Protein AF-A0A318KXQ0-F1 (afdb_monomer_lite)

Structure (mmCIF, N/CA/C/O backbone):
data_AF-A0A318KXQ0-F1
#
_entry.id   AF-A0A318KXQ0-F1
#
loop_
_atom_site.group_PDB
_atom_site.id
_atom_site.type_symbol
_atom_site.label_atom_id
_atom_site.label_alt_id
_atom_site.label_comp_id
_atom_site.label_asym_id
_atom_site.label_entity_id
_atom_site.label_seq_id
_atom_site.pdbx_PDB_ins_code
_atom_site.Cartn_x
_atom_site.Cartn_y
_atom_site.Cartn_z
_atom_site.occupancy
_atom_site.B_iso_or_equiv
_atom_site.auth_seq_id
_atom_site.auth_comp_id
_atom_site.auth_asym_id
_atom_site.auth_atom_id
_atom_site.pdbx_PDB_model_num
ATOM 1 N N . MET A 1 1 ? 32.833 20.231 -83.739 1.00 53.06 1 MET A N 1
ATOM 2 C CA . MET A 1 1 ? 34.085 19.437 -83.762 1.00 53.06 1 MET A CA 1
ATOM 3 C C . MET A 1 1 ? 34.646 19.134 -82.358 1.00 53.06 1 MET A C 1
ATOM 5 O O . MET A 1 1 ? 35.191 18.059 -82.169 1.00 53.06 1 MET A O 1
ATOM 9 N N . PHE A 1 2 ? 34.440 19.986 -81.340 1.00 60.41 2 PHE A N 1
ATOM 10 C CA . PHE A 1 2 ? 34.939 19.763 -79.963 1.00 60.41 2 PHE A CA 1
ATOM 11 C C . PHE A 1 2 ? 34.213 18.683 -79.124 1.00 60.41 2 PHE A C 1
ATOM 13 O O . PHE A 1 2 ? 34.753 18.216 -78.120 1.00 60.41 2 PHE A O 1
ATOM 20 N N . SER A 1 3 ? 33.011 18.247 -79.518 1.00 63.62 3 SER A N 1
ATOM 21 C CA . SER A 1 3 ? 32.213 17.277 -78.745 1.00 63.62 3 SER A CA 1
ATOM 22 C C . SER A 1 3 ? 32.826 15.872 -78.698 1.00 63.62 3 SER A C 1
ATOM 24 O O . SER A 1 3 ? 32.668 15.170 -77.701 1.00 63.62 3 SER A O 1
ATOM 26 N N . TRP A 1 4 ? 33.554 15.467 -79.743 1.00 77.44 4 TRP A N 1
ATOM 27 C CA . TRP A 1 4 ? 34.235 14.171 -79.793 1.00 77.44 4 TRP A CA 1
ATOM 28 C C . TRP A 1 4 ? 35.405 14.108 -78.804 1.00 77.44 4 TRP A C 1
ATOM 30 O O . TRP A 1 4 ? 35.504 13.158 -78.029 1.00 77.44 4 TRP A O 1
ATOM 40 N N . PHE A 1 5 ? 36.222 15.165 -78.747 1.00 71.12 5 PHE A N 1
ATOM 41 C CA . PHE A 1 5 ? 37.346 15.257 -77.814 1.00 71.12 5 PHE A CA 1
ATOM 42 C C . PHE A 1 5 ? 36.869 15.239 -76.358 1.00 71.12 5 PHE A C 1
ATOM 44 O O . PHE A 1 5 ? 37.442 14.543 -75.526 1.00 71.12 5 PHE A O 1
ATOM 51 N N . LEU A 1 6 ? 35.767 15.929 -76.045 1.00 71.25 6 LEU A N 1
ATOM 52 C CA . LEU A 1 6 ? 35.193 15.953 -74.696 1.00 71.25 6 LEU A CA 1
ATOM 53 C C . LEU 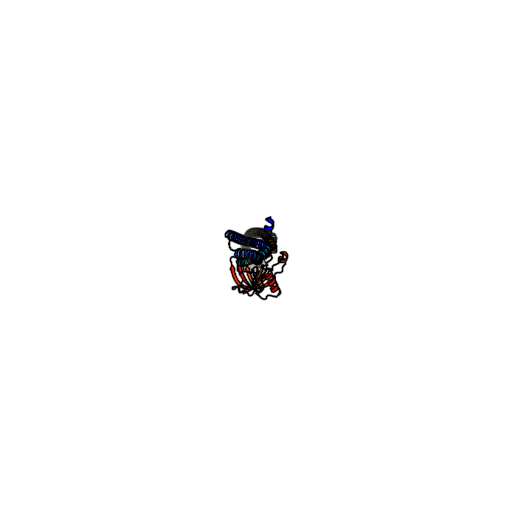A 1 6 ? 34.746 14.569 -74.201 1.00 71.25 6 LEU A C 1
ATOM 55 O O . LEU A 1 6 ? 34.922 14.290 -73.014 1.00 71.25 6 LEU A O 1
ATOM 59 N N . ARG A 1 7 ? 34.254 13.697 -75.094 1.00 76.19 7 ARG A N 1
ATOM 60 C CA . ARG A 1 7 ? 33.820 12.321 -74.779 1.00 76.19 7 ARG A CA 1
ATOM 61 C C . ARG A 1 7 ? 34.971 11.332 -74.579 1.00 76.19 7 ARG A C 1
ATOM 63 O O . ARG A 1 7 ? 34.740 10.230 -74.088 1.00 76.19 7 ARG A O 1
ATOM 70 N N . MET A 1 8 ? 36.201 11.694 -74.940 1.00 75.12 8 MET A N 1
ATOM 71 C CA . MET A 1 8 ? 37.351 10.821 -74.729 1.00 75.12 8 MET A CA 1
ATOM 72 C C . MET A 1 8 ? 37.754 10.741 -73.255 1.00 75.12 8 MET A C 1
ATOM 74 O O . MET A 1 8 ? 37.730 11.732 -72.520 1.00 75.12 8 MET A O 1
ATOM 78 N N . SER A 1 9 ? 38.180 9.546 -72.832 1.00 78.62 9 SER A N 1
ATOM 79 C CA . SER A 1 9 ? 38.792 9.345 -71.513 1.00 78.62 9 SER A CA 1
ATOM 80 C C . SER A 1 9 ? 40.013 10.253 -71.328 1.00 78.62 9 SER A C 1
ATOM 82 O O . SER A 1 9 ? 40.706 10.563 -72.300 1.00 78.62 9 SER A O 1
ATOM 84 N N . ILE A 1 10 ? 40.325 10.612 -70.080 1.00 78.00 10 ILE A N 1
ATOM 85 C CA . ILE A 1 10 ? 41.522 11.401 -69.735 1.00 78.00 10 ILE A CA 1
ATOM 86 C C . ILE A 1 10 ? 42.791 10.761 -70.315 1.00 78.00 10 ILE A C 1
ATOM 88 O O . ILE A 1 10 ? 43.642 11.469 -70.843 1.00 78.00 10 ILE A O 1
ATOM 92 N N . ARG A 1 11 ? 42.865 9.423 -70.329 1.00 78.88 11 ARG A N 1
ATOM 93 C CA . ARG A 1 11 ? 43.956 8.671 -70.960 1.00 78.88 11 ARG A CA 1
ATOM 94 C C . ARG A 1 11 ? 44.148 9.065 -72.427 1.00 78.88 11 ARG A C 1
ATOM 96 O O . ARG A 1 11 ? 45.246 9.431 -72.819 1.00 78.88 11 ARG A O 1
ATOM 103 N N . TRP A 1 12 ? 43.080 9.012 -73.220 1.00 79.69 12 TRP A N 1
ATOM 104 C CA . TRP A 1 12 ? 43.116 9.357 -74.645 1.00 79.69 12 TRP A CA 1
ATOM 105 C C . TRP A 1 12 ? 43.363 10.851 -74.884 1.00 79.69 12 TRP A C 1
ATOM 107 O O . TRP A 1 12 ? 44.072 11.193 -75.824 1.00 79.69 12 TRP A O 1
ATOM 117 N N . LYS A 1 13 ? 42.852 11.735 -74.016 1.00 82.75 13 LYS A N 1
ATOM 118 C CA . LYS A 1 13 ? 43.120 13.182 -74.089 1.00 82.75 13 LYS A CA 1
ATOM 119 C C . LYS A 1 13 ? 44.595 13.505 -73.854 1.00 82.75 13 LYS A C 1
ATOM 121 O O . LYS A 1 13 ? 45.170 14.256 -74.632 1.00 82.75 13 LYS A O 1
ATOM 126 N N . LEU A 1 14 ? 45.207 12.917 -72.823 1.00 80.75 14 LEU A N 1
ATOM 127 C CA . LEU A 1 14 ? 46.637 13.077 -72.545 1.00 80.75 14 LEU A CA 1
ATOM 128 C C . LEU A 1 14 ? 47.480 12.449 -73.656 1.00 80.75 14 LEU A C 1
ATOM 130 O O . LEU A 1 14 ? 48.395 13.088 -74.163 1.00 80.75 14 LEU A O 1
ATOM 134 N N . GLN A 1 15 ? 47.133 11.231 -74.082 1.00 82.88 15 GLN A N 1
ATOM 135 C CA . GLN A 1 15 ? 47.874 10.512 -75.113 1.00 82.88 15 GLN A CA 1
ATOM 136 C C . GLN A 1 15 ? 47.866 11.242 -76.454 1.00 82.88 15 GLN A C 1
ATOM 138 O O . GLN A 1 15 ? 48.922 11.421 -77.046 1.00 82.88 15 GLN A O 1
ATOM 143 N N . LEU A 1 16 ? 46.704 11.717 -76.903 1.00 83.31 16 LEU A N 1
ATOM 144 C CA . LEU A 1 16 ? 46.585 12.458 -78.155 1.00 83.31 16 LEU A CA 1
ATOM 145 C C . LEU A 1 16 ? 47.136 13.884 -78.025 1.00 83.31 16 LEU A C 1
ATOM 147 O O . LEU A 1 16 ? 47.792 14.354 -78.942 1.00 83.31 16 LEU A O 1
ATOM 151 N N . GLY A 1 17 ? 46.933 14.555 -76.887 1.00 83.12 17 GLY A N 1
ATOM 152 C CA . GLY A 1 17 ? 47.439 15.909 -76.646 1.00 83.12 17 GLY A CA 1
ATOM 153 C C . GLY A 1 17 ? 48.966 15.986 -76.663 1.00 83.12 17 GLY A C 1
ATOM 154 O O . GLY A 1 17 ? 49.527 16.748 -77.447 1.00 83.12 17 GLY A O 1
ATOM 155 N N . PHE A 1 18 ? 49.644 15.160 -75.856 1.00 82.94 18 PHE A N 1
ATOM 156 C CA . PHE A 1 18 ? 51.110 15.114 -75.843 1.00 82.94 18 PHE A CA 1
ATOM 157 C C . PHE A 1 18 ? 51.677 14.654 -77.185 1.00 82.94 18 PHE A C 1
ATOM 159 O O . PHE A 1 18 ? 52.636 15.252 -77.664 1.00 82.94 18 PHE A O 1
ATOM 166 N N . PHE A 1 19 ? 51.063 13.643 -77.808 1.00 86.19 19 PHE A N 1
ATOM 167 C CA . PHE A 1 19 ? 51.498 13.148 -79.111 1.00 86.19 19 PHE A CA 1
ATOM 168 C C . PHE A 1 19 ? 51.358 14.202 -80.214 1.00 86.19 19 PHE A C 1
ATOM 170 O O . PHE A 1 19 ? 52.262 14.356 -81.020 1.00 86.19 19 PHE A O 1
ATOM 177 N N . VAL A 1 20 ? 50.263 14.968 -80.252 1.00 86.75 20 VAL A N 1
ATOM 178 C CA . VAL A 1 20 ? 50.064 16.016 -81.267 1.00 86.75 20 VAL A CA 1
ATOM 179 C C . VAL A 1 20 ? 51.078 17.148 -81.105 1.00 86.75 20 VAL A C 1
ATOM 181 O O . VAL A 1 20 ? 51.631 17.598 -82.105 1.00 86.75 20 VAL A O 1
ATOM 184 N N . VAL A 1 21 ? 51.356 17.595 -79.876 1.00 86.62 21 VAL A N 1
ATOM 185 C CA . VAL A 1 21 ? 52.330 18.673 -79.632 1.00 86.62 21 VAL A CA 1
ATOM 186 C C . VAL A 1 21 ? 53.731 18.256 -80.075 1.00 86.62 21 VAL A C 1
ATOM 188 O O . VAL A 1 21 ? 54.398 19.012 -80.785 1.00 86.62 21 VAL A O 1
ATOM 191 N N . THR A 1 22 ? 54.175 17.053 -79.709 1.00 85.50 22 THR A N 1
ATOM 192 C CA . THR A 1 22 ? 55.494 16.568 -80.129 1.00 85.50 22 THR A CA 1
ATOM 193 C C . THR A 1 22 ? 55.537 16.260 -81.613 1.00 85.50 22 THR A C 1
ATOM 195 O O . THR A 1 22 ? 56.485 16.665 -82.266 1.00 85.50 22 THR A O 1
ATOM 198 N N . MET A 1 23 ? 54.488 15.665 -82.184 1.00 87.38 23 MET A N 1
ATOM 199 C CA . MET A 1 23 ? 54.401 15.408 -83.619 1.00 87.38 23 MET A CA 1
ATOM 200 C C . MET A 1 23 ? 54.509 16.703 -84.429 1.00 87.38 23 MET A C 1
ATOM 202 O O . MET A 1 23 ? 55.299 16.764 -85.367 1.00 87.38 23 MET A O 1
ATOM 206 N N . ILE A 1 24 ? 53.774 17.758 -84.056 1.00 89.00 24 ILE A N 1
ATOM 207 C CA . ILE A 1 24 ? 53.869 19.070 -84.715 1.00 89.00 24 ILE A CA 1
ATOM 208 C C . ILE A 1 24 ? 55.279 19.647 -84.562 1.00 89.00 24 ILE A C 1
ATOM 210 O O . ILE A 1 24 ? 55.839 20.129 -85.543 1.00 89.00 24 ILE A O 1
ATOM 214 N N . THR A 1 25 ? 55.864 19.574 -83.364 1.00 88.25 25 THR A N 1
ATOM 215 C CA . THR A 1 25 ? 57.212 20.103 -83.095 1.00 88.25 25 THR A CA 1
ATOM 216 C C . THR A 1 25 ? 58.277 19.365 -83.912 1.00 88.25 25 THR A C 1
ATOM 218 O O . THR A 1 25 ? 59.102 20.003 -84.563 1.00 88.25 25 THR A O 1
ATOM 221 N N . THR A 1 26 ? 58.230 18.031 -83.950 1.00 88.75 26 THR A N 1
ATOM 222 C CA . THR A 1 26 ? 59.148 17.191 -84.729 1.00 88.75 26 THR A CA 1
ATOM 223 C C . THR A 1 26 ? 58.978 17.456 -86.224 1.00 88.75 26 THR A C 1
ATOM 225 O O . THR A 1 26 ? 59.967 17.724 -86.902 1.00 88.75 26 THR A O 1
ATOM 228 N N . ILE A 1 27 ? 57.745 17.492 -86.744 1.00 88.75 27 ILE A N 1
ATOM 229 C CA . ILE A 1 27 ? 57.484 17.813 -88.158 1.00 88.75 27 ILE A CA 1
ATOM 230 C C . ILE A 1 27 ? 57.999 19.214 -88.506 1.00 88.75 27 ILE A C 1
ATOM 232 O O . ILE A 1 27 ? 58.689 19.374 -89.511 1.00 88.75 27 ILE A O 1
ATOM 236 N N . PHE A 1 28 ? 57.709 20.222 -87.681 1.00 90.62 28 PHE A N 1
ATOM 237 C CA . PHE A 1 28 ? 58.160 21.594 -87.906 1.00 90.62 28 PHE A CA 1
ATOM 238 C C . PHE A 1 28 ? 59.689 21.692 -87.927 1.00 90.62 28 PHE A C 1
ATOM 240 O O . PHE A 1 28 ? 60.246 22.266 -88.860 1.00 90.62 28 PHE A O 1
ATOM 247 N N . ASN A 1 29 ? 60.375 21.067 -86.965 1.00 88.06 29 ASN A N 1
ATOM 248 C CA . ASN A 1 29 ? 61.837 21.048 -86.910 1.00 88.06 29 ASN A CA 1
ATOM 249 C C . ASN A 1 29 ? 62.451 20.359 -88.138 1.00 88.06 29 ASN A C 1
ATOM 251 O O . ASN A 1 29 ? 63.408 20.874 -88.715 1.00 88.06 29 ASN A O 1
ATOM 255 N N . ARG A 1 30 ? 61.884 19.227 -88.584 1.00 88.88 30 ARG A N 1
ATOM 256 C CA . ARG A 1 30 ? 62.348 18.516 -89.789 1.00 88.88 30 ARG A CA 1
ATOM 257 C C . ARG A 1 30 ? 62.101 19.330 -91.066 1.00 88.88 30 ARG A C 1
ATOM 259 O O . ARG A 1 30 ? 62.965 19.367 -91.944 1.00 88.88 30 ARG A O 1
ATOM 266 N N . LEU A 1 31 ? 60.959 20.016 -91.172 1.00 87.75 31 LEU A N 1
ATOM 267 C CA . LEU A 1 31 ? 60.654 20.909 -92.297 1.00 87.75 31 LEU A CA 1
ATOM 268 C C . LEU A 1 31 ? 61.584 22.125 -92.325 1.00 87.75 31 LEU A C 1
ATOM 270 O O . LEU A 1 31 ? 62.108 22.459 -93.385 1.00 87.75 31 LEU A O 1
ATOM 274 N N . LEU A 1 32 ? 61.838 22.747 -91.172 1.00 89.38 32 LEU A N 1
ATOM 275 C CA . LEU A 1 32 ? 62.749 23.884 -91.049 1.00 89.38 32 LEU A CA 1
ATOM 276 C C . LEU A 1 32 ? 64.182 23.491 -91.426 1.00 89.38 32 LEU A C 1
ATOM 278 O O . LEU A 1 32 ? 64.809 24.178 -92.226 1.00 89.38 32 LEU A O 1
ATOM 282 N N . ALA A 1 33 ? 64.668 22.345 -90.946 1.00 87.62 33 ALA A N 1
ATOM 283 C CA . ALA A 1 33 ? 65.972 21.812 -91.336 1.00 87.62 33 ALA A CA 1
ATOM 284 C C . ALA A 1 33 ? 66.057 21.525 -92.845 1.00 87.62 33 ALA A C 1
ATOM 286 O O . ALA A 1 33 ? 67.055 21.851 -93.486 1.00 87.62 33 ALA A O 1
ATOM 287 N N . THR A 1 34 ? 64.991 20.981 -93.439 1.00 87.88 34 THR A N 1
ATOM 288 C CA . THR A 1 34 ? 64.917 20.747 -94.891 1.00 87.88 34 THR A CA 1
ATOM 289 C C . THR A 1 34 ? 64.928 22.062 -95.682 1.00 87.88 34 THR A C 1
ATOM 291 O O . THR A 1 34 ? 65.549 22.143 -96.746 1.00 87.88 34 THR A O 1
ATOM 294 N N . HIS A 1 35 ? 64.262 23.102 -95.174 1.00 88.94 35 HIS A N 1
ATOM 295 C CA . HIS A 1 35 ? 64.248 24.440 -95.771 1.00 88.94 35 HIS A CA 1
ATOM 296 C C . HIS A 1 35 ? 65.624 25.106 -95.705 1.00 88.94 35 HIS A C 1
ATOM 298 O O . HIS A 1 35 ? 66.114 25.591 -96.721 1.00 88.94 35 HIS A O 1
ATOM 304 N N . GLU A 1 36 ? 66.290 25.058 -94.551 1.00 87.69 36 GLU A N 1
ATOM 305 C CA . GLU A 1 36 ? 67.648 25.590 -94.377 1.00 87.69 36 GLU A CA 1
ATOM 306 C C . GLU A 1 36 ? 68.676 24.840 -95.241 1.00 87.69 36 GLU A C 1
ATOM 308 O O . GLU A 1 36 ? 69.479 25.475 -95.923 1.00 87.69 36 GLU A O 1
ATOM 313 N N . LEU A 1 37 ? 68.588 23.506 -95.340 1.00 88.00 37 LEU A N 1
ATOM 314 C CA . LEU A 1 37 ? 69.384 22.716 -96.294 1.00 88.00 37 LEU A CA 1
ATOM 315 C C . LEU A 1 37 ? 69.147 23.158 -97.748 1.00 88.00 37 LEU A C 1
ATOM 317 O O . LEU A 1 37 ? 70.085 23.207 -98.540 1.00 88.00 37 LEU A O 1
ATOM 321 N N . SER A 1 38 ? 67.903 23.494 -98.107 1.00 87.50 38 SER A N 1
ATOM 322 C CA . SER A 1 38 ? 67.560 23.968 -99.456 1.00 87.50 38 SER A CA 1
ATOM 323 C C . SER A 1 38 ? 68.157 25.353 -99.731 1.00 87.50 38 SER A C 1
ATOM 325 O O . SER A 1 38 ? 68.787 25.540 -100.770 1.00 87.50 38 SER A O 1
ATOM 327 N N . LYS A 1 39 ? 68.059 26.288 -98.774 1.00 87.44 39 LYS A N 1
ATOM 328 C CA . LYS A 1 39 ? 68.707 27.607 -98.863 1.00 87.44 39 LYS A CA 1
ATOM 329 C C . LYS A 1 39 ? 70.226 27.505 -98.973 1.00 87.44 39 LYS A C 1
ATOM 331 O O . LYS A 1 39 ? 70.819 28.204 -99.785 1.00 87.44 39 LYS A O 1
ATOM 336 N N . MET A 1 40 ? 70.868 26.636 -98.189 1.00 86.25 40 MET A N 1
ATOM 337 C CA . MET A 1 40 ? 72.319 26.427 -98.265 1.00 86.25 40 MET A CA 1
ATOM 338 C C . MET A 1 40 ? 72.756 25.939 -99.652 1.00 86.25 40 MET A C 1
ATOM 340 O O . MET A 1 40 ? 73.782 26.384 -100.160 1.00 86.25 40 MET A O 1
ATOM 344 N N . ILE A 1 41 ? 71.965 25.067 -100.290 1.00 85.88 41 ILE A N 1
ATOM 345 C CA . ILE A 1 41 ? 72.206 24.619 -101.671 1.00 85.88 41 ILE A CA 1
ATOM 346 C C . ILE A 1 41 ? 72.020 25.770 -102.670 1.00 85.88 41 ILE A C 1
ATOM 348 O O . ILE A 1 41 ? 72.800 25.882 -103.615 1.00 85.88 41 ILE A O 1
ATOM 352 N N . GLU A 1 42 ? 71.013 26.628 -102.484 1.00 85.75 42 GLU A N 1
ATOM 353 C CA . GLU A 1 42 ? 70.793 27.805 -103.337 1.00 85.75 42 GLU A CA 1
ATOM 354 C C . GLU A 1 42 ? 71.933 28.825 -103.229 1.00 85.75 42 GLU A C 1
ATOM 356 O O . GLU A 1 42 ? 72.411 29.302 -104.258 1.00 85.75 42 GLU A O 1
ATOM 361 N N . ILE A 1 43 ? 72.418 29.103 -102.015 1.00 85.69 43 ILE A N 1
ATOM 362 C CA . ILE A 1 43 ? 73.571 29.985 -101.775 1.00 85.69 43 ILE A CA 1
ATOM 363 C C . ILE A 1 43 ? 74.830 29.395 -102.421 1.00 85.69 43 ILE A C 1
ATOM 365 O O . ILE A 1 43 ? 75.492 30.070 -103.203 1.00 85.69 43 ILE A O 1
ATOM 369 N N . ALA A 1 44 ? 75.115 28.107 -102.196 1.00 83.25 44 ALA A N 1
ATOM 370 C CA . ALA A 1 44 ? 76.254 27.431 -102.820 1.00 83.25 44 ALA A CA 1
ATOM 371 C C . ALA A 1 44 ? 76.175 27.435 -104.361 1.00 83.25 44 ALA A C 1
ATOM 373 O O . ALA A 1 44 ? 77.198 27.512 -105.044 1.00 83.25 44 ALA A O 1
ATOM 374 N N . ARG A 1 45 ? 74.960 27.378 -104.926 1.00 83.75 45 ARG A N 1
ATOM 375 C CA . ARG A 1 45 ? 74.731 27.502 -106.372 1.00 83.75 45 ARG A CA 1
ATOM 376 C C . ARG A 1 45 ? 75.005 28.923 -106.872 1.00 83.75 45 ARG A C 1
ATOM 378 O O . ARG A 1 45 ? 75.570 29.068 -107.953 1.00 83.75 45 ARG A O 1
ATOM 385 N N . ALA A 1 46 ? 74.609 29.946 -106.115 1.00 84.19 46 ALA A N 1
ATOM 386 C CA . ALA A 1 46 ? 74.847 31.349 -106.453 1.00 84.19 46 ALA A CA 1
ATOM 387 C C . ALA A 1 46 ? 76.342 31.723 -106.385 1.00 84.19 46 ALA A C 1
ATOM 389 O O . ALA A 1 46 ? 76.827 32.433 -107.264 1.00 84.19 46 ALA A O 1
ATOM 390 N N . ASP A 1 47 ? 77.079 31.163 -105.422 1.00 86.25 47 ASP A N 1
ATOM 391 C CA . ASP A 1 47 ? 78.517 31.399 -105.206 1.00 86.25 47 ASP A CA 1
ATOM 392 C C . ASP A 1 47 ? 79.441 30.565 -106.127 1.00 86.25 47 ASP A C 1
ATOM 394 O O . ASP A 1 47 ? 80.653 30.521 -105.924 1.00 86.25 47 ASP A O 1
ATOM 398 N N . GLN A 1 48 ? 78.893 29.900 -107.155 1.00 82.00 48 GLN A N 1
ATOM 399 C CA . GLN A 1 48 ? 79.639 29.094 -108.143 1.00 82.00 48 GLN A CA 1
ATOM 400 C C . GLN A 1 48 ? 80.532 27.996 -107.525 1.00 82.00 48 GLN A C 1
ATOM 402 O O . GLN A 1 48 ? 81.596 27.661 -108.052 1.00 82.00 48 GLN A O 1
ATOM 407 N N . VAL A 1 49 ? 80.091 27.401 -106.412 1.00 84.38 49 VAL A N 1
ATOM 408 C CA . VAL A 1 49 ? 80.780 26.281 -105.751 1.00 84.38 49 VAL A CA 1
ATOM 409 C C . VAL A 1 49 ? 80.909 25.084 -106.724 1.00 84.38 49 VAL A C 1
ATOM 411 O O . VAL A 1 49 ? 80.008 24.865 -107.539 1.00 84.38 49 VAL A O 1
ATOM 414 N N . PRO A 1 50 ? 81.995 24.276 -106.679 1.00 86.88 50 PRO A N 1
ATOM 415 C CA . PRO A 1 50 ? 82.205 23.170 -107.615 1.00 86.88 50 PRO A CA 1
ATOM 416 C C . PRO A 1 50 ? 81.013 22.208 -107.720 1.00 86.88 50 PRO A C 1
ATOM 418 O O . PRO A 1 50 ? 80.425 21.814 -106.711 1.00 86.88 50 PRO A O 1
ATOM 421 N N . ALA A 1 51 ? 80.709 21.748 -108.940 1.00 80.75 51 ALA A N 1
ATOM 422 C CA . ALA A 1 51 ? 79.568 20.867 -109.218 1.00 80.75 51 ALA A CA 1
ATOM 423 C C . ALA A 1 51 ? 79.565 19.574 -108.376 1.00 80.75 51 ALA A C 1
ATOM 425 O O . ALA A 1 51 ? 78.501 19.088 -108.000 1.00 80.75 51 ALA A O 1
ATOM 426 N N . ALA A 1 52 ? 80.748 19.052 -108.032 1.00 83.69 52 ALA A N 1
ATOM 427 C CA . ALA A 1 52 ? 80.894 17.896 -107.148 1.00 83.69 52 ALA A CA 1
ATOM 428 C C . ALA A 1 52 ? 80.367 18.168 -105.725 1.00 83.69 52 ALA A C 1
ATOM 430 O O . ALA A 1 52 ? 79.701 17.316 -105.142 1.00 83.69 52 ALA A O 1
ATOM 431 N N . VAL A 1 53 ? 80.602 19.371 -105.192 1.00 83.25 53 VAL A N 1
ATOM 432 C CA . VAL A 1 53 ? 80.122 19.782 -103.863 1.00 83.25 53 VAL A CA 1
ATOM 433 C C . VAL A 1 53 ? 78.612 20.029 -103.897 1.00 83.25 53 VAL A C 1
ATOM 435 O O . VAL A 1 53 ? 77.904 19.582 -103.001 1.00 83.25 53 VAL A O 1
ATOM 438 N N . LEU A 1 54 ? 78.086 20.648 -104.960 1.00 82.94 54 LEU A N 1
ATOM 439 C CA . LEU A 1 54 ? 76.637 20.810 -105.164 1.00 82.94 54 LEU A CA 1
ATOM 440 C C . LEU A 1 54 ? 75.904 19.461 -105.242 1.00 82.94 54 LEU A C 1
ATOM 442 O O . LEU A 1 54 ? 74.871 19.292 -104.595 1.00 82.94 54 LEU A O 1
ATOM 446 N N . ALA A 1 55 ? 76.449 18.493 -105.986 1.00 83.19 55 ALA A N 1
ATOM 447 C CA . ALA A 1 55 ? 75.899 17.140 -106.065 1.00 83.19 55 ALA A CA 1
ATOM 448 C C . ALA A 1 55 ? 75.904 16.446 -104.693 1.00 83.19 55 ALA A C 1
ATOM 450 O O . ALA A 1 55 ? 74.897 15.859 -104.301 1.00 83.19 55 ALA A O 1
ATOM 451 N N . GLN A 1 56 ? 76.989 16.591 -103.925 1.00 87.31 56 GLN A N 1
ATOM 452 C CA . GLN A 1 56 ? 77.089 16.054 -102.568 1.00 87.31 56 GLN A CA 1
ATOM 453 C C . GLN A 1 56 ? 76.094 16.714 -101.598 1.00 87.31 56 GLN A C 1
ATOM 455 O O . GLN A 1 56 ? 75.482 16.029 -100.785 1.00 87.31 56 GLN A O 1
ATOM 460 N N . MET A 1 57 ? 75.872 18.030 -101.686 1.00 85.50 57 MET A N 1
ATOM 461 C CA . MET A 1 57 ? 74.870 18.716 -100.859 1.00 85.50 57 MET A CA 1
ATOM 462 C C . MET A 1 57 ? 73.438 18.283 -101.213 1.00 85.50 57 MET A C 1
ATOM 464 O O . MET A 1 57 ? 72.606 18.119 -100.318 1.00 85.50 57 MET A O 1
ATOM 468 N N . MET A 1 58 ? 73.145 18.060 -102.500 1.00 84.81 58 MET A N 1
ATOM 469 C CA . MET A 1 58 ? 71.850 17.536 -102.950 1.00 84.81 58 MET A CA 1
ATOM 470 C C . MET A 1 58 ? 71.613 16.092 -102.480 1.00 84.81 58 MET A C 1
ATOM 472 O O . MET A 1 58 ? 70.507 15.783 -102.029 1.00 84.81 58 MET A O 1
ATOM 476 N N . ASP A 1 59 ? 72.639 15.239 -102.522 1.00 87.19 59 ASP A N 1
ATOM 477 C CA . ASP A 1 59 ? 72.585 13.858 -102.026 1.00 87.19 59 ASP A CA 1
ATOM 478 C C . ASP A 1 59 ? 72.417 13.798 -100.497 1.00 87.19 59 ASP A C 1
ATOM 480 O O . ASP A 1 59 ? 71.517 13.124 -99.988 1.00 87.19 59 ASP A O 1
ATOM 484 N N . ASN A 1 60 ? 73.178 14.613 -99.759 1.00 87.56 60 ASN A N 1
ATOM 485 C CA . ASN A 1 60 ? 73.037 14.758 -98.308 1.00 87.56 60 ASN A CA 1
ATOM 486 C C . ASN A 1 60 ? 71.632 15.234 -97.912 1.00 87.56 60 ASN A C 1
ATOM 488 O O . ASN A 1 60 ? 71.065 14.736 -96.942 1.00 87.56 60 ASN A O 1
ATOM 492 N N . ARG A 1 61 ? 71.035 16.166 -98.669 1.00 87.06 61 ARG A N 1
ATOM 493 C CA . ARG A 1 61 ? 69.650 16.613 -98.445 1.00 87.06 61 ARG A CA 1
ATOM 494 C C . ARG A 1 61 ? 68.641 15.494 -98.705 1.00 87.06 61 ARG A C 1
ATOM 496 O O . ARG A 1 61 ? 67.715 15.335 -97.914 1.00 87.06 61 ARG A O 1
ATOM 503 N N . SER A 1 62 ? 68.794 14.733 -99.789 1.00 85.31 62 SER A N 1
ATOM 504 C CA . SER A 1 62 ? 67.912 13.596 -100.102 1.00 85.31 62 SER A CA 1
ATOM 505 C C . SER A 1 62 ? 67.979 12.522 -99.010 1.00 85.31 62 SER A C 1
ATOM 507 O O . SER A 1 62 ? 66.950 12.105 -98.474 1.00 85.31 62 SER A O 1
ATOM 509 N N . THR A 1 63 ? 69.197 12.165 -98.597 1.00 87.31 63 THR A N 1
ATOM 510 C CA . THR A 1 63 ? 69.464 11.226 -97.500 1.00 87.31 63 THR A CA 1
ATOM 511 C C . THR A 1 63 ? 68.901 11.738 -96.174 1.00 87.31 63 THR A C 1
ATOM 513 O O . THR A 1 63 ? 68.269 10.979 -95.440 1.00 87.31 63 THR A O 1
ATOM 516 N N . TYR A 1 64 ? 69.040 13.037 -95.884 1.00 89.69 64 TYR A N 1
ATOM 517 C CA . TYR A 1 64 ? 68.445 13.656 -94.699 1.00 89.69 64 TYR A CA 1
ATOM 518 C C . TYR A 1 64 ? 66.918 13.541 -94.692 1.00 89.69 64 TYR A C 1
ATOM 520 O O . TYR A 1 64 ? 66.355 13.180 -93.662 1.00 89.69 64 TYR A O 1
ATOM 528 N N . ILE A 1 65 ? 66.240 13.819 -95.811 1.00 86.75 65 ILE A N 1
ATOM 529 C CA . ILE A 1 65 ? 64.773 13.720 -95.906 1.00 86.75 65 ILE A CA 1
ATOM 530 C C . ILE A 1 65 ? 64.317 12.272 -95.685 1.00 86.75 65 ILE A C 1
ATOM 532 O O . ILE A 1 65 ? 63.390 12.035 -94.908 1.00 86.75 65 ILE A O 1
ATOM 536 N N . PHE A 1 66 ? 64.982 11.304 -96.323 1.00 87.06 66 PHE A N 1
ATOM 537 C CA . PHE A 1 66 ? 64.652 9.885 -96.186 1.00 87.06 66 PHE A CA 1
ATOM 538 C C . PHE A 1 66 ? 64.862 9.376 -94.750 1.00 87.06 66 PHE A C 1
ATOM 540 O O . PHE A 1 66 ? 63.938 8.815 -94.154 1.00 87.06 66 PHE A O 1
ATOM 547 N N . ASN A 1 67 ? 66.031 9.644 -94.157 1.00 87.88 67 ASN A N 1
ATOM 548 C CA . ASN A 1 67 ? 66.331 9.258 -92.775 1.00 87.88 67 ASN A CA 1
ATOM 549 C C . ASN A 1 67 ? 65.394 9.959 -91.787 1.00 87.88 67 ASN A C 1
ATOM 551 O O . ASN A 1 67 ? 64.857 9.320 -90.885 1.00 87.88 67 ASN A O 1
ATOM 555 N N . SER A 1 68 ? 65.112 11.247 -92.002 1.00 88.75 68 SER A N 1
ATOM 556 C CA . SER A 1 68 ? 64.194 12.018 -91.160 1.00 88.75 68 SER A CA 1
ATOM 557 C C . SER A 1 68 ? 62.788 11.434 -91.129 1.00 88.75 68 SER A C 1
ATOM 559 O O . SER A 1 68 ? 62.152 11.462 -90.076 1.00 88.75 68 SER A O 1
ATOM 561 N N . PHE A 1 69 ? 62.295 10.896 -92.247 1.00 87.06 69 PHE A N 1
ATOM 562 C CA . PHE A 1 69 ? 60.979 10.264 -92.295 1.00 87.06 69 PHE A CA 1
ATOM 563 C C . PHE A 1 69 ? 60.926 9.007 -91.415 1.00 87.06 69 PHE A C 1
ATOM 565 O O . PHE A 1 69 ? 60.026 8.873 -90.583 1.00 87.06 69 PHE A O 1
ATOM 572 N N . TRP A 1 70 ? 61.910 8.112 -91.552 1.00 86.44 70 TRP A N 1
ATOM 573 C CA . TRP A 1 70 ? 61.934 6.851 -90.805 1.00 86.44 70 TRP A CA 1
ATOM 574 C C . TRP A 1 70 ? 62.240 7.050 -89.315 1.00 86.44 70 TRP A C 1
ATOM 576 O O . TRP A 1 70 ? 61.596 6.435 -88.465 1.00 86.44 70 TRP A O 1
ATOM 586 N N . GLU A 1 71 ? 63.166 7.956 -88.987 1.00 90.00 71 GLU A N 1
ATOM 587 C CA . GLU A 1 71 ? 63.470 8.353 -87.607 1.00 90.00 71 GLU A CA 1
ATOM 588 C C . GLU A 1 71 ? 62.240 8.936 -86.910 1.00 90.00 71 GLU A C 1
ATOM 590 O O . GLU A 1 71 ? 61.919 8.522 -85.798 1.00 90.00 71 GLU A O 1
ATOM 595 N N . SER A 1 72 ? 61.507 9.836 -87.580 1.00 89.25 72 SER A N 1
ATOM 596 C CA . SER A 1 72 ? 60.284 10.423 -87.017 1.00 89.25 72 SER A CA 1
ATOM 597 C C . SER A 1 72 ? 59.201 9.360 -86.807 1.00 89.25 72 SER A C 1
ATOM 599 O O . SER A 1 72 ? 58.521 9.364 -85.785 1.00 89.25 72 SER A O 1
ATOM 601 N N . GLY A 1 73 ? 59.059 8.403 -87.733 1.00 88.38 73 GLY A N 1
ATOM 602 C CA . GLY A 1 73 ? 58.125 7.284 -87.579 1.00 88.38 73 GLY A CA 1
ATOM 603 C C . GLY A 1 73 ? 58.429 6.415 -86.353 1.00 88.38 73 GLY A C 1
ATOM 604 O O . GLY A 1 73 ? 57.518 6.073 -85.593 1.00 88.38 73 GLY A O 1
ATOM 605 N N . LEU A 1 74 ? 59.707 6.096 -86.124 1.00 91.44 74 LEU A N 1
ATOM 606 C CA . LEU A 1 74 ? 60.145 5.331 -84.955 1.00 91.44 74 LEU A CA 1
ATOM 607 C C . LEU A 1 74 ? 59.964 6.125 -83.652 1.00 91.44 74 LEU A C 1
ATOM 609 O O . LEU A 1 74 ? 59.438 5.584 -82.677 1.00 91.44 74 LEU A O 1
ATOM 613 N N . GLU A 1 75 ? 60.352 7.403 -83.648 1.00 89.56 75 GLU A N 1
ATOM 614 C CA . GLU A 1 75 ? 60.181 8.329 -82.522 1.00 89.56 75 GLU A CA 1
ATOM 615 C C . GLU A 1 75 ? 58.709 8.399 -82.096 1.00 89.56 75 GLU A C 1
ATOM 617 O O . GLU A 1 75 ? 58.383 8.169 -80.930 1.00 89.56 75 GLU A O 1
ATOM 622 N N . PHE A 1 76 ? 57.799 8.602 -83.052 1.00 90.38 76 PHE A N 1
ATOM 623 C CA . PHE A 1 76 ? 56.361 8.646 -82.800 1.00 90.38 76 PHE A CA 1
ATOM 624 C C . PHE A 1 76 ? 55.819 7.326 -82.251 1.00 90.38 76 PHE A C 1
ATOM 626 O O . PHE A 1 76 ? 55.013 7.341 -81.318 1.00 90.38 76 PHE A O 1
ATOM 633 N N . MET A 1 77 ? 56.263 6.180 -82.771 1.00 89.06 77 MET A N 1
ATOM 634 C CA . MET A 1 77 ? 55.829 4.874 -82.267 1.00 89.06 77 MET A CA 1
ATOM 635 C C . MET A 1 77 ? 56.245 4.666 -80.805 1.00 89.06 77 MET A C 1
ATOM 637 O O . MET A 1 77 ? 55.407 4.315 -79.968 1.00 89.06 77 MET A O 1
ATOM 641 N N . VAL A 1 78 ? 57.521 4.905 -80.486 1.00 90.06 78 VAL A N 1
ATOM 642 C CA . VAL A 1 78 ? 58.046 4.766 -79.119 1.00 90.06 78 VAL A CA 1
ATOM 643 C C . VAL A 1 78 ? 57.323 5.727 -78.184 1.00 90.06 78 VAL A C 1
ATOM 645 O O . VAL A 1 78 ? 56.847 5.322 -77.122 1.00 90.06 78 VAL A O 1
ATOM 648 N N . GLN A 1 79 ? 57.158 6.981 -78.600 1.00 87.56 79 GLN A N 1
ATOM 649 C CA . GLN A 1 79 ? 56.470 7.980 -77.801 1.00 87.56 79 GLN A CA 1
ATOM 650 C C . GLN A 1 79 ? 55.004 7.599 -77.545 1.00 87.56 79 GLN A C 1
ATOM 652 O O . GLN A 1 79 ? 54.524 7.709 -76.415 1.00 87.56 79 GLN A O 1
ATOM 657 N N . PHE A 1 80 ? 54.293 7.089 -78.555 1.00 86.56 80 PHE A N 1
ATOM 658 C CA . PHE A 1 80 ? 52.914 6.632 -78.403 1.00 86.56 80 PHE A CA 1
ATOM 659 C C . PHE A 1 80 ? 52.796 5.476 -77.397 1.00 86.56 80 PHE A C 1
ATOM 661 O O . PHE A 1 80 ? 51.869 5.471 -76.580 1.00 86.56 80 PHE A O 1
ATOM 668 N N . MET A 1 81 ? 53.741 4.525 -77.406 1.00 87.75 81 MET A N 1
ATOM 669 C CA . MET A 1 81 ? 53.786 3.426 -76.433 1.00 87.75 81 MET A CA 1
ATOM 670 C C . MET A 1 81 ? 54.086 3.917 -75.013 1.00 87.75 81 MET A C 1
ATOM 672 O O . MET A 1 81 ? 53.365 3.551 -74.082 1.00 87.75 81 MET A O 1
ATOM 676 N N . VAL A 1 82 ? 55.103 4.768 -74.842 1.00 87.81 82 VAL A N 1
ATOM 677 C CA . VAL A 1 82 ? 55.493 5.312 -73.530 1.00 87.81 82 VAL A CA 1
ATOM 678 C C . VAL A 1 82 ? 54.357 6.132 -72.926 1.00 87.81 82 VAL A C 1
ATOM 680 O O . VAL A 1 82 ? 53.964 5.879 -71.785 1.00 87.81 82 VAL A O 1
ATOM 683 N N . ILE A 1 83 ? 53.758 7.053 -73.693 1.00 86.06 83 ILE A N 1
ATOM 684 C CA . ILE A 1 83 ? 52.619 7.838 -73.203 1.00 86.06 83 ILE A CA 1
ATOM 685 C C . ILE A 1 83 ? 51.437 6.918 -72.884 1.00 86.06 83 ILE A C 1
ATOM 687 O O . ILE A 1 83 ? 50.794 7.091 -71.853 1.00 86.06 83 ILE A O 1
ATOM 691 N N . GLY A 1 84 ? 51.158 5.911 -73.718 1.00 83.50 84 GLY A N 1
ATOM 692 C CA . GLY A 1 84 ? 50.097 4.938 -73.460 1.00 83.50 84 GLY A CA 1
ATOM 693 C C . GLY A 1 84 ? 50.295 4.157 -72.154 1.00 83.50 84 GLY A C 1
ATOM 694 O O . GLY A 1 84 ? 49.330 3.943 -71.414 1.00 83.50 84 GLY A O 1
ATOM 695 N N . PHE A 1 85 ? 51.532 3.766 -71.845 1.00 85.44 85 PHE A N 1
ATOM 696 C CA . PHE A 1 85 ? 51.890 3.071 -70.608 1.00 85.44 85 PHE A CA 1
ATOM 697 C C . PHE A 1 85 ? 51.756 3.976 -69.377 1.00 85.44 85 PHE A C 1
ATOM 699 O O . PHE A 1 85 ? 51.061 3.611 -68.427 1.00 85.44 85 PHE A O 1
ATOM 706 N N . VAL A 1 86 ? 52.335 5.181 -69.416 1.00 83.50 86 VAL A N 1
ATOM 707 C CA . VAL A 1 86 ? 52.253 6.162 -68.318 1.00 83.50 86 VAL A CA 1
ATOM 708 C C . VAL A 1 86 ? 50.805 6.593 -68.078 1.00 83.50 86 VAL A C 1
ATOM 710 O O . VAL A 1 86 ? 50.323 6.570 -66.946 1.00 83.50 86 VAL A O 1
ATOM 713 N N . ALA A 1 87 ? 50.056 6.895 -69.141 1.00 83.38 87 ALA A N 1
ATOM 714 C CA . ALA A 1 87 ? 48.650 7.265 -69.034 1.00 83.38 87 ALA A CA 1
ATOM 715 C C . ALA A 1 87 ? 47.796 6.115 -68.476 1.00 83.38 87 ALA A C 1
ATOM 717 O O . ALA A 1 87 ? 46.830 6.365 -67.758 1.00 83.38 87 ALA A O 1
ATOM 718 N N . ARG A 1 88 ? 48.141 4.847 -68.751 1.00 82.25 88 ARG A N 1
ATOM 719 C CA . ARG A 1 88 ? 47.478 3.693 -68.124 1.00 82.25 88 ARG A CA 1
ATOM 720 C C . ARG A 1 88 ? 47.790 3.598 -66.629 1.00 82.25 88 ARG A C 1
ATOM 722 O O . ARG A 1 88 ? 46.865 3.317 -65.869 1.00 82.25 88 ARG A O 1
ATOM 729 N N . GLN A 1 89 ? 49.038 3.826 -66.221 1.00 82.38 89 GLN A N 1
ATOM 730 C CA . GLN A 1 89 ? 49.426 3.804 -64.807 1.00 82.38 89 GLN A CA 1
ATOM 731 C C . GLN A 1 89 ? 48.757 4.916 -63.995 1.00 82.38 89 GLN A C 1
ATOM 733 O O . GLN A 1 89 ? 48.294 4.645 -62.897 1.00 82.38 89 GLN A O 1
ATOM 738 N N . LEU A 1 90 ? 48.619 6.124 -64.549 1.00 82.00 90 LEU A N 1
ATOM 739 C CA . LEU A 1 90 ? 47.979 7.243 -63.849 1.00 82.00 90 LEU A CA 1
ATOM 740 C C . LEU A 1 90 ? 46.446 7.141 -63.828 1.00 82.00 90 LEU A C 1
ATOM 742 O O . LEU A 1 90 ? 45.807 7.447 -62.826 1.00 82.00 90 LEU A O 1
ATOM 746 N N . VAL A 1 91 ? 45.822 6.710 -64.930 1.00 84.88 91 VAL A N 1
ATOM 747 C CA . VAL A 1 91 ? 44.353 6.742 -65.056 1.00 84.88 91 VAL A CA 1
ATOM 748 C C . VAL A 1 91 ? 43.676 5.563 -64.359 1.00 84.88 91 VAL A C 1
ATOM 750 O O . VAL A 1 91 ? 42.554 5.717 -63.876 1.00 84.88 91 VAL A O 1
ATOM 753 N N . ARG A 1 92 ? 44.321 4.392 -64.284 1.00 84.38 92 ARG A N 1
ATOM 754 C CA . ARG A 1 92 ? 43.710 3.203 -63.671 1.00 84.38 92 ARG A CA 1
ATOM 755 C C . ARG A 1 92 ? 43.403 3.391 -62.169 1.00 84.38 92 ARG A C 1
ATOM 757 O O . ARG A 1 92 ? 42.246 3.172 -61.817 1.00 84.38 92 ARG A O 1
ATOM 764 N N . PRO A 1 93 ? 44.330 3.857 -61.306 1.00 85.81 93 PRO A N 1
ATOM 765 C CA . PRO A 1 93 ? 44.033 4.120 -59.893 1.00 85.81 93 PRO A CA 1
ATOM 766 C C . PRO A 1 93 ? 42.914 5.151 -59.696 1.00 85.81 93 PRO A C 1
ATOM 768 O O . PRO A 1 93 ? 42.086 5.001 -58.803 1.00 85.81 93 PRO A O 1
ATOM 771 N N . ILE A 1 94 ? 42.833 6.165 -60.568 1.00 87.38 94 ILE A N 1
ATOM 772 C CA . ILE A 1 94 ? 41.763 7.176 -60.539 1.00 87.38 94 ILE A CA 1
ATOM 773 C C . ILE A 1 94 ? 40.399 6.547 -60.859 1.00 87.38 94 ILE A C 1
ATOM 775 O O . ILE A 1 94 ? 39.397 6.884 -60.229 1.00 87.38 94 ILE A O 1
ATOM 779 N N . GLN A 1 95 ? 40.340 5.628 -61.827 1.00 86.75 95 GLN A N 1
ATOM 780 C CA . GLN A 1 95 ? 39.112 4.898 -62.159 1.00 86.75 95 GLN A CA 1
ATOM 781 C C . GLN A 1 95 ? 38.686 3.959 -61.027 1.00 86.75 95 GLN A C 1
ATOM 783 O O . GLN A 1 95 ? 37.515 3.960 -60.659 1.00 86.75 95 GLN A O 1
ATOM 788 N N . GLU A 1 96 ? 39.629 3.224 -60.434 1.00 88.38 96 GLU A N 1
ATOM 789 C CA . GLU A 1 96 ? 39.363 2.350 -59.285 1.00 88.38 96 GLU A CA 1
ATOM 790 C C . GLU A 1 96 ? 38.855 3.158 -58.079 1.00 88.38 96 GLU A C 1
ATOM 792 O O . GLU A 1 96 ? 37.871 2.773 -57.448 1.00 88.38 96 GLU A O 1
ATOM 797 N N . LEU A 1 97 ? 39.448 4.326 -57.807 1.00 90.00 97 LEU A N 1
ATOM 798 C CA . LEU A 1 97 ? 38.977 5.240 -56.767 1.00 90.00 97 LEU A CA 1
ATOM 799 C C . LEU A 1 97 ? 37.572 5.782 -57.067 1.00 90.00 97 LEU A C 1
ATOM 801 O O . LEU A 1 97 ? 36.728 5.794 -56.173 1.00 90.00 97 LEU A O 1
ATOM 805 N N . ARG A 1 98 ? 37.288 6.198 -58.311 1.00 89.88 98 ARG A N 1
ATOM 806 C CA . ARG A 1 98 ? 35.939 6.618 -58.740 1.00 89.88 98 ARG A CA 1
ATOM 807 C C . ARG A 1 98 ? 34.914 5.518 -58.471 1.00 89.88 98 ARG A C 1
ATOM 809 O O . ARG A 1 98 ? 33.858 5.799 -57.908 1.00 89.88 98 ARG A O 1
ATOM 816 N N . ASP A 1 99 ? 35.224 4.289 -58.869 1.00 90.69 99 ASP A N 1
ATOM 817 C CA . ASP A 1 99 ? 34.315 3.151 -58.735 1.00 90.69 99 ASP A CA 1
ATOM 818 C C . ASP A 1 99 ? 34.086 2.793 -57.264 1.00 90.69 99 ASP A C 1
ATOM 820 O O . ASP A 1 99 ? 32.945 2.563 -56.861 1.00 90.69 99 ASP A O 1
ATOM 824 N N . ALA A 1 100 ? 35.133 2.845 -56.436 1.00 90.69 100 ALA A N 1
ATOM 825 C CA . ALA A 1 100 ? 35.018 2.648 -54.995 1.00 90.69 100 ALA A CA 1
ATOM 826 C C . ALA A 1 100 ? 34.220 3.767 -54.306 1.00 90.69 100 ALA A C 1
ATOM 828 O O . ALA A 1 100 ? 33.390 3.481 -53.445 1.00 90.69 100 ALA A O 1
ATOM 829 N N . MET A 1 101 ? 34.389 5.030 -54.713 1.00 91.12 101 MET A N 1
ATOM 830 C CA . MET A 1 101 ? 33.558 6.139 -54.225 1.00 91.12 101 MET A CA 1
ATOM 831 C C . MET A 1 101 ? 32.087 5.974 -54.635 1.00 91.12 101 MET A C 1
ATOM 833 O O . MET A 1 101 ? 31.196 6.238 -53.831 1.00 91.12 101 MET A O 1
ATOM 837 N N . GLN A 1 102 ? 31.814 5.492 -55.851 1.00 91.56 102 GLN A N 1
ATOM 838 C CA . GLN A 1 102 ? 30.453 5.213 -56.321 1.00 91.56 102 GLN A CA 1
ATOM 839 C C . GLN A 1 102 ? 29.829 3.974 -55.651 1.00 91.56 102 GLN A C 1
ATOM 841 O O . GLN A 1 102 ? 28.607 3.873 -55.527 1.00 91.56 102 GLN A O 1
ATOM 846 N N . ALA A 1 103 ? 30.636 2.995 -55.243 1.00 90.25 103 ALA A N 1
ATOM 847 C CA . ALA A 1 103 ? 30.181 1.891 -54.400 1.00 90.25 103 ALA A CA 1
ATOM 848 C C . ALA A 1 103 ? 29.816 2.408 -52.999 1.00 90.25 103 ALA A C 1
ATOM 850 O O . ALA A 1 103 ? 28.700 2.184 -52.531 1.00 90.25 103 ALA A O 1
ATOM 851 N N . MET A 1 104 ? 30.698 3.208 -52.394 1.00 90.50 104 MET A N 1
ATOM 852 C CA . MET A 1 104 ? 30.486 3.801 -51.074 1.00 90.50 104 MET A CA 1
ATOM 853 C C . MET A 1 104 ? 29.264 4.729 -51.027 1.00 90.50 104 MET A C 1
ATOM 855 O O . MET A 1 104 ? 28.515 4.686 -50.055 1.00 90.50 104 MET A O 1
ATOM 859 N N . SER A 1 105 ? 28.998 5.514 -52.079 1.00 90.06 105 SER A N 1
ATOM 860 C CA . SER A 1 105 ? 27.800 6.369 -52.153 1.00 90.06 105 SER A CA 1
ATOM 861 C C . SER A 1 105 ? 26.487 5.586 -52.244 1.00 90.06 105 SER A C 1
ATOM 863 O O . SER A 1 105 ? 25.438 6.108 -51.880 1.00 90.06 105 SER A O 1
ATOM 865 N N . ARG A 1 106 ? 26.541 4.328 -52.697 1.00 90.56 106 ARG A N 1
ATOM 866 C CA . ARG A 1 106 ? 25.417 3.378 -52.691 1.00 90.56 106 ARG A CA 1
ATOM 867 C C . ARG A 1 106 ? 25.349 2.546 -51.407 1.00 90.56 106 ARG A C 1
ATOM 869 O O . ARG A 1 106 ? 24.562 1.611 -51.343 1.00 90.56 106 ARG A O 1
ATOM 876 N N . GLY A 1 107 ? 26.176 2.867 -50.412 1.00 89.00 107 GLY A N 1
ATOM 877 C CA . GLY A 1 107 ? 26.209 2.184 -49.124 1.00 89.00 107 GLY A CA 1
ATOM 878 C C . GLY A 1 107 ? 27.103 0.944 -49.076 1.00 89.00 107 GLY A C 1
ATOM 879 O O . GLY A 1 107 ? 27.122 0.276 -48.048 1.00 89.00 107 GLY A O 1
ATOM 880 N N . ASP A 1 108 ? 27.874 0.626 -50.121 1.00 90.94 108 ASP A N 1
ATOM 881 C CA . ASP A 1 108 ? 28.817 -0.499 -50.108 1.00 90.94 108 ASP A CA 1
ATOM 882 C C . ASP A 1 108 ? 30.201 -0.062 -49.607 1.00 90.94 108 ASP A C 1
ATOM 884 O O . ASP A 1 108 ? 30.981 0.582 -50.310 1.00 90.94 108 ASP A O 1
ATOM 888 N N . LEU A 1 109 ? 30.509 -0.436 -48.366 1.00 90.12 109 LEU A N 1
ATOM 889 C CA . LEU A 1 109 ? 31.778 -0.173 -47.693 1.00 90.12 109 LEU A CA 1
ATOM 890 C C . LEU A 1 109 ? 32.653 -1.433 -47.599 1.00 90.12 109 LEU A C 1
ATOM 892 O O . LEU A 1 109 ? 33.650 -1.432 -46.870 1.00 90.12 109 LEU A O 1
ATOM 896 N N . VAL A 1 110 ? 32.314 -2.522 -48.294 1.00 86.88 110 VAL A N 1
ATOM 897 C CA . VAL A 1 110 ? 33.073 -3.785 -48.238 1.00 86.88 110 VAL A CA 1
ATOM 898 C C . VAL A 1 110 ? 34.358 -3.685 -49.061 1.00 86.88 110 VAL A C 1
ATOM 900 O O . VAL A 1 110 ? 35.403 -4.205 -48.663 1.00 86.88 110 VAL A O 1
ATOM 903 N N . HIS A 1 111 ? 34.300 -2.972 -50.182 1.00 83.50 111 HIS A N 1
ATOM 904 C CA . HIS A 1 111 ? 35.387 -2.885 -51.150 1.00 83.50 111 HIS A CA 1
ATOM 905 C C . HIS A 1 111 ? 36.560 -2.039 -50.629 1.00 83.50 111 HIS A C 1
ATOM 907 O O . HIS A 1 111 ? 36.427 -0.844 -50.367 1.00 83.50 111 HIS A O 1
ATOM 913 N N . ARG A 1 112 ? 37.738 -2.660 -50.492 1.00 85.94 112 ARG A N 1
ATOM 914 C CA . ARG A 1 112 ? 39.001 -1.991 -50.140 1.00 85.94 112 ARG A CA 1
ATOM 915 C C . ARG A 1 112 ? 39.823 -1.745 -51.405 1.00 85.94 112 ARG A C 1
ATOM 917 O O . ARG A 1 112 ? 40.007 -2.668 -52.194 1.00 85.94 112 ARG A O 1
ATOM 924 N N . LEU A 1 113 ? 40.373 -0.540 -51.556 1.00 89.12 113 LEU A N 1
ATOM 925 C CA . LEU A 1 113 ? 41.337 -0.247 -52.618 1.00 89.12 113 LEU A CA 1
ATOM 926 C C . LEU A 1 113 ? 42.701 -0.854 -52.277 1.00 89.12 113 LEU A C 1
ATOM 928 O O . LEU A 1 113 ? 43.139 -0.794 -51.125 1.00 89.12 113 LEU A O 1
ATOM 932 N N . GLN A 1 114 ? 43.375 -1.433 -53.269 1.00 84.94 114 GLN A N 1
ATOM 933 C CA . GLN A 1 114 ? 44.763 -1.862 -53.112 1.00 84.94 114 GLN A CA 1
ATOM 934 C C . GLN A 1 114 ? 45.675 -0.638 -53.197 1.00 84.94 114 GLN A C 1
ATOM 936 O O . GLN A 1 114 ? 45.576 0.144 -54.135 1.00 84.94 114 GLN A O 1
ATOM 941 N N . GLU A 1 115 ? 46.553 -0.480 -52.212 1.00 84.19 115 GLU A N 1
ATOM 942 C CA . GLU A 1 115 ? 47.532 0.608 -52.148 1.00 84.19 115 GLU A CA 1
ATOM 943 C C . GLU A 1 115 ? 48.719 0.234 -53.050 1.00 84.19 115 GLU A C 1
ATOM 945 O O . GLU A 1 115 ? 49.654 -0.443 -52.624 1.00 84.19 115 GLU A O 1
ATOM 950 N N . THR A 1 116 ? 48.625 0.567 -54.341 1.00 76.12 116 THR A N 1
ATOM 951 C CA . THR A 1 116 ? 49.565 0.079 -55.371 1.00 76.12 116 THR A CA 1
ATOM 952 C C . THR A 1 116 ? 50.770 0.988 -55.605 1.00 76.12 116 THR A C 1
ATOM 954 O O . THR A 1 116 ? 51.754 0.543 -56.193 1.00 76.12 116 THR A O 1
ATOM 957 N N . ALA A 1 117 ? 50.707 2.247 -55.170 1.00 74.94 117 ALA A N 1
ATOM 958 C CA . ALA A 1 117 ? 51.738 3.256 -55.402 1.00 74.94 117 ALA A CA 1
ATOM 959 C C . ALA A 1 117 ? 52.164 3.934 -54.088 1.00 74.94 117 ALA A C 1
ATOM 961 O O . ALA A 1 117 ? 51.444 3.878 -53.094 1.00 74.94 117 ALA A O 1
ATOM 962 N N . ARG A 1 118 ? 53.355 4.545 -54.075 1.00 81.88 118 ARG A N 1
ATOM 963 C CA . ARG A 1 118 ? 53.889 5.342 -52.945 1.00 81.88 118 ARG A CA 1
ATOM 964 C C . ARG A 1 118 ? 53.922 6.845 -53.255 1.00 81.88 118 ARG A C 1
ATOM 966 O O . ARG A 1 118 ? 54.687 7.579 -52.644 1.00 81.88 118 ARG A O 1
ATOM 973 N N . ASP A 1 119 ? 53.162 7.252 -54.260 1.00 85.50 119 ASP A N 1
ATOM 974 C CA . ASP A 1 119 ? 52.995 8.630 -54.708 1.00 85.50 119 ASP A CA 1
ATOM 975 C C . ASP A 1 119 ? 51.673 9.210 -54.168 1.00 85.50 119 ASP A C 1
ATOM 977 O O . ASP A 1 119 ? 50.981 8.585 -53.356 1.00 85.50 119 ASP A O 1
ATOM 981 N N . GLU A 1 120 ? 51.292 10.391 -54.650 1.00 87.38 120 GLU A N 1
ATOM 982 C CA . GLU A 1 120 ? 50.071 11.091 -54.250 1.00 87.38 120 GLU A CA 1
ATOM 983 C C . GLU A 1 120 ? 48.797 10.266 -54.524 1.00 87.38 120 GLU A C 1
ATOM 985 O O . GLU A 1 120 ? 47.801 10.394 -53.807 1.00 87.38 120 GLU A O 1
ATOM 990 N N . LEU A 1 121 ? 48.805 9.383 -55.534 1.00 86.69 121 LEU A N 1
ATOM 991 C CA . LEU A 1 121 ? 47.678 8.486 -55.813 1.00 86.69 121 LEU A CA 1
ATOM 992 C C . LEU A 1 121 ? 47.593 7.368 -54.769 1.00 86.69 121 LEU A C 1
ATOM 994 O O . LEU A 1 121 ? 46.493 7.024 -54.329 1.00 86.69 121 LEU A O 1
ATOM 998 N N . GLY A 1 122 ? 48.738 6.831 -54.346 1.00 87.06 122 GLY A N 1
ATOM 999 C CA . GLY A 1 122 ? 48.830 5.880 -53.238 1.00 87.06 122 GLY A CA 1
ATOM 1000 C C . GLY A 1 122 ? 48.328 6.455 -51.912 1.00 87.06 122 GLY A C 1
ATOM 1001 O O . GLY A 1 122 ? 47.520 5.824 -51.224 1.00 87.06 122 GLY A O 1
ATOM 1002 N N . GLU A 1 123 ? 48.733 7.682 -51.579 1.00 88.94 123 GLU A N 1
ATOM 1003 C CA . GLU A 1 123 ? 48.251 8.398 -50.388 1.00 88.94 123 GLU A CA 1
ATOM 1004 C C . GLU A 1 123 ? 46.736 8.649 -50.431 1.00 88.94 123 GLU A C 1
ATOM 1006 O O . GLU A 1 123 ? 46.043 8.517 -49.413 1.00 88.94 123 GLU A O 1
ATOM 1011 N N . LEU A 1 124 ? 46.187 8.943 -51.614 1.00 89.62 124 LEU A N 1
ATOM 1012 C CA . LEU A 1 124 ? 44.749 9.120 -51.814 1.00 89.62 124 LEU A CA 1
ATOM 1013 C C . LEU A 1 124 ? 43.975 7.802 -51.626 1.00 89.62 124 LEU A C 1
ATOM 1015 O O . LEU A 1 124 ? 42.934 7.791 -50.962 1.00 89.62 124 LEU A O 1
ATOM 1019 N N . GLN A 1 125 ? 44.495 6.680 -52.140 1.00 90.94 125 GLN A N 1
ATOM 1020 C CA . GLN A 1 125 ? 43.934 5.340 -51.906 1.00 90.94 125 GLN A CA 1
ATOM 1021 C C . GLN A 1 125 ? 43.955 4.969 -50.412 1.00 90.94 125 GLN A C 1
ATOM 1023 O O . GLN A 1 125 ? 42.957 4.466 -49.884 1.00 90.94 125 GLN A O 1
ATOM 1028 N N . ALA A 1 126 ? 45.061 5.250 -49.713 1.00 90.62 126 ALA A N 1
ATOM 1029 C CA . ALA A 1 126 ? 45.193 5.013 -48.276 1.00 90.62 126 ALA A CA 1
ATOM 1030 C C . ALA A 1 126 ? 44.209 5.873 -47.460 1.00 90.62 126 ALA A C 1
ATOM 1032 O O . ALA A 1 126 ? 43.509 5.361 -46.580 1.00 90.62 126 ALA A O 1
ATOM 1033 N N . SER A 1 127 ? 44.084 7.159 -47.799 1.00 91.75 127 SER A N 1
ATOM 1034 C CA . SER A 1 127 ? 43.140 8.089 -47.167 1.00 91.75 127 SER A CA 1
ATOM 1035 C C . SER A 1 127 ? 41.685 7.662 -47.378 1.00 91.75 127 SER A C 1
ATOM 1037 O O . SER A 1 127 ? 40.896 7.657 -46.429 1.00 91.75 127 SER A O 1
ATOM 1039 N N . PHE A 1 128 ? 41.330 7.209 -48.586 1.00 92.44 128 PHE A N 1
ATOM 1040 C CA . PHE A 1 128 ? 40.016 6.626 -48.868 1.00 92.44 128 PHE A CA 1
ATOM 1041 C C . PHE A 1 128 ? 39.757 5.370 -48.024 1.00 92.44 128 PHE A C 1
ATOM 1043 O O . PHE A 1 128 ? 38.695 5.239 -47.415 1.00 92.44 128 PHE A O 1
ATOM 1050 N N . ASN A 1 129 ? 40.731 4.459 -47.929 1.00 91.50 129 ASN A N 1
ATOM 1051 C CA . ASN A 1 129 ? 40.615 3.251 -47.110 1.00 91.50 129 ASN A CA 1
ATOM 1052 C C . ASN A 1 129 ? 40.399 3.571 -45.621 1.00 91.50 129 ASN A C 1
ATOM 1054 O O . ASN A 1 129 ? 39.610 2.885 -44.960 1.00 91.50 129 ASN A O 1
ATOM 1058 N N . LEU A 1 130 ? 41.079 4.594 -45.092 1.00 91.31 130 LEU A N 1
ATOM 1059 C CA . LEU A 1 130 ? 40.890 5.072 -43.722 1.00 91.31 130 LEU A CA 1
ATOM 1060 C C . LEU A 1 130 ? 39.490 5.666 -43.525 1.00 91.31 130 LEU A C 1
ATOM 1062 O O . LEU A 1 130 ? 38.811 5.306 -42.562 1.00 91.31 130 LEU A O 1
ATOM 1066 N N . MET A 1 131 ? 39.043 6.525 -44.444 1.00 92.25 131 MET A N 1
ATOM 1067 C CA . MET A 1 131 ? 37.696 7.100 -44.429 1.00 92.25 131 MET A CA 1
ATOM 1068 C C . MET A 1 131 ? 36.635 5.994 -44.437 1.00 92.25 131 MET A C 1
ATOM 1070 O O . MET A 1 131 ? 35.796 5.946 -43.540 1.00 92.25 131 MET A O 1
ATOM 1074 N N . ARG A 1 132 ? 36.723 5.042 -45.374 1.00 92.56 132 ARG A N 1
ATOM 1075 C CA . ARG A 1 132 ? 35.833 3.875 -45.458 1.00 92.56 132 ARG A CA 1
ATOM 1076 C C . ARG A 1 132 ? 35.786 3.091 -44.145 1.00 92.56 132 ARG A C 1
ATOM 1078 O O . ARG A 1 132 ? 34.703 2.717 -43.703 1.00 92.56 132 ARG A O 1
ATOM 1085 N N . ARG A 1 133 ? 36.940 2.848 -43.508 1.00 89.94 133 ARG A N 1
ATOM 1086 C CA . ARG A 1 133 ? 37.008 2.148 -42.213 1.00 89.94 133 ARG A CA 1
ATOM 1087 C C . ARG A 1 133 ? 36.269 2.920 -41.121 1.00 89.94 133 ARG A C 1
ATOM 1089 O O . ARG A 1 133 ? 35.408 2.335 -40.478 1.00 89.94 133 ARG A O 1
ATOM 1096 N N . ARG A 1 134 ? 36.543 4.221 -40.971 1.00 89.94 134 ARG A N 1
ATOM 1097 C CA . ARG A 1 134 ? 35.877 5.074 -39.972 1.00 89.94 134 ARG A CA 1
ATOM 1098 C C . ARG A 1 134 ? 34.366 5.147 -40.191 1.00 89.94 134 ARG A C 1
ATOM 1100 O O . ARG A 1 134 ? 33.617 5.033 -39.231 1.00 89.94 134 ARG A O 1
ATOM 1107 N N . PHE A 1 135 ? 33.908 5.265 -41.439 1.00 90.94 135 PHE A N 1
ATOM 1108 C CA . PHE A 1 135 ? 32.477 5.205 -41.749 1.00 90.94 135 PHE A CA 1
ATOM 1109 C C . PHE A 1 135 ? 31.865 3.849 -41.382 1.00 90.94 135 PHE A C 1
ATOM 1111 O O . PHE A 1 135 ? 30.792 3.813 -40.792 1.00 90.94 135 PHE A O 1
ATOM 1118 N N . ALA A 1 136 ? 32.547 2.737 -41.672 1.00 88.88 136 ALA A N 1
ATOM 1119 C CA . ALA A 1 136 ? 32.078 1.414 -41.266 1.00 88.88 136 ALA A CA 1
ATOM 1120 C C . ALA A 1 136 ? 32.045 1.246 -39.734 1.00 88.88 136 ALA A C 1
ATOM 1122 O O . ALA A 1 136 ? 31.159 0.567 -39.223 1.00 88.88 136 ALA A O 1
ATOM 1123 N N . ASP A 1 137 ? 32.985 1.853 -39.002 1.00 87.50 137 ASP A N 1
ATOM 1124 C CA . ASP A 1 137 ? 33.000 1.854 -37.534 1.00 87.50 137 ASP A CA 1
ATOM 1125 C C . ASP A 1 137 ? 31.804 2.640 -36.966 1.00 87.50 137 ASP A C 1
ATOM 1127 O O . ASP A 1 137 ? 31.083 2.110 -36.122 1.00 87.50 137 ASP A O 1
ATOM 1131 N N . ILE A 1 138 ? 31.530 3.838 -37.498 1.00 90.31 138 ILE A N 1
ATOM 1132 C CA . ILE A 1 138 ? 30.365 4.661 -37.123 1.00 90.31 138 ILE A CA 1
ATOM 1133 C C . ILE A 1 138 ? 29.056 3.922 -37.427 1.00 90.31 138 ILE A C 1
ATOM 1135 O O . ILE A 1 138 ? 28.171 3.852 -36.580 1.00 90.31 138 ILE A O 1
ATOM 1139 N N . LEU A 1 139 ? 28.929 3.322 -38.614 1.00 90.94 139 LEU A N 1
ATOM 1140 C CA . LEU A 1 139 ? 27.743 2.546 -38.990 1.00 90.94 139 LEU A CA 1
ATOM 1141 C C . LEU A 1 139 ? 27.527 1.340 -38.059 1.00 90.94 139 LEU A C 1
ATOM 1143 O O . LEU A 1 139 ? 26.391 1.055 -37.688 1.00 90.94 139 LEU A O 1
ATOM 1147 N N . ARG A 1 140 ? 28.598 0.667 -37.619 1.00 86.81 140 ARG A N 1
ATOM 1148 C CA . ARG A 1 140 ? 28.514 -0.410 -36.614 1.00 86.81 140 ARG A CA 1
ATOM 1149 C C . ARG A 1 140 ? 28.020 0.096 -35.259 1.00 86.81 140 ARG A C 1
ATOM 1151 O O . ARG A 1 140 ? 27.208 -0.569 -34.620 1.00 86.81 140 ARG A O 1
ATOM 1158 N N . GLU A 1 141 ? 28.492 1.257 -34.818 1.00 86.88 141 GLU A N 1
ATOM 1159 C CA . GLU A 1 141 ? 28.038 1.882 -33.573 1.00 86.88 141 GLU A CA 1
ATOM 1160 C C . GLU A 1 141 ? 26.560 2.295 -33.644 1.00 86.88 141 GLU A C 1
ATOM 1162 O O . GLU A 1 141 ? 25.806 2.041 -32.703 1.00 86.88 141 GLU A O 1
ATOM 1167 N N . ILE A 1 142 ? 26.123 2.840 -34.785 1.00 90.81 142 ILE A N 1
ATOM 1168 C CA . ILE A 1 142 ? 24.717 3.176 -35.046 1.00 90.81 142 ILE A CA 1
ATOM 1169 C C . ILE A 1 142 ? 23.845 1.913 -35.056 1.00 90.81 142 ILE A C 1
ATOM 1171 O O . ILE A 1 142 ? 22.787 1.913 -34.431 1.00 90.81 142 ILE A O 1
ATOM 1175 N N . GLU A 1 143 ? 24.278 0.825 -35.706 1.00 88.19 143 GLU A N 1
ATOM 1176 C CA . GLU A 1 143 ? 23.541 -0.450 -35.714 1.00 88.19 143 GLU A CA 1
ATOM 1177 C C . GLU A 1 143 ? 23.364 -0.998 -34.289 1.00 88.19 143 GLU A C 1
ATOM 1179 O O . GLU A 1 143 ? 22.261 -1.377 -33.892 1.00 88.19 143 GLU A O 1
ATOM 1184 N N . ASN A 1 144 ? 24.437 -1.008 -33.493 1.00 86.75 144 ASN A N 1
ATOM 1185 C CA . ASN A 1 144 ? 24.396 -1.503 -32.117 1.00 86.75 144 ASN A CA 1
ATOM 1186 C C . ASN A 1 144 ? 23.536 -0.613 -31.208 1.00 86.75 144 ASN A C 1
ATOM 1188 O O . ASN A 1 144 ? 22.749 -1.133 -30.415 1.00 86.75 144 ASN A O 1
ATOM 1192 N N . SER A 1 145 ? 23.636 0.711 -31.357 1.00 89.19 145 SER A N 1
ATOM 1193 C CA . SER A 1 145 ? 22.780 1.675 -30.657 1.00 89.19 145 SER A CA 1
ATOM 1194 C C . SER A 1 145 ? 21.310 1.516 -31.051 1.00 89.19 145 SER A C 1
ATOM 1196 O O . SER A 1 145 ? 20.441 1.529 -30.184 1.00 89.19 145 SER A O 1
ATOM 1198 N N . GLY A 1 146 ? 21.018 1.277 -32.334 1.00 91.06 146 GLY A N 1
ATOM 1199 C CA . GLY A 1 146 ? 19.672 0.976 -32.824 1.00 91.06 146 GLY A CA 1
ATOM 1200 C C . GLY A 1 146 ? 19.108 -0.301 -32.203 1.00 91.06 146 GLY A C 1
ATOM 1201 O O . GLY A 1 146 ? 18.016 -0.287 -31.634 1.00 91.06 146 GLY A O 1
ATOM 1202 N N . LYS A 1 147 ? 19.886 -1.392 -32.194 1.00 89.06 147 LYS A N 1
ATOM 1203 C CA . LYS A 1 147 ? 19.506 -2.642 -31.514 1.00 89.06 147 LYS A CA 1
ATOM 1204 C C . LYS A 1 147 ? 19.245 -2.434 -30.022 1.0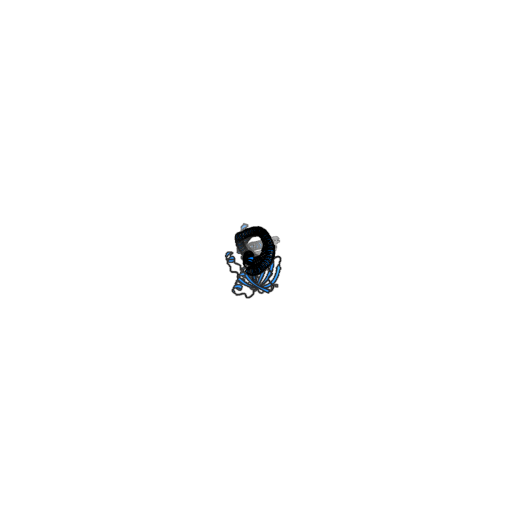0 89.06 147 LYS A C 1
ATOM 1206 O O . LYS A 1 147 ? 18.271 -2.977 -29.506 1.00 89.06 147 LYS A O 1
ATOM 1211 N N . GLN A 1 148 ? 20.075 -1.647 -29.334 1.00 89.88 148 GLN A N 1
ATOM 1212 C CA . GLN A 1 148 ? 19.851 -1.302 -27.929 1.00 89.88 148 GLN A CA 1
ATOM 1213 C C . GLN A 1 148 ? 18.554 -0.514 -27.748 1.00 89.88 148 GLN A C 1
ATOM 1215 O O . GLN A 1 148 ? 17.747 -0.859 -26.892 1.00 89.88 148 GLN A O 1
ATOM 1220 N N . MET A 1 149 ? 18.332 0.509 -28.571 1.00 92.06 149 MET A N 1
ATOM 1221 C CA . MET A 1 149 ? 17.139 1.352 -28.528 1.00 92.06 149 MET A CA 1
ATOM 1222 C C . MET A 1 149 ? 15.862 0.539 -28.770 1.00 92.06 149 MET A C 1
ATOM 1224 O O . MET A 1 149 ? 14.872 0.724 -28.068 1.00 92.06 149 MET A O 1
ATOM 1228 N N . HIS A 1 150 ? 15.917 -0.424 -29.693 1.00 91.12 150 HIS A N 1
ATOM 1229 C CA . HIS A 1 150 ? 14.832 -1.365 -29.965 1.00 91.12 150 HIS A CA 1
ATOM 1230 C C . HIS A 1 150 ? 14.489 -2.217 -28.730 1.00 91.12 150 HIS A C 1
ATOM 1232 O O . HIS A 1 150 ? 13.329 -2.317 -28.337 1.00 91.12 150 HIS A O 1
ATOM 1238 N N . GLN A 1 151 ? 15.499 -2.789 -28.064 1.00 91.25 151 GLN A N 1
ATOM 1239 C CA . GLN A 1 151 ? 15.280 -3.587 -26.853 1.00 91.25 151 GLN A CA 1
ATOM 1240 C C . GLN A 1 151 ? 14.825 -2.737 -25.664 1.00 91.25 151 GLN A C 1
ATOM 1242 O O . GLN A 1 151 ? 13.969 -3.170 -24.894 1.00 91.25 151 GLN A O 1
ATOM 1247 N N . SER A 1 152 ? 15.363 -1.527 -25.511 1.00 92.00 152 SER A N 1
ATOM 1248 C CA . SER A 1 152 ? 14.926 -0.590 -24.476 1.00 92.00 152 SER A CA 1
ATOM 1249 C C . SER A 1 152 ? 13.462 -0.188 -24.673 1.00 92.00 152 SER A C 1
ATOM 1251 O O . SER A 1 152 ? 12.719 -0.149 -23.697 1.00 92.00 152 SER A O 1
ATOM 1253 N N . ALA A 1 153 ? 13.015 0.031 -25.914 1.00 93.06 153 ALA A N 1
ATOM 1254 C CA . ALA A 1 153 ? 11.609 0.290 -26.217 1.00 93.06 153 ALA A CA 1
ATOM 1255 C C . ALA A 1 153 ? 10.703 -0.859 -25.752 1.00 93.06 153 ALA A C 1
ATOM 1257 O O . ALA A 1 153 ? 9.729 -0.626 -25.038 1.00 93.06 153 ALA A O 1
ATOM 1258 N N . PHE A 1 154 ? 11.064 -2.110 -26.060 1.00 92.62 154 PHE A N 1
ATOM 1259 C CA . PHE A 1 154 ? 10.308 -3.276 -25.595 1.00 92.62 154 PHE A CA 1
ATOM 1260 C C . PHE A 1 154 ? 10.236 -3.377 -24.074 1.00 92.62 154 PHE A C 1
ATOM 1262 O O . PHE A 1 154 ? 9.168 -3.672 -23.528 1.00 92.62 154 PHE A O 1
ATOM 1269 N N . GLN A 1 155 ? 11.348 -3.105 -23.390 1.00 92.06 155 GLN A N 1
ATOM 1270 C CA . GLN A 1 155 ? 11.406 -3.085 -21.931 1.00 92.06 155 GLN A CA 1
ATOM 1271 C C . GLN A 1 155 ? 10.480 -2.005 -21.362 1.00 92.06 155 GLN A C 1
ATOM 1273 O O . GLN A 1 155 ? 9.638 -2.319 -20.524 1.00 92.06 155 GLN A O 1
ATOM 1278 N N . VAL A 1 156 ? 10.565 -0.770 -21.866 1.00 92.81 156 VAL A N 1
ATOM 1279 C CA . VAL A 1 156 ? 9.739 0.365 -21.422 1.00 92.81 156 VAL A CA 1
ATOM 1280 C C . VAL A 1 156 ? 8.253 0.090 -21.641 1.00 92.81 156 VAL A C 1
ATOM 1282 O O . VAL A 1 156 ? 7.469 0.211 -20.703 1.00 92.81 156 VAL A O 1
ATOM 1285 N N . THR A 1 157 ? 7.847 -0.338 -22.839 1.00 92.19 157 THR A N 1
ATOM 1286 C CA . THR A 1 157 ? 6.433 -0.608 -23.142 1.00 92.19 157 THR A CA 1
ATOM 1287 C C . THR A 1 157 ? 5.886 -1.787 -22.330 1.00 92.19 157 THR A C 1
ATOM 1289 O O . THR A 1 157 ? 4.707 -1.803 -21.975 1.00 92.19 157 THR A O 1
ATOM 1292 N N . THR A 1 158 ? 6.713 -2.791 -22.027 1.00 91.06 158 THR A N 1
ATOM 1293 C CA . THR A 1 158 ? 6.302 -3.938 -21.201 1.00 91.06 158 THR A CA 1
ATOM 1294 C C . THR A 1 158 ? 6.152 -3.538 -19.735 1.00 91.06 158 THR A C 1
ATOM 1296 O O . THR A 1 158 ? 5.090 -3.769 -19.164 1.00 91.06 158 THR A O 1
ATOM 1299 N N . ILE A 1 159 ? 7.145 -2.852 -19.160 1.00 90.69 159 ILE A N 1
ATOM 1300 C CA . ILE A 1 159 ? 7.099 -2.356 -17.776 1.00 90.69 159 ILE A CA 1
ATOM 1301 C C . ILE A 1 159 ? 5.935 -1.380 -17.590 1.00 90.69 159 ILE A C 1
ATOM 1303 O O . ILE A 1 159 ? 5.175 -1.503 -16.636 1.00 90.69 159 ILE A O 1
ATOM 1307 N N . ALA A 1 160 ? 5.729 -0.449 -18.525 1.00 92.19 160 ALA A N 1
ATOM 1308 C CA . ALA A 1 160 ? 4.603 0.475 -18.459 1.00 92.19 160 ALA A CA 1
ATOM 1309 C C . ALA A 1 160 ? 3.257 -0.273 -18.445 1.00 92.19 160 ALA A C 1
ATOM 1311 O O . ALA A 1 160 ? 2.372 0.035 -17.652 1.00 92.19 160 ALA A O 1
ATOM 1312 N N . ARG A 1 161 ? 3.098 -1.316 -19.265 1.00 89.56 161 ARG A N 1
ATOM 1313 C CA . ARG A 1 161 ? 1.875 -2.128 -19.250 1.00 89.56 161 ARG A CA 1
ATOM 1314 C C . ARG A 1 161 ? 1.673 -2.858 -17.918 1.00 89.56 161 ARG A C 1
ATOM 1316 O O . ARG A 1 161 ? 0.544 -2.877 -17.430 1.00 89.56 161 ARG A O 1
ATOM 1323 N N . GLU A 1 162 ? 2.733 -3.433 -17.353 1.00 90.12 162 GLU A N 1
ATOM 1324 C CA . GLU A 1 162 ? 2.696 -4.096 -16.042 1.00 90.12 162 GLU A CA 1
ATOM 1325 C C . GLU A 1 162 ? 2.285 -3.113 -14.937 1.00 90.12 162 GLU A C 1
ATOM 1327 O O . GLU A 1 162 ? 1.369 -3.403 -14.168 1.00 90.12 162 GLU A O 1
ATOM 1332 N N . ILE A 1 163 ? 2.878 -1.913 -14.909 1.00 91.00 163 ILE A N 1
ATOM 1333 C CA . ILE A 1 163 ? 2.502 -0.868 -13.947 1.00 91.00 163 ILE A CA 1
ATOM 1334 C C . ILE A 1 163 ? 1.034 -0.469 -14.144 1.00 91.00 163 ILE A C 1
ATOM 1336 O O . ILE A 1 163 ? 0.294 -0.395 -13.170 1.00 91.00 163 ILE A O 1
ATOM 1340 N N . ALA A 1 164 ? 0.574 -0.281 -15.385 1.00 89.69 164 ALA A N 1
ATOM 1341 C CA . ALA A 1 164 ? -0.817 0.084 -15.661 1.00 89.69 164 ALA A CA 1
ATOM 1342 C C . ALA A 1 164 ? -1.816 -0.989 -15.194 1.00 89.69 164 ALA A C 1
ATOM 1344 O O . ALA A 1 164 ? -2.924 -0.666 -14.769 1.00 89.69 164 ALA A O 1
ATOM 1345 N N . GLU A 1 165 ? -1.456 -2.270 -15.288 1.00 89.56 165 GLU A N 1
ATOM 1346 C CA . GLU A 1 165 ? -2.274 -3.369 -14.777 1.00 89.56 165 GLU A CA 1
ATOM 1347 C C . GLU A 1 165 ? -2.349 -3.369 -13.249 1.00 89.56 165 GLU A C 1
ATOM 1349 O O . GLU A 1 165 ? -3.447 -3.472 -12.697 1.00 89.56 165 GLU A O 1
ATOM 1354 N N . VAL A 1 166 ? -1.212 -3.173 -12.576 1.00 89.19 166 VAL A N 1
ATOM 1355 C CA . VAL A 1 166 ? -1.163 -3.016 -11.117 1.00 89.19 166 VAL A CA 1
ATOM 1356 C C . VAL A 1 166 ? -1.990 -1.807 -10.675 1.00 89.19 166 VAL A C 1
ATOM 1358 O O . VAL A 1 166 ? -2.824 -1.947 -9.784 1.00 89.19 166 VAL A O 1
ATOM 1361 N N . SER A 1 167 ? -1.850 -0.653 -11.336 1.00 88.56 167 SER A N 1
ATOM 1362 C CA . SER A 1 167 ? -2.630 0.554 -11.035 1.00 88.56 167 SER A CA 1
ATOM 1363 C C . SER A 1 167 ? -4.136 0.320 -11.159 1.00 88.56 167 SER A C 1
ATOM 1365 O O . SER A 1 167 ? -4.868 0.681 -10.244 1.00 88.56 167 SER A O 1
ATOM 1367 N N . ARG A 1 168 ? -4.608 -0.341 -12.228 1.00 85.94 168 ARG A N 1
ATOM 1368 C CA . ARG A 1 168 ? -6.038 -0.682 -12.383 1.00 85.94 168 ARG A CA 1
ATOM 1369 C C . ARG A 1 168 ? -6.538 -1.608 -11.276 1.00 85.94 168 ARG A C 1
ATOM 1371 O O . ARG A 1 168 ? -7.662 -1.461 -10.800 1.00 85.94 168 ARG A O 1
ATOM 1378 N N . LYS A 1 169 ? -5.717 -2.578 -10.867 1.00 87.81 169 LYS A N 1
ATOM 1379 C CA . LYS A 1 169 ? -6.065 -3.499 -9.781 1.00 87.81 169 LYS A CA 1
ATOM 1380 C C . LYS A 1 169 ? -6.181 -2.764 -8.446 1.00 87.81 169 LYS A C 1
ATOM 1382 O O . LYS A 1 169 ? -7.154 -2.982 -7.728 1.00 87.81 169 LYS A O 1
ATOM 1387 N N . GLU A 1 170 ? -5.241 -1.880 -8.130 1.00 86.12 170 GLU A N 1
ATOM 1388 C CA . GLU A 1 170 ? -5.288 -1.073 -6.905 1.00 86.12 170 GLU A CA 1
ATOM 1389 C C . GLU A 1 170 ? -6.437 -0.053 -6.923 1.00 86.12 170 GLU A C 1
ATOM 1391 O O . GLU A 1 170 ? -7.125 0.112 -5.919 1.00 86.12 170 GLU A O 1
ATOM 1396 N N . GLU A 1 171 ? -6.745 0.548 -8.074 1.00 84.31 171 GLU A N 1
ATOM 1397 C CA . GLU A 1 171 ? -7.925 1.407 -8.238 1.00 84.31 171 GLU A CA 1
ATOM 1398 C C . GLU A 1 171 ? -9.228 0.635 -7.978 1.00 84.31 171 GLU A C 1
ATOM 1400 O O . GLU A 1 171 ? -10.099 1.120 -7.264 1.00 84.31 171 GLU A O 1
ATOM 1405 N N . SER A 1 172 ? -9.352 -0.610 -8.454 1.00 84.94 172 SER A N 1
ATOM 1406 C CA . SER A 1 172 ? -10.541 -1.430 -8.170 1.00 84.94 172 SER A CA 1
ATOM 1407 C C . SER A 1 172 ? -10.721 -1.750 -6.678 1.00 84.94 172 SER A C 1
ATOM 1409 O O . SER A 1 172 ? -11.850 -1.824 -6.193 1.00 84.94 172 SER A O 1
ATOM 1411 N N . ARG A 1 173 ? -9.616 -1.868 -5.926 1.00 86.06 173 ARG A N 1
ATOM 1412 C CA . ARG A 1 173 ? -9.626 -2.067 -4.467 1.00 86.06 173 ARG A CA 1
ATOM 1413 C C . ARG A 1 173 ? -10.060 -0.814 -3.706 1.00 86.06 173 ARG A C 1
ATOM 1415 O O . ARG A 1 173 ? -10.505 -0.928 -2.568 1.00 86.06 173 ARG A O 1
ATOM 1422 N N . SER A 1 174 ? -10.002 0.363 -4.330 1.00 86.50 174 SER A N 1
ATOM 1423 C CA . SER A 1 174 ? -10.448 1.629 -3.736 1.00 86.50 174 SER A CA 1
ATOM 1424 C C . SER A 1 174 ? -11.873 1.570 -3.210 1.00 86.50 174 SER A C 1
ATOM 1426 O O . SER A 1 174 ? -12.134 1.956 -2.071 1.00 86.50 174 SER A O 1
ATOM 1428 N N . VAL A 1 175 ? -12.790 1.029 -4.015 1.00 84.12 175 VAL A N 1
ATOM 1429 C CA . VAL A 1 175 ? -14.212 0.944 -3.665 1.00 84.12 175 VAL A CA 1
ATOM 1430 C C . VAL A 1 175 ? -14.415 0.095 -2.411 1.00 84.12 175 VAL A C 1
ATOM 1432 O O . VAL A 1 175 ? -15.177 0.476 -1.523 1.00 84.12 175 VAL A O 1
ATOM 1435 N N . GLU A 1 176 ? -13.700 -1.027 -2.315 1.00 88.94 176 GLU A N 1
ATOM 1436 C CA . GLU A 1 176 ? -13.749 -1.921 -1.159 1.00 88.94 176 GLU A CA 1
ATOM 1437 C C . GLU A 1 176 ? -13.219 -1.225 0.099 1.00 88.94 176 GLU A C 1
ATOM 1439 O O . GLU A 1 176 ? -13.901 -1.206 1.125 1.00 88.94 176 GLU A O 1
ATOM 1444 N N . VAL A 1 177 ? -12.055 -0.573 0.014 1.00 90.00 177 VAL A N 1
ATOM 1445 C CA . VAL A 1 177 ? -11.470 0.141 1.157 1.00 90.00 177 VAL A CA 1
ATOM 1446 C C . VAL A 1 177 ? -12.375 1.293 1.607 1.00 90.00 177 VAL A C 1
ATOM 1448 O O . VAL A 1 177 ? -12.604 1.456 2.804 1.00 90.00 177 VAL A O 1
ATOM 1451 N N . HIS A 1 178 ? -12.952 2.065 0.681 1.00 88.19 178 HIS A N 1
ATOM 1452 C CA . HIS A 1 178 ? -13.914 3.116 1.022 1.00 88.19 178 HIS A CA 1
ATOM 1453 C C . HIS A 1 178 ? -15.149 2.565 1.741 1.00 88.19 178 HIS A C 1
ATOM 1455 O O . HIS A 1 178 ? -15.610 3.169 2.713 1.00 88.19 178 HIS A O 1
ATOM 1461 N N . GLN A 1 179 ? -15.677 1.423 1.296 1.00 89.88 179 GLN A N 1
ATOM 1462 C CA . GLN A 1 179 ? -16.831 0.790 1.929 1.00 89.88 179 GLN A CA 1
ATOM 1463 C C . GLN A 1 179 ? -16.508 0.310 3.349 1.00 89.88 179 GLN A C 1
ATOM 1465 O O . GLN A 1 179 ? -17.302 0.531 4.264 1.00 89.88 179 GLN A O 1
ATOM 1470 N N . VAL A 1 180 ? -15.336 -0.299 3.548 1.00 92.44 180 VAL A N 1
ATOM 1471 C CA . VAL A 1 180 ? -14.876 -0.743 4.872 1.00 92.44 180 VAL A CA 1
ATOM 1472 C C . VAL A 1 180 ? -14.681 0.450 5.808 1.00 92.44 180 VAL A C 1
ATOM 1474 O O . VAL A 1 180 ? -15.188 0.424 6.926 1.00 92.44 180 VAL A O 1
ATOM 1477 N N . THR A 1 181 ? -14.028 1.524 5.355 1.00 91.75 181 THR A N 1
ATOM 1478 C CA . THR A 1 181 ? -13.816 2.736 6.166 1.00 91.75 181 THR A CA 1
ATOM 1479 C C . THR A 1 181 ? -15.139 3.375 6.593 1.00 91.75 181 THR A C 1
ATOM 1481 O O . THR A 1 181 ? -15.289 3.734 7.760 1.00 91.75 181 THR A O 1
ATOM 1484 N N . ARG A 1 182 ? -16.134 3.453 5.695 1.00 90.81 182 ARG A N 1
ATOM 1485 C CA . ARG A 1 182 ? -17.485 3.926 6.049 1.00 90.81 182 ARG A CA 1
ATOM 1486 C C . ARG A 1 182 ? -18.155 3.023 7.076 1.00 90.81 182 ARG A C 1
ATOM 1488 O O . ARG A 1 182 ? -18.640 3.518 8.085 1.00 90.81 182 ARG A O 1
ATOM 1495 N N . SER A 1 183 ? -18.118 1.708 6.862 1.00 94.31 183 SER A N 1
ATOM 1496 C CA . SER A 1 183 ? -18.692 0.751 7.811 1.00 94.31 183 SER A CA 1
ATOM 1497 C C . SER A 1 183 ? -18.048 0.859 9.194 1.00 94.31 183 SER A C 1
ATOM 1499 O O . SER A 1 183 ? -18.749 0.747 10.195 1.00 94.31 183 SER A O 1
ATOM 1501 N N . LEU A 1 184 ? -16.733 1.082 9.271 1.00 93.88 184 LEU A N 1
ATOM 1502 C CA . LEU A 1 184 ? -16.037 1.304 10.539 1.00 93.88 184 LEU A CA 1
ATOM 1503 C C . LEU A 1 184 ? -16.467 2.615 11.206 1.00 93.88 184 LEU A C 1
ATOM 1505 O O . LEU A 1 184 ? -16.606 2.646 12.426 1.00 93.88 184 LEU A O 1
ATOM 1509 N N . SER A 1 185 ? -16.719 3.668 10.423 1.00 94.31 185 SER A N 1
ATOM 1510 C CA . SER A 1 185 ? -17.219 4.948 10.940 1.00 94.31 185 SER A CA 1
ATOM 1511 C C . SER A 1 185 ? -18.620 4.801 11.529 1.00 94.31 185 SER A C 1
ATOM 1513 O O . SER A 1 185 ? -18.883 5.289 12.627 1.00 94.31 185 SER A O 1
ATOM 1515 N N . ASP A 1 186 ? -19.503 4.076 10.840 1.00 94.06 186 ASP A N 1
ATOM 1516 C CA . ASP A 1 186 ? -20.857 3.796 11.322 1.00 94.06 186 ASP A CA 1
ATOM 1517 C C . ASP A 1 186 ? -20.830 2.961 12.609 1.00 94.06 186 ASP A C 1
ATOM 1519 O O . ASP A 1 186 ? -21.589 3.228 13.541 1.00 94.06 186 ASP A O 1
ATOM 1523 N N . ILE A 1 187 ? -19.935 1.969 12.689 1.00 95.56 187 ILE A N 1
ATOM 1524 C CA . ILE A 1 187 ? -19.736 1.165 13.901 1.00 95.56 187 ILE A CA 1
ATOM 1525 C C . ILE A 1 187 ? -19.244 2.045 15.052 1.00 95.56 187 ILE A C 1
ATOM 1527 O O . ILE A 1 187 ? -19.788 1.945 16.148 1.00 95.56 187 ILE A O 1
ATOM 1531 N N . ALA A 1 188 ? -18.266 2.922 14.820 1.00 95.31 188 ALA A N 1
ATOM 1532 C CA . ALA A 1 188 ? -17.748 3.809 15.859 1.00 95.31 188 ALA A CA 1
ATOM 1533 C C . ALA A 1 188 ? -18.846 4.736 16.415 1.00 95.31 188 ALA A C 1
ATOM 1535 O O . ALA A 1 188 ? -18.996 4.840 17.632 1.00 95.31 188 ALA A O 1
ATOM 1536 N N . HIS A 1 189 ? -19.693 5.310 15.554 1.00 94.25 189 HIS A N 1
ATOM 1537 C CA . HIS A 1 189 ? -20.857 6.087 15.999 1.00 94.25 189 HIS A CA 1
ATOM 1538 C C . HIS A 1 189 ? -21.885 5.252 16.771 1.00 94.25 189 HIS A C 1
ATOM 1540 O O . HIS A 1 189 ? -22.458 5.719 17.755 1.00 94.25 189 HIS A O 1
ATOM 1546 N N . GLN A 1 190 ? -22.130 4.005 16.361 1.00 96.00 190 GLN A N 1
ATOM 1547 C CA . GLN A 1 190 ? -23.015 3.117 17.116 1.00 96.00 190 GLN A CA 1
ATOM 1548 C C . GLN A 1 190 ? -22.444 2.799 18.502 1.00 96.00 190 GLN A C 1
ATOM 1550 O O . GLN A 1 190 ? -23.196 2.785 19.475 1.00 96.00 190 GLN A O 1
ATOM 1555 N N . VAL A 1 191 ? -21.135 2.565 18.615 1.00 96.56 191 VAL A N 1
ATOM 1556 C CA . VAL A 1 191 ? -20.473 2.321 19.905 1.00 96.56 191 VAL A CA 1
ATOM 1557 C C . VAL A 1 191 ? -20.551 3.562 20.798 1.00 96.56 191 VAL A C 1
ATOM 1559 O O . VAL A 1 191 ? -20.901 3.427 21.968 1.00 96.56 191 VAL A O 1
ATOM 1562 N N . GLU A 1 192 ? -20.336 4.759 20.249 1.00 95.69 192 GLU A N 1
ATOM 1563 C CA . GLU A 1 192 ? -20.506 6.037 20.955 1.00 95.69 192 GLU A CA 1
ATOM 1564 C C . GLU A 1 192 ? -21.929 6.191 21.523 1.00 95.69 192 GLU A C 1
ATOM 1566 O O . GLU A 1 192 ? -22.106 6.443 22.716 1.00 95.69 192 GLU A O 1
ATOM 1571 N N . GLN A 1 193 ? -22.961 5.953 20.708 1.00 95.50 193 GLN A N 1
ATOM 1572 C CA . GLN A 1 193 ? -24.357 6.013 21.160 1.00 95.50 193 GLN A CA 1
ATOM 1573 C C . GLN A 1 193 ? -24.665 4.980 22.251 1.00 95.50 193 GLN A C 1
ATOM 1575 O O . GLN A 1 193 ? -25.397 5.266 23.200 1.00 95.50 193 GLN A O 1
ATOM 1580 N N . ARG A 1 194 ? -24.113 3.767 22.135 1.00 96.62 194 ARG A N 1
ATOM 1581 C CA . ARG A 1 194 ? -24.287 2.706 23.140 1.00 96.62 194 ARG A CA 1
ATOM 1582 C C . ARG A 1 194 ? -23.589 3.047 24.450 1.00 96.62 194 ARG A C 1
ATOM 1584 O O . ARG A 1 194 ? -24.166 2.799 25.505 1.00 96.62 194 ARG A O 1
ATOM 1591 N N . ALA A 1 195 ? -22.397 3.630 24.383 1.00 97.06 195 ALA A N 1
ATOM 1592 C CA . ALA A 1 195 ? -21.675 4.131 25.543 1.00 97.06 195 ALA A CA 1
ATOM 1593 C C . ALA A 1 195 ? -22.476 5.224 26.263 1.00 97.06 195 ALA A C 1
ATOM 1595 O O . ALA A 1 195 ? -22.656 5.146 27.476 1.00 97.06 195 ALA A O 1
ATOM 1596 N N . GLN A 1 196 ? -23.041 6.179 25.520 1.00 95.31 196 GLN A N 1
ATOM 1597 C CA . GLN A 1 196 ? -23.884 7.230 26.089 1.00 95.31 196 GLN A CA 1
ATOM 1598 C C . GLN A 1 196 ? -25.138 6.663 26.775 1.00 95.31 196 GLN A C 1
ATOM 1600 O O . GLN A 1 196 ? -25.431 7.010 27.918 1.00 95.31 196 GLN A O 1
ATOM 1605 N N . ALA A 1 197 ? -25.832 5.726 26.124 1.00 96.69 197 ALA A N 1
ATOM 1606 C CA . ALA A 1 197 ? -26.987 5.053 26.718 1.00 96.69 197 ALA A CA 1
ATOM 1607 C C . ALA A 1 197 ? -26.620 4.256 27.986 1.00 96.69 197 ALA A C 1
ATOM 1609 O O . ALA A 1 197 ? -27.397 4.211 28.939 1.00 96.69 197 ALA A O 1
ATOM 1610 N N . ALA A 1 198 ? -25.434 3.637 28.021 1.00 96.25 198 ALA A N 1
ATOM 1611 C CA . ALA A 1 198 ? -24.940 2.937 29.203 1.00 96.25 198 ALA A CA 1
ATOM 1612 C C . ALA A 1 198 ? -24.662 3.901 30.368 1.00 96.25 198 ALA A C 1
ATOM 1614 O O . ALA A 1 198 ? -25.023 3.588 31.499 1.00 96.25 198 ALA A O 1
ATOM 1615 N N . ILE A 1 199 ? -24.101 5.087 30.102 1.00 97.19 199 ILE A N 1
ATOM 1616 C CA . ILE A 1 199 ? -23.888 6.132 31.119 1.00 97.19 199 ILE A CA 1
ATOM 1617 C C . ILE A 1 199 ? -25.225 6.574 31.726 1.00 97.19 199 ILE A C 1
ATOM 1619 O O . ILE A 1 199 ? -25.364 6.594 32.947 1.00 97.19 199 ILE A O 1
ATOM 1623 N N . GLU A 1 200 ? -26.220 6.879 30.890 1.00 96.12 200 GLU A N 1
ATOM 1624 C CA . GLU A 1 200 ? -27.557 7.289 31.345 1.00 96.12 200 GLU A CA 1
ATOM 1625 C C . GLU A 1 200 ? -28.226 6.205 32.202 1.00 96.12 200 GLU A C 1
ATOM 1627 O O . GLU A 1 200 ? -28.790 6.490 33.263 1.00 96.12 200 GLU A O 1
ATOM 1632 N N . GLN A 1 201 ? -28.111 4.945 31.777 1.00 96.88 201 GLN A N 1
ATOM 1633 C CA . GLN A 1 201 ? -28.628 3.804 32.523 1.00 96.88 201 GLN A CA 1
ATOM 1634 C C . GLN A 1 201 ? -27.907 3.618 33.865 1.00 96.88 201 GLN A C 1
ATOM 1636 O O . GLN A 1 201 ? -28.564 3.326 34.867 1.00 96.88 201 GLN A O 1
ATOM 1641 N N . SER A 1 202 ? -26.585 3.802 33.910 1.00 97.06 202 SER A N 1
ATOM 1642 C CA . SER A 1 202 ? -25.817 3.749 35.155 1.00 97.06 202 SER A CA 1
ATOM 1643 C C . SER A 1 202 ? -26.262 4.831 36.135 1.00 97.06 202 SER A C 1
ATOM 1645 O O . SER A 1 202 ? -26.524 4.513 37.289 1.00 97.06 202 SER A O 1
ATOM 1647 N N . THR A 1 203 ? -26.459 6.076 35.686 1.00 94.81 203 THR A N 1
ATOM 1648 C CA . THR A 1 203 ? -26.972 7.156 36.549 1.00 94.81 203 THR A CA 1
ATOM 1649 C C . THR A 1 203 ? -28.362 6.835 37.109 1.00 94.81 203 THR A C 1
ATOM 1651 O O . THR A 1 203 ? -28.646 7.091 38.280 1.00 94.81 203 THR A O 1
ATOM 1654 N N . LEU A 1 204 ? -29.245 6.232 36.307 1.00 96.75 204 LEU A N 1
ATOM 1655 C CA . LEU A 1 204 ? -30.556 5.791 36.789 1.00 96.75 204 LEU A CA 1
ATOM 1656 C C . LEU A 1 204 ? -30.440 4.689 37.855 1.00 96.75 204 LEU A C 1
ATOM 1658 O O . LEU A 1 204 ? -31.166 4.716 38.850 1.00 96.75 204 LEU A O 1
ATOM 1662 N N . LEU A 1 205 ? -29.559 3.709 37.642 1.00 96.44 205 LEU A N 1
ATOM 1663 C CA . LEU A 1 205 ? -29.334 2.612 38.586 1.00 96.44 205 LEU A CA 1
ATOM 1664 C C . LEU A 1 205 ? -28.692 3.098 39.889 1.00 96.44 205 LEU A C 1
ATOM 1666 O O . LEU A 1 205 ? -29.092 2.637 40.954 1.00 96.44 205 LEU A O 1
ATOM 1670 N N . GLU A 1 206 ? -27.769 4.054 39.812 1.00 96.44 206 GLU A N 1
ATOM 1671 C CA . GLU A 1 206 ? -27.147 4.703 40.967 1.00 96.44 206 GLU A CA 1
ATOM 1672 C C . GLU A 1 206 ? -28.208 5.361 41.860 1.00 96.44 206 GLU A C 1
ATOM 1674 O O . GLU A 1 206 ? -28.312 5.045 43.045 1.00 96.44 206 GLU A O 1
ATOM 1679 N N . ASN A 1 207 ? -29.086 6.180 41.267 1.00 95.56 207 ASN A N 1
ATOM 1680 C CA . ASN A 1 207 ? -30.190 6.824 41.982 1.00 95.56 207 ASN A CA 1
ATOM 1681 C C . ASN A 1 207 ? -31.135 5.802 42.633 1.00 95.56 207 ASN A C 1
ATOM 1683 O O . ASN A 1 207 ? -31.506 5.955 43.795 1.00 95.56 207 ASN A O 1
ATOM 1687 N N . ARG A 1 208 ? -31.481 4.719 41.924 1.00 96.25 208 ARG A N 1
ATOM 1688 C CA . ARG A 1 208 ? -32.310 3.635 42.484 1.00 96.25 208 ARG A CA 1
ATOM 1689 C C . ARG A 1 208 ? -31.618 2.898 43.630 1.00 96.25 208 ARG A C 1
ATOM 1691 O O . ARG A 1 208 ? -32.286 2.503 44.582 1.00 96.25 208 ARG A O 1
ATOM 1698 N N . GLY A 1 209 ? -30.303 2.708 43.551 1.00 96.50 209 GLY A N 1
ATOM 1699 C CA . GLY A 1 209 ? -29.508 2.146 44.641 1.00 96.50 209 GLY A CA 1
ATOM 1700 C C . GLY A 1 209 ? -29.560 3.031 45.886 1.00 96.50 209 GLY A C 1
ATOM 1701 O O . GLY A 1 209 ? -29.836 2.535 46.978 1.00 96.50 209 GLY A O 1
ATOM 1702 N N . LEU A 1 210 ? -29.402 4.348 45.718 1.00 95.62 210 LEU A N 1
ATOM 1703 C CA . LEU A 1 210 ? -29.512 5.327 46.806 1.00 95.62 210 LEU A CA 1
ATOM 1704 C C . LEU A 1 210 ? -30.918 5.359 47.432 1.00 95.62 210 LEU A C 1
ATOM 1706 O O . LEU A 1 210 ? -31.042 5.344 48.657 1.00 95.62 210 LEU A O 1
ATOM 1710 N N . GLU A 1 211 ? -31.979 5.328 46.620 1.00 96.69 211 GLU A N 1
ATOM 1711 C CA . GLU A 1 211 ? -33.368 5.207 47.102 1.00 96.69 211 GLU A CA 1
ATOM 1712 C C . GLU A 1 211 ? -33.613 3.887 47.858 1.00 96.69 211 GLU A C 1
ATOM 1714 O O . GLU A 1 211 ? -34.329 3.849 48.868 1.00 96.69 211 GLU A O 1
ATOM 1719 N N . GLY A 1 212 ? -33.001 2.794 47.390 1.00 96.38 212 GLY A N 1
ATOM 1720 C CA . GLY A 1 212 ? -33.027 1.493 48.053 1.00 96.38 212 GLY A CA 1
ATOM 1721 C C . GLY A 1 212 ? -32.363 1.533 49.430 1.00 96.38 212 GLY A C 1
ATOM 1722 O O . GLY A 1 212 ? -32.954 1.068 50.406 1.00 96.38 212 GLY A O 1
ATOM 1723 N N . ILE A 1 213 ? -31.180 2.150 49.531 1.00 97.06 213 ILE A N 1
ATOM 1724 C CA . ILE A 1 213 ? -30.465 2.354 50.800 1.00 97.06 213 ILE A CA 1
ATOM 1725 C C . ILE A 1 213 ? -31.321 3.160 51.782 1.00 97.06 213 ILE A C 1
ATOM 1727 O O . ILE A 1 213 ? -31.465 2.750 52.935 1.00 97.06 213 ILE A O 1
ATOM 1731 N N . ASP A 1 214 ? -31.924 4.269 51.343 1.00 97.00 214 A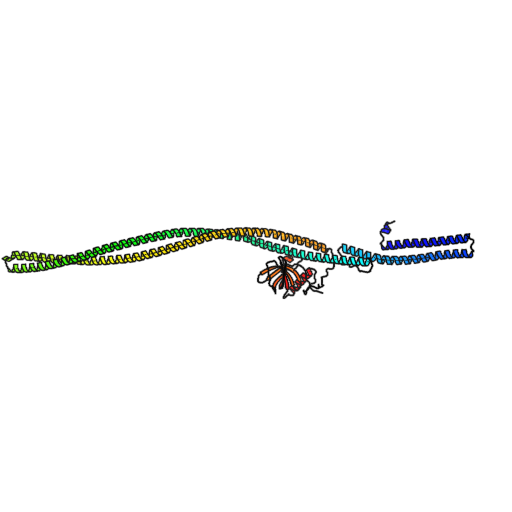SP A N 1
ATOM 1732 C CA . ASP A 1 214 ? -32.812 5.079 52.188 1.00 97.00 214 ASP A CA 1
ATOM 1733 C C . ASP A 1 214 ? -34.002 4.263 52.720 1.00 97.00 214 ASP A C 1
ATOM 1735 O O . ASP A 1 214 ? -34.310 4.286 53.914 1.00 97.00 214 ASP A O 1
ATOM 1739 N N . SER A 1 215 ? -34.633 3.472 51.851 1.00 97.00 215 SER A N 1
ATOM 1740 C CA . SER A 1 215 ? -35.774 2.629 52.221 1.00 97.00 215 SER A CA 1
ATOM 1741 C C . SER A 1 215 ? -35.402 1.569 53.264 1.00 97.00 215 SER A C 1
ATOM 1743 O O . SER A 1 215 ? -36.155 1.346 54.216 1.00 97.00 215 SER A O 1
ATOM 1745 N N . VAL A 1 216 ? -34.228 0.941 53.135 1.00 96.56 216 VAL A N 1
ATOM 1746 C CA . VAL A 1 216 ? -33.737 -0.036 54.120 1.00 96.56 216 VAL A CA 1
ATOM 1747 C C . VAL A 1 216 ? -33.349 0.648 55.434 1.00 96.56 216 VAL A C 1
ATOM 1749 O O . VAL A 1 216 ? -33.675 0.128 56.500 1.00 96.56 216 VAL A O 1
ATOM 1752 N N . ARG A 1 217 ? -32.739 1.840 55.395 1.00 95.88 217 ARG A N 1
ATOM 1753 C CA . ARG A 1 217 ? -32.435 2.625 56.608 1.00 95.88 217 ARG A CA 1
ATOM 1754 C C . ARG A 1 217 ? -33.700 3.004 57.377 1.00 95.88 217 ARG A C 1
ATOM 1756 O O . ARG A 1 217 ? -33.731 2.849 58.596 1.00 95.88 217 ARG A O 1
ATOM 1763 N N . ARG A 1 218 ? -34.770 3.401 56.681 1.00 96.06 218 ARG A N 1
ATOM 1764 C CA . ARG A 1 218 ? -36.087 3.620 57.304 1.00 96.06 218 ARG A CA 1
ATOM 1765 C C . ARG A 1 218 ? -36.655 2.345 57.932 1.00 96.06 218 ARG A C 1
ATOM 1767 O O . ARG A 1 218 ? -37.232 2.412 59.012 1.00 96.06 218 ARG A O 1
ATOM 1774 N N . ASN A 1 219 ? -36.462 1.181 57.308 1.00 95.44 219 ASN A N 1
ATOM 1775 C CA . ASN A 1 219 ? -36.861 -0.103 57.895 1.00 95.44 219 ASN A CA 1
ATOM 1776 C C . ASN A 1 219 ? -36.086 -0.414 59.189 1.00 95.44 219 ASN A C 1
ATOM 1778 O O . ASN A 1 219 ? -36.693 -0.760 60.199 1.00 95.44 219 ASN A O 1
ATOM 1782 N N . ILE A 1 220 ? -34.767 -0.199 59.199 1.00 95.38 220 ILE A N 1
ATOM 1783 C CA . ILE A 1 220 ? -33.939 -0.362 60.405 1.00 95.38 220 ILE A CA 1
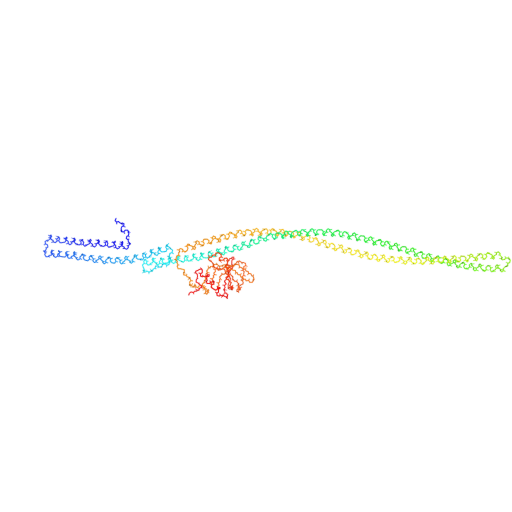ATOM 1784 C C . ILE A 1 220 ? -34.439 0.544 61.539 1.00 95.38 220 ILE A C 1
ATOM 1786 O O . ILE A 1 220 ? -34.549 0.085 62.675 1.00 95.38 220 ILE A O 1
ATOM 1790 N N . GLN A 1 221 ? -34.803 1.793 61.236 1.00 95.38 221 GLN A N 1
ATOM 1791 C CA . GLN A 1 221 ? -35.383 2.701 62.228 1.00 95.38 221 GLN A CA 1
ATOM 1792 C C . GLN A 1 221 ? -36.718 2.172 62.786 1.00 95.38 221 GLN A C 1
ATOM 1794 O O . GLN A 1 221 ? -36.904 2.144 64.000 1.00 95.38 221 GLN A O 1
ATOM 1799 N N . MET A 1 222 ? -37.631 1.698 61.930 1.00 94.62 222 MET A N 1
ATOM 1800 C CA . MET A 1 222 ? -38.903 1.108 62.382 1.00 94.62 222 MET A CA 1
ATOM 1801 C C . MET A 1 222 ? -38.692 -0.151 63.240 1.00 94.62 222 MET A C 1
ATOM 1803 O O . MET A 1 222 ? -39.434 -0.395 64.193 1.00 94.62 222 MET A O 1
ATOM 1807 N N . MET A 1 223 ? -37.667 -0.950 62.932 1.00 93.75 223 MET A N 1
ATOM 1808 C CA . MET A 1 223 ? -37.259 -2.089 63.754 1.00 93.75 223 MET A CA 1
ATOM 1809 C C . MET A 1 223 ? -36.760 -1.645 65.137 1.00 93.75 223 MET A C 1
ATOM 1811 O O . MET A 1 223 ? -37.142 -2.250 66.136 1.00 93.75 223 MET A O 1
ATOM 1815 N N . ASP A 1 224 ? -35.965 -0.575 65.220 1.00 92.38 224 ASP A N 1
ATOM 1816 C CA . ASP A 1 224 ? -35.516 0.008 66.494 1.00 92.38 224 ASP A CA 1
ATOM 1817 C C . ASP A 1 224 ? -36.682 0.518 67.354 1.00 92.38 224 ASP A C 1
ATOM 1819 O O . ASP A 1 224 ? -36.750 0.254 68.561 1.00 92.38 224 ASP A O 1
ATOM 1823 N N . GLU A 1 225 ? -37.639 1.201 66.728 1.00 94.06 225 GLU A N 1
ATOM 1824 C CA . GLU A 1 225 ? -38.869 1.656 67.382 1.00 94.06 225 GLU A CA 1
ATOM 1825 C C . GLU A 1 225 ? -39.694 0.464 67.896 1.00 94.06 225 GLU A C 1
ATOM 1827 O O . GLU A 1 225 ? -40.170 0.475 69.034 1.00 94.06 225 GLU A O 1
ATOM 1832 N N . THR A 1 226 ? -39.788 -0.610 67.105 1.00 92.75 226 THR A N 1
ATOM 1833 C CA . THR A 1 226 ? -40.480 -1.850 67.487 1.00 92.75 226 THR A CA 1
ATOM 1834 C C . THR A 1 226 ? -39.799 -2.537 68.671 1.00 92.75 226 THR A C 1
ATOM 1836 O O . THR A 1 226 ? -40.474 -2.895 69.635 1.00 92.75 226 THR A O 1
ATOM 1839 N N . ALA A 1 227 ? -38.470 -2.683 68.649 1.00 92.00 227 ALA A N 1
ATOM 1840 C CA . ALA A 1 227 ? -37.714 -3.272 69.756 1.00 92.00 227 ALA A CA 1
ATOM 1841 C C . ALA A 1 227 ? -37.906 -2.477 71.057 1.00 92.00 227 ALA A C 1
ATOM 1843 O O . ALA A 1 227 ? -38.128 -3.061 72.118 1.00 92.00 227 ALA A O 1
ATOM 1844 N N . THR A 1 228 ? -37.896 -1.145 70.961 1.00 92.81 228 THR A N 1
ATOM 1845 C CA . THR A 1 228 ? -38.142 -0.246 72.098 1.00 92.81 228 THR A CA 1
ATOM 1846 C C . THR A 1 228 ? -39.561 -0.417 72.646 1.00 92.81 228 THR A C 1
ATOM 1848 O O . THR A 1 228 ? -39.748 -0.537 73.858 1.00 92.81 228 THR A O 1
ATOM 1851 N N . GLY A 1 229 ? -40.562 -0.494 71.764 1.00 92.94 229 GLY A N 1
ATOM 1852 C CA . GLY A 1 229 ? -41.956 -0.732 72.142 1.00 92.94 229 GLY A CA 1
ATOM 1853 C C . GLY A 1 229 ? -42.175 -2.085 72.828 1.00 92.94 229 GLY A C 1
ATOM 1854 O O . GLY A 1 229 ? -42.872 -2.158 73.841 1.00 92.94 229 GLY A O 1
ATOM 1855 N N . VAL A 1 230 ? -41.536 -3.148 72.331 1.00 93.38 230 VAL A N 1
ATOM 1856 C CA . VAL A 1 230 ? -41.601 -4.488 72.940 1.00 93.38 230 VAL A CA 1
ATOM 1857 C C . VAL A 1 230 ? -40.891 -4.517 74.296 1.00 93.38 230 VAL A C 1
ATOM 1859 O O . VAL A 1 230 ? -41.428 -5.087 75.243 1.00 93.38 230 VAL A O 1
ATOM 1862 N N . ALA A 1 231 ? -39.737 -3.859 74.439 1.00 88.81 231 ALA A N 1
ATOM 1863 C CA . ALA A 1 231 ? -39.028 -3.762 75.718 1.00 88.81 231 ALA A CA 1
ATOM 1864 C C . ALA A 1 231 ? -39.852 -3.020 76.789 1.00 88.81 231 ALA A C 1
ATOM 1866 O O . ALA A 1 231 ? -39.921 -3.454 77.944 1.00 88.81 231 ALA A O 1
ATOM 1867 N N . ALA A 1 232 ? -40.534 -1.937 76.403 1.00 91.62 232 ALA A N 1
ATOM 1868 C CA . ALA A 1 232 ? -41.461 -1.232 77.284 1.00 91.62 232 ALA A CA 1
ATOM 1869 C C . ALA A 1 232 ? -42.634 -2.134 77.709 1.00 91.62 232 ALA A C 1
ATOM 1871 O O . ALA A 1 232 ? -42.929 -2.239 78.900 1.00 91.62 232 ALA A O 1
ATOM 1872 N N . ALA A 1 233 ? -43.249 -2.856 76.765 1.00 91.56 233 ALA A N 1
ATOM 1873 C CA . ALA A 1 233 ? -44.330 -3.796 77.062 1.00 91.56 233 ALA A CA 1
ATOM 1874 C C . ALA A 1 233 ? -43.876 -4.941 77.988 1.00 91.56 233 ALA A C 1
ATOM 1876 O O . ALA A 1 233 ? -44.588 -5.293 78.930 1.00 91.56 233 ALA A O 1
ATOM 1877 N N . SER A 1 234 ? -42.667 -5.471 77.777 1.00 90.94 234 SER A N 1
ATOM 1878 C CA . SER A 1 234 ? -42.060 -6.486 78.645 1.00 90.94 234 SER A CA 1
ATOM 1879 C C . SER A 1 234 ? -41.861 -5.975 80.073 1.00 90.94 234 SER A C 1
ATOM 1881 O O . SER A 1 234 ? -42.028 -6.738 81.023 1.00 90.94 234 SER A O 1
ATOM 1883 N N . THR A 1 235 ? -41.540 -4.689 80.238 1.00 89.69 235 THR A N 1
ATOM 1884 C CA . THR A 1 235 ? -41.381 -4.059 81.558 1.00 89.69 235 THR A CA 1
ATOM 1885 C C . THR A 1 235 ? -42.725 -3.976 82.282 1.00 89.69 235 THR A C 1
ATOM 1887 O O . THR A 1 235 ? -42.836 -4.440 83.415 1.00 89.69 235 THR A O 1
ATOM 1890 N N . SER A 1 236 ? -43.777 -3.492 81.610 1.00 91.56 236 SER A N 1
ATOM 1891 C CA . SER A 1 236 ? -45.133 -3.434 82.180 1.00 91.56 236 SER A CA 1
ATOM 1892 C C . SER A 1 236 ? -45.699 -4.815 82.532 1.00 91.56 236 SER A C 1
ATOM 1894 O O . SER A 1 236 ? -46.413 -4.962 83.522 1.00 91.56 236 SER A O 1
ATOM 1896 N N . ILE A 1 237 ? -45.377 -5.853 81.755 1.00 91.31 237 ILE A N 1
ATOM 1897 C CA . ILE A 1 237 ? -45.772 -7.227 82.091 1.00 91.31 237 ILE A CA 1
ATOM 1898 C C . ILE A 1 237 ? -44.979 -7.771 83.288 1.00 91.31 237 ILE A C 1
ATOM 1900 O O . ILE A 1 237 ? -45.558 -8.468 84.120 1.00 91.31 237 ILE A O 1
ATOM 1904 N N . GLY A 1 238 ? -43.696 -7.426 83.426 1.00 88.00 238 GLY A N 1
ATOM 1905 C CA . GLY A 1 238 ? -42.917 -7.753 84.625 1.00 88.00 238 GLY A CA 1
ATOM 1906 C C . GLY A 1 238 ? -43.498 -7.118 85.895 1.00 88.00 238 GLY A C 1
ATOM 1907 O O . GLY A 1 238 ? -43.588 -7.768 86.936 1.00 88.00 238 GLY A O 1
ATOM 1908 N N . GLU A 1 239 ? -43.984 -5.877 85.806 1.00 89.94 239 GLU A N 1
ATOM 1909 C CA . GLU A 1 239 ? -44.720 -5.227 86.900 1.00 89.94 239 GLU A CA 1
ATOM 1910 C C . GLU A 1 239 ? -46.026 -5.969 87.228 1.00 89.94 239 GLU A C 1
ATOM 1912 O O . GLU A 1 239 ? -46.325 -6.202 88.401 1.00 89.94 239 GLU A O 1
ATOM 1917 N N . LEU A 1 240 ? -46.774 -6.412 86.209 1.00 90.44 240 LEU A N 1
ATOM 1918 C CA . LEU A 1 240 ? -47.987 -7.217 86.389 1.00 90.44 240 LEU A CA 1
ATOM 1919 C C . LEU A 1 240 ? -47.699 -8.573 87.054 1.00 90.44 240 LEU A C 1
ATOM 1921 O O . LEU A 1 240 ? -48.509 -9.033 87.864 1.00 90.44 240 LEU A O 1
ATOM 1925 N N . GLU A 1 241 ? -46.562 -9.210 86.757 1.00 88.94 241 GLU A N 1
ATOM 1926 C CA . GLU A 1 241 ? -46.114 -10.425 87.451 1.00 88.94 241 GLU A CA 1
ATOM 1927 C C . GLU A 1 241 ? -45.905 -10.152 88.947 1.00 88.94 241 GLU A C 1
ATOM 1929 O O . GLU A 1 241 ? -46.413 -10.890 89.796 1.00 88.94 241 GLU A O 1
ATOM 1934 N N . ALA A 1 242 ? -45.223 -9.050 89.277 1.00 89.00 242 ALA A N 1
ATOM 1935 C CA . ALA A 1 242 ? -44.948 -8.648 90.654 1.00 89.00 242 ALA A CA 1
ATOM 1936 C C . ALA A 1 242 ? -46.218 -8.251 91.433 1.00 89.00 242 ALA A C 1
ATOM 1938 O O . ALA A 1 242 ? -46.325 -8.531 92.630 1.00 89.00 242 ALA A O 1
ATOM 1939 N N . GLU A 1 243 ? -47.185 -7.594 90.787 1.00 90.12 243 GLU A N 1
ATOM 1940 C CA . GLU A 1 243 ? -48.503 -7.317 91.378 1.00 90.12 243 GLU A CA 1
ATOM 1941 C C . GLU A 1 243 ? -49.314 -8.608 91.565 1.00 90.12 243 GLU A C 1
ATOM 1943 O O . GLU A 1 243 ? -49.894 -8.827 92.629 1.00 90.12 243 GLU A O 1
ATOM 1948 N N . SER A 1 244 ? -49.293 -9.520 90.588 1.00 90.38 244 SER A N 1
ATOM 1949 C CA . SER A 1 244 ? -49.975 -10.819 90.693 1.00 90.38 244 SER A CA 1
ATOM 1950 C C . SER A 1 244 ? -49.417 -11.664 91.842 1.00 90.38 244 SER A C 1
ATOM 1952 O O . SER A 1 244 ? -50.186 -12.266 92.590 1.00 90.38 244 SER A O 1
ATOM 1954 N N . ALA A 1 245 ? -48.094 -11.663 92.043 1.00 88.00 245 ALA A N 1
ATOM 1955 C CA . ALA A 1 245 ? -47.449 -12.333 93.173 1.00 88.00 245 ALA A CA 1
ATOM 1956 C C . ALA A 1 245 ? -47.863 -11.729 94.528 1.00 88.00 245 ALA A C 1
ATOM 1958 O O . ALA A 1 245 ? -48.107 -12.464 95.487 1.00 88.00 245 ALA A O 1
ATOM 1959 N N . ARG A 1 246 ? -48.005 -10.398 94.607 1.00 90.50 246 ARG A N 1
ATOM 1960 C CA . ARG A 1 246 ? -48.527 -9.716 95.803 1.00 90.50 246 ARG A CA 1
ATOM 1961 C C . ARG A 1 246 ? -49.979 -10.087 96.088 1.00 90.50 246 ARG A C 1
ATOM 1963 O O . ARG A 1 246 ? -50.308 -10.362 97.239 1.00 90.50 246 ARG A O 1
ATOM 1970 N N . ILE A 1 247 ? -50.830 -10.143 95.063 1.00 90.38 247 ILE A N 1
ATOM 1971 C CA . ILE A 1 247 ? -52.220 -10.596 95.217 1.00 90.38 247 ILE A CA 1
ATOM 1972 C C . ILE A 1 247 ? -52.249 -12.042 95.717 1.00 90.38 247 ILE A C 1
ATOM 1974 O O . ILE A 1 247 ? -53.004 -12.334 96.638 1.00 90.38 247 ILE A O 1
ATOM 1978 N N . HIS A 1 248 ? -51.407 -12.927 95.178 1.00 90.12 248 HIS A N 1
ATOM 1979 C CA . HIS A 1 248 ? -51.328 -14.317 95.634 1.00 90.12 248 HIS A CA 1
ATOM 1980 C C . HIS A 1 248 ? -51.036 -14.413 97.141 1.00 90.12 248 HIS A C 1
ATOM 1982 O O . HIS A 1 248 ? -51.778 -15.072 97.860 1.00 90.12 248 HIS A O 1
ATOM 1988 N N . ALA A 1 249 ? -50.056 -13.654 97.645 1.00 89.44 249 ALA A N 1
ATOM 1989 C CA . ALA A 1 249 ? -49.732 -13.617 99.075 1.00 89.44 249 ALA A CA 1
ATOM 1990 C C . ALA A 1 249 ? -50.888 -13.090 99.955 1.00 89.44 249 ALA A C 1
ATOM 1992 O O . ALA A 1 249 ? -51.100 -13.559 101.077 1.00 89.44 249 ALA A O 1
ATOM 1993 N N . ILE A 1 250 ? -51.662 -12.119 99.455 1.00 91.31 250 ILE A N 1
ATOM 1994 C CA . ILE A 1 250 ? -52.868 -11.627 100.144 1.00 91.31 250 ILE A CA 1
ATOM 1995 C C . ILE A 1 250 ? -53.936 -12.724 100.190 1.00 91.31 250 ILE A C 1
ATOM 1997 O O . ILE A 1 250 ? -54.575 -12.914 101.223 1.00 91.31 250 ILE A O 1
ATOM 2001 N N . ILE A 1 251 ? -54.125 -13.454 99.091 1.00 91.75 251 ILE A N 1
ATOM 2002 C CA . ILE A 1 251 ? -55.093 -14.549 99.006 1.00 91.75 251 ILE A CA 1
ATOM 2003 C C . ILE A 1 251 ? -54.713 -15.704 99.937 1.00 91.75 251 ILE A C 1
ATOM 2005 O O . ILE A 1 251 ? -55.597 -16.200 100.633 1.00 91.75 251 ILE A O 1
ATOM 2009 N N . ASP A 1 252 ? -53.430 -16.057 100.037 1.00 88.69 252 ASP A N 1
ATOM 2010 C CA . ASP A 1 252 ? -52.933 -17.031 101.020 1.00 88.69 252 ASP A CA 1
ATOM 2011 C C . ASP A 1 252 ? -53.254 -16.579 102.451 1.00 88.69 252 ASP A C 1
ATOM 2013 O O . ASP A 1 252 ? -53.797 -17.338 103.251 1.00 88.69 252 ASP A O 1
ATOM 2017 N N . THR A 1 253 ? -53.038 -15.294 102.752 1.00 92.12 253 THR A N 1
ATOM 2018 C CA . THR A 1 253 ? -53.386 -14.718 104.060 1.00 92.12 253 THR A CA 1
ATOM 2019 C C . THR A 1 253 ? -54.896 -14.791 104.332 1.00 92.12 253 THR A C 1
ATOM 2021 O O . THR A 1 253 ? -55.314 -15.099 105.447 1.00 92.12 253 THR A O 1
ATOM 2024 N N . ILE A 1 254 ? -55.744 -14.525 103.330 1.00 90.19 254 ILE A N 1
ATOM 2025 C CA . ILE A 1 254 ? -57.209 -14.641 103.455 1.00 90.19 254 ILE A CA 1
ATOM 2026 C C . ILE A 1 254 ? -57.618 -16.098 103.668 1.00 90.19 254 ILE A C 1
ATOM 2028 O O . ILE A 1 254 ? -58.490 -16.366 104.496 1.00 90.19 254 ILE A O 1
ATOM 2032 N N . HIS A 1 255 ? -56.999 -17.032 102.946 1.00 89.62 255 HIS A N 1
ATOM 2033 C CA . HIS A 1 255 ? -57.220 -18.460 103.121 1.00 89.62 255 HIS A CA 1
ATOM 2034 C C . HIS A 1 255 ? -56.866 -18.892 104.554 1.00 89.62 255 HIS A C 1
ATOM 2036 O O . HIS A 1 255 ? -57.665 -19.569 105.206 1.00 89.62 255 HIS A O 1
ATOM 2042 N N . ASP A 1 256 ? -55.732 -18.432 105.083 1.00 89.62 256 ASP A N 1
ATOM 2043 C CA . ASP A 1 256 ? -55.302 -18.694 106.458 1.00 89.62 256 ASP A CA 1
ATOM 2044 C C . ASP A 1 256 ? -56.259 -18.089 107.494 1.00 89.62 256 ASP A C 1
ATOM 2046 O O . ASP A 1 256 ? -56.662 -18.775 108.437 1.00 89.62 256 ASP A O 1
ATOM 2050 N N . ILE A 1 257 ? -56.694 -16.836 107.307 1.00 90.50 257 ILE A N 1
ATOM 2051 C CA . ILE A 1 257 ? -57.690 -16.184 108.174 1.00 90.50 257 ILE A CA 1
ATOM 2052 C C . ILE A 1 257 ? -59.020 -16.940 108.128 1.00 90.50 257 ILE A C 1
ATOM 2054 O O . ILE A 1 257 ? -59.636 -17.156 109.172 1.00 90.50 257 ILE A O 1
ATOM 2058 N N . ALA A 1 258 ? -59.473 -17.368 106.949 1.00 90.94 258 ALA A N 1
ATOM 2059 C CA . ALA A 1 258 ? -60.689 -18.159 106.799 1.00 90.94 258 ALA A CA 1
ATOM 2060 C C . ALA A 1 258 ? -60.553 -19.520 107.504 1.00 90.94 258 ALA A C 1
ATOM 2062 O O . ALA A 1 258 ? -61.467 -19.925 108.219 1.00 90.94 258 ALA A O 1
ATOM 2063 N N . GLY A 1 259 ? -59.396 -20.181 107.403 1.00 87.75 259 GLY A N 1
ATOM 2064 C CA . GLY A 1 259 ? -59.088 -21.409 108.140 1.00 87.75 259 GLY A CA 1
ATOM 2065 C C . GLY A 1 259 ? -59.104 -21.215 109.661 1.00 87.75 259 GLY A C 1
ATOM 2066 O O . GLY A 1 259 ? -59.735 -21.991 110.383 1.00 87.75 259 GLY A O 1
ATOM 2067 N N . GLN A 1 260 ? -58.486 -20.141 110.159 1.00 89.81 260 GLN A N 1
ATOM 2068 C CA . GLN A 1 260 ? -58.515 -19.773 111.579 1.00 89.81 260 GLN A CA 1
ATOM 2069 C C . GLN A 1 260 ? -59.930 -19.427 112.057 1.00 89.81 260 GLN A C 1
ATOM 2071 O O . GLN A 1 260 ? -60.343 -19.860 113.131 1.00 89.81 260 GLN A O 1
ATOM 2076 N N . THR A 1 261 ? -60.696 -18.689 111.251 1.00 91.94 261 THR A N 1
ATOM 2077 C CA . THR A 1 261 ? -62.085 -18.313 111.550 1.00 91.94 261 THR A CA 1
ATOM 2078 C C . THR A 1 261 ? -62.983 -19.546 111.589 1.00 91.94 261 THR A C 1
ATOM 2080 O O . THR A 1 261 ? -63.818 -19.662 112.481 1.00 91.94 261 THR A O 1
ATOM 2083 N N . ASN A 1 262 ? -62.769 -20.506 110.687 1.00 89.31 262 ASN A N 1
ATOM 2084 C CA . ASN A 1 262 ? -63.470 -21.786 110.675 1.00 89.31 262 ASN A CA 1
ATOM 2085 C C . ASN A 1 262 ? -63.191 -22.595 111.954 1.00 89.31 262 ASN A C 1
ATOM 2087 O O . ASN A 1 262 ? -64.118 -23.112 112.573 1.00 89.31 262 ASN A O 1
ATOM 2091 N N . LEU A 1 263 ? -61.930 -22.647 112.398 1.00 89.12 263 LEU A N 1
ATOM 2092 C CA . LEU A 1 263 ? -61.532 -23.296 113.656 1.00 89.12 263 LEU A CA 1
ATOM 2093 C C . LEU A 1 263 ? -62.105 -22.587 114.894 1.00 89.12 263 LEU A C 1
ATOM 2095 O O . LEU A 1 263 ? -62.590 -23.246 115.813 1.00 89.12 263 LEU A O 1
ATOM 2099 N N . LEU A 1 264 ? -62.084 -21.253 114.919 1.00 88.50 264 LEU A N 1
ATOM 2100 C CA . LEU A 1 264 ? -62.686 -20.445 115.986 1.00 88.50 264 LEU A CA 1
ATOM 2101 C C . LEU A 1 264 ? -64.200 -20.661 116.067 1.00 88.50 264 LEU A C 1
ATOM 2103 O O . LEU A 1 264 ? -64.733 -20.869 117.157 1.00 88.50 264 LEU A O 1
ATOM 2107 N N . ALA A 1 265 ? -64.882 -20.655 114.922 1.00 88.75 265 ALA A N 1
ATOM 2108 C CA . ALA A 1 265 ? -66.314 -20.897 114.819 1.00 88.75 265 ALA A CA 1
ATOM 2109 C C . ALA A 1 265 ? -66.685 -22.327 115.231 1.00 88.75 265 ALA A C 1
ATOM 2111 O O . ALA A 1 265 ? -67.669 -22.522 115.939 1.00 88.75 265 ALA A O 1
ATOM 2112 N N . LEU A 1 266 ? -65.866 -23.319 114.869 1.00 86.94 266 LEU A N 1
ATOM 2113 C CA . LEU A 1 266 ? -66.028 -24.702 115.313 1.00 86.94 266 LEU A CA 1
ATOM 2114 C C . LEU A 1 266 ? -65.895 -24.824 116.838 1.00 86.94 266 LEU A C 1
ATOM 2116 O O . LEU A 1 266 ? -66.753 -25.425 117.479 1.00 86.94 266 LEU A O 1
ATOM 2120 N N . ASN A 1 267 ? -64.869 -24.207 117.433 1.00 85.19 267 ASN A N 1
ATOM 2121 C CA . ASN A 1 267 ? -64.691 -24.185 118.887 1.00 85.19 267 ASN A CA 1
ATOM 2122 C C . ASN A 1 267 ? -65.867 -23.492 119.596 1.00 85.19 267 ASN A C 1
ATOM 2124 O O . ASN A 1 267 ? -66.350 -23.984 120.616 1.00 85.19 267 ASN A O 1
ATOM 2128 N N . ALA A 1 268 ? -66.374 -22.389 119.036 1.00 84.31 268 ALA A N 1
ATOM 2129 C CA . ALA A 1 268 ? -67.549 -21.693 119.555 1.00 84.31 268 ALA A CA 1
ATOM 2130 C C . ALA A 1 268 ? -68.836 -22.529 119.429 1.00 84.31 268 ALA A C 1
ATOM 2132 O O . ALA A 1 268 ? -69.642 -22.546 120.356 1.00 84.31 268 ALA A O 1
ATOM 2133 N N . ALA A 1 269 ? -69.021 -23.258 118.323 1.00 83.75 269 ALA A N 1
ATOM 2134 C CA . ALA A 1 269 ? -70.156 -24.158 118.121 1.00 83.75 269 ALA A CA 1
ATOM 2135 C C . ALA A 1 269 ? -70.130 -25.340 119.107 1.00 83.75 269 ALA A C 1
ATOM 2137 O O . ALA A 1 269 ? -71.169 -25.696 119.665 1.00 83.75 269 ALA A O 1
ATOM 2138 N N . ILE A 1 270 ? -68.943 -25.901 119.377 1.00 82.38 270 ILE A N 1
ATOM 2139 C CA . ILE A 1 270 ? -68.738 -26.952 120.386 1.00 82.38 270 ILE A CA 1
ATOM 2140 C C . ILE A 1 270 ? -69.117 -26.441 121.784 1.00 82.38 270 ILE A C 1
ATOM 2142 O O . ILE A 1 270 ? -69.882 -27.099 122.491 1.00 82.38 270 ILE A O 1
ATOM 2146 N N . GLU A 1 271 ? -68.639 -25.259 122.184 1.00 83.25 271 GLU A N 1
ATOM 2147 C CA . GLU A 1 271 ? -68.913 -24.714 123.520 1.00 83.25 271 GLU A CA 1
ATOM 2148 C C . GLU A 1 271 ? -70.380 -24.258 123.673 1.00 83.25 271 GLU A C 1
ATOM 2150 O O . GLU A 1 271 ? -70.986 -24.435 124.731 1.00 83.25 271 GLU A O 1
ATOM 2155 N N . ALA A 1 272 ? -71.005 -23.768 122.597 1.00 80.88 272 ALA A N 1
ATOM 2156 C CA . ALA A 1 272 ? -72.433 -23.456 122.564 1.00 80.88 272 ALA A CA 1
ATOM 2157 C C . ALA A 1 272 ? -73.317 -24.713 122.689 1.00 80.88 272 ALA A C 1
ATOM 2159 O O . ALA A 1 272 ? -74.325 -24.679 123.396 1.00 80.88 272 ALA A O 1
ATOM 2160 N N . ALA A 1 273 ? -72.923 -25.836 122.075 1.00 77.62 273 ALA A N 1
ATOM 2161 C CA . ALA A 1 273 ? -73.580 -27.131 122.274 1.00 77.62 273 ALA A CA 1
ATOM 2162 C C . ALA A 1 273 ? -73.420 -27.643 123.719 1.00 77.62 273 ALA A C 1
ATOM 2164 O O . ALA A 1 273 ? -74.330 -28.266 124.269 1.00 77.62 273 ALA A O 1
ATOM 2165 N N . ARG A 1 274 ? -72.288 -27.328 124.364 1.00 79.19 274 ARG A N 1
ATOM 2166 C CA . ARG A 1 274 ? -71.984 -27.678 125.760 1.00 79.19 274 ARG A CA 1
ATOM 2167 C C . ARG A 1 274 ? -72.834 -26.907 126.781 1.00 79.19 274 ARG A C 1
ATOM 2169 O O . ARG A 1 274 ? -73.140 -27.449 127.839 1.00 79.19 274 ARG A O 1
ATOM 2176 N N . ALA A 1 275 ? -73.247 -25.681 126.455 1.00 77.25 275 ALA A N 1
ATOM 2177 C CA . ALA A 1 275 ? -74.115 -24.835 127.283 1.00 77.25 275 ALA A CA 1
ATOM 2178 C C . ALA A 1 275 ? -75.622 -25.196 127.216 1.00 77.25 275 ALA A C 1
ATOM 2180 O O . ALA A 1 275 ? -76.436 -24.574 127.906 1.00 77.25 275 ALA A O 1
ATOM 2181 N N . GLY A 1 276 ? -76.016 -26.195 126.413 1.00 72.75 276 GLY A N 1
ATOM 2182 C CA . GLY A 1 276 ? -77.396 -26.694 126.334 1.00 72.75 276 GLY A CA 1
ATOM 2183 C C . GLY A 1 276 ? -78.407 -25.651 125.826 1.00 72.75 276 GLY A C 1
ATOM 2184 O O . GLY A 1 276 ? -78.112 -24.880 124.914 1.00 72.75 276 GLY A O 1
ATOM 2185 N N . GLU A 1 277 ? -79.609 -25.604 126.417 1.00 70.62 277 GLU A N 1
ATOM 2186 C CA . GLU A 1 277 ? -80.707 -24.708 125.987 1.00 70.62 277 GLU A CA 1
ATOM 2187 C C . GLU A 1 277 ? -80.340 -23.208 126.033 1.00 70.62 277 GLU A C 1
ATOM 2189 O O . GLU A 1 277 ? -80.825 -22.434 125.209 1.00 70.62 277 GLU A O 1
ATOM 2194 N N . LEU A 1 278 ? -79.432 -22.787 126.929 1.00 67.06 278 LEU A N 1
ATOM 2195 C CA . LEU A 1 278 ? -78.966 -21.393 127.029 1.00 67.06 278 LEU A CA 1
ATOM 2196 C C . LEU A 1 278 ? -78.007 -20.990 125.887 1.00 67.06 278 LEU A C 1
ATOM 2198 O O . LEU A 1 278 ? -77.885 -19.804 125.583 1.00 67.06 278 LEU A O 1
ATOM 2202 N N . GLY A 1 279 ? -77.339 -21.953 125.239 1.00 75.81 279 GLY A N 1
ATOM 2203 C CA . GLY A 1 279 ? -76.346 -21.727 124.176 1.00 75.81 279 GLY A CA 1
ATOM 2204 C C . GLY A 1 279 ? -76.904 -21.781 122.752 1.00 75.81 279 GLY A C 1
ATOM 2205 O O . GLY A 1 279 ? -76.192 -21.494 121.791 1.00 75.81 279 GLY A O 1
ATOM 2206 N N . ARG A 1 280 ? -78.188 -22.115 122.587 1.00 74.88 280 ARG A N 1
ATOM 2207 C CA . ARG A 1 280 ? -78.801 -22.420 121.286 1.00 74.88 280 ARG A CA 1
ATOM 2208 C C . ARG A 1 280 ? -78.743 -21.262 120.278 1.00 74.88 280 ARG A C 1
ATOM 2210 O O . ARG A 1 280 ? -78.505 -21.499 119.098 1.00 74.88 280 ARG A O 1
ATOM 2217 N N . GLY A 1 281 ? -78.914 -20.016 120.730 1.00 79.25 281 GLY A N 1
ATOM 2218 C CA . GLY A 1 281 ? -78.766 -18.829 119.874 1.00 79.25 281 GLY A CA 1
ATOM 2219 C C . GLY A 1 281 ? -77.322 -18.601 119.409 1.00 79.25 281 GLY A C 1
ATOM 2220 O O . GLY A 1 281 ? -77.095 -18.254 118.253 1.00 79.25 281 GLY A O 1
ATOM 2221 N N . PHE A 1 282 ? -76.344 -18.873 120.279 1.00 81.62 282 PHE A N 1
ATOM 2222 C CA . PHE A 1 282 ? -74.917 -18.790 119.954 1.00 81.62 282 PHE A CA 1
ATOM 2223 C C . PHE A 1 282 ? -74.466 -19.905 119.006 1.00 81.62 282 PHE A C 1
ATOM 2225 O O . PHE A 1 282 ? -73.672 -19.640 118.109 1.00 81.62 282 PHE A O 1
ATOM 2232 N N . ALA A 1 283 ? -75.001 -21.122 119.152 1.00 81.38 283 ALA A N 1
ATOM 2233 C CA . ALA A 1 283 ? -74.684 -22.247 118.272 1.00 81.38 283 ALA A CA 1
ATOM 2234 C C . ALA A 1 283 ? -75.073 -21.960 116.812 1.00 81.38 283 ALA A C 1
ATOM 2236 O O . ALA A 1 283 ? -74.289 -22.234 115.909 1.00 81.38 283 ALA A O 1
ATOM 2237 N N . VAL A 1 284 ? -76.241 -21.343 116.582 1.00 83.88 284 VAL A N 1
ATOM 2238 C CA . VAL A 1 284 ? -76.695 -20.954 115.233 1.00 83.88 284 VAL A CA 1
ATOM 2239 C C . VAL A 1 284 ? -75.763 -19.911 114.613 1.00 83.88 284 VAL A C 1
ATOM 2241 O O . VAL A 1 284 ? -75.395 -20.039 113.449 1.00 83.88 284 VAL A O 1
ATOM 2244 N N . VAL A 1 285 ? -75.343 -18.904 115.386 1.00 86.19 285 VAL A N 1
ATOM 2245 C CA . VAL A 1 285 ? -74.398 -17.883 114.906 1.00 86.19 285 VAL A CA 1
ATOM 2246 C C . VAL A 1 285 ? -73.027 -18.500 114.621 1.00 86.19 285 VAL A C 1
ATOM 2248 O O . VAL A 1 285 ? -72.436 -18.203 113.589 1.00 86.19 285 VAL A O 1
ATOM 2251 N N . ALA A 1 286 ? -72.531 -19.386 115.488 1.00 87.00 286 ALA A N 1
ATOM 2252 C CA . ALA A 1 286 ? -71.251 -20.060 115.295 1.00 87.00 286 ALA A CA 1
ATOM 2253 C C . ALA A 1 286 ? -71.244 -20.949 114.038 1.00 87.00 286 ALA A C 1
ATOM 2255 O O . ALA A 1 286 ? -70.288 -20.896 113.269 1.00 87.00 286 ALA A O 1
ATOM 2256 N N . ASP A 1 287 ? -72.316 -21.701 113.770 1.00 87.00 287 ASP A N 1
ATOM 2257 C CA . ASP A 1 287 ? -72.433 -22.505 112.544 1.00 87.00 287 ASP A CA 1
ATOM 2258 C C . ASP A 1 287 ? -72.573 -21.638 111.277 1.00 87.00 287 ASP A C 1
ATOM 2260 O O . ASP A 1 287 ? -72.055 -22.001 110.219 1.00 87.00 287 ASP A O 1
ATOM 2264 N N . GLU A 1 288 ? -73.224 -20.472 111.365 1.00 89.81 288 GLU A N 1
ATOM 2265 C CA . GLU A 1 288 ? -73.307 -19.520 110.249 1.00 89.81 288 GLU A CA 1
ATOM 2266 C C . GLU A 1 288 ? -71.940 -18.879 109.952 1.00 89.81 288 GLU A C 1
ATOM 2268 O O . GLU A 1 288 ? -71.531 -18.793 108.793 1.00 89.81 288 GLU A O 1
ATOM 2273 N N . VAL A 1 289 ? -71.174 -18.517 110.991 1.00 90.75 289 VAL A N 1
ATOM 2274 C CA . VAL A 1 289 ? -69.786 -18.040 110.851 1.00 90.75 289 VAL A CA 1
ATOM 2275 C C . VAL A 1 289 ? -68.888 -19.141 110.280 1.00 90.75 289 VAL A C 1
ATOM 2277 O O . VAL A 1 289 ? -68.061 -18.857 109.416 1.00 90.75 289 VAL A O 1
ATOM 2280 N N . ARG A 1 290 ? -69.077 -20.403 110.691 1.00 88.00 290 ARG A N 1
ATOM 2281 C CA . ARG A 1 290 ? -68.344 -21.562 110.156 1.00 88.00 290 ARG A CA 1
ATOM 2282 C C . ARG A 1 290 ? -68.585 -21.733 108.655 1.00 88.00 290 ARG A C 1
ATOM 2284 O O . ARG A 1 290 ? -67.634 -21.769 107.879 1.00 88.00 290 ARG A O 1
ATOM 2291 N N . LYS A 1 291 ? -69.850 -21.733 108.219 1.00 87.88 291 LYS A N 1
ATOM 2292 C CA . LYS A 1 291 ? -70.209 -21.786 106.789 1.00 87.88 291 LYS A CA 1
ATOM 2293 C C . LYS A 1 291 ? -69.668 -20.591 106.003 1.00 87.88 291 LYS A C 1
ATOM 2295 O O . LYS A 1 291 ? -69.265 -20.748 104.850 1.00 87.88 291 LYS A O 1
ATOM 2300 N N . LEU A 1 292 ? -69.650 -19.396 106.598 1.00 90.38 292 LEU A N 1
ATOM 2301 C CA . LEU A 1 292 ? -69.086 -18.201 105.966 1.00 90.38 292 LEU A CA 1
ATOM 2302 C C . LEU A 1 292 ? -67.561 -18.306 105.810 1.00 90.38 292 LEU A C 1
ATOM 2304 O O . LEU A 1 292 ? -67.027 -17.905 104.774 1.00 90.38 292 LEU A O 1
ATOM 2308 N N . ALA A 1 293 ? -66.875 -18.889 106.794 1.00 89.69 293 ALA A N 1
ATOM 2309 C CA . ALA A 1 293 ? -65.443 -19.157 106.752 1.00 89.69 293 ALA A CA 1
ATOM 2310 C C . ALA A 1 293 ? -65.094 -20.225 105.699 1.00 89.69 293 ALA A C 1
ATOM 2312 O O . ALA A 1 293 ? -64.194 -20.006 104.891 1.00 89.69 293 ALA A O 1
ATOM 2313 N N . GLU A 1 294 ? -65.859 -21.319 105.616 1.00 89.06 294 GLU A N 1
ATOM 2314 C CA . GLU A 1 294 ? -65.726 -22.336 104.558 1.00 89.06 294 GLU A CA 1
ATOM 2315 C C . GLU A 1 294 ? -65.943 -21.732 103.157 1.00 89.06 294 GLU A C 1
ATOM 2317 O O . GLU A 1 294 ? -65.133 -21.950 102.256 1.00 89.06 294 GLU A O 1
ATOM 2322 N N . ARG A 1 295 ? -66.979 -20.898 102.971 1.00 90.19 295 ARG A N 1
ATOM 2323 C CA . ARG A 1 295 ? -67.216 -20.175 101.704 1.00 90.19 295 ARG A CA 1
ATOM 2324 C C . ARG A 1 295 ? -66.105 -19.180 101.371 1.00 90.19 295 ARG A C 1
ATOM 2326 O O . ARG A 1 295 ? -65.773 -19.033 100.196 1.00 90.19 295 ARG A O 1
ATOM 2333 N N . SER A 1 296 ? -65.536 -18.513 102.375 1.00 91.94 296 SER A N 1
ATOM 2334 C CA . SER A 1 296 ? -64.423 -17.571 102.196 1.00 91.94 296 SER A CA 1
ATOM 2335 C C . SER A 1 296 ? -63.141 -18.296 101.790 1.00 91.94 296 SER A C 1
ATOM 2337 O O . SER A 1 296 ? -62.482 -17.862 100.852 1.00 91.94 296 SER A O 1
ATOM 2339 N N . SER A 1 297 ? -62.831 -19.435 102.418 1.00 90.75 297 SER A N 1
ATOM 2340 C CA . SER A 1 297 ? -61.690 -20.287 102.052 1.00 90.75 297 SER A CA 1
ATOM 2341 C C . SER A 1 297 ? -61.845 -20.862 100.640 1.00 90.75 297 SER A C 1
ATOM 2343 O O . SER A 1 297 ? -60.921 -20.757 99.837 1.00 90.75 297 SER A O 1
ATOM 2345 N N . ALA A 1 298 ? -63.035 -21.365 100.287 1.00 90.38 298 ALA A N 1
ATOM 2346 C CA . ALA A 1 298 ? -63.313 -21.854 98.936 1.00 90.38 298 ALA A CA 1
ATOM 2347 C C . ALA A 1 298 ? -63.164 -20.748 97.872 1.00 90.38 298 ALA A C 1
ATOM 2349 O O . ALA A 1 298 ? -62.523 -20.966 96.846 1.00 90.38 298 ALA A O 1
ATOM 2350 N N . SER A 1 299 ? -63.691 -19.547 98.141 1.00 91.25 299 SER A N 1
ATOM 2351 C CA . SER A 1 299 ? -63.535 -18.384 97.251 1.00 91.25 299 SER A CA 1
ATOM 2352 C C . SER A 1 299 ? -62.070 -17.952 97.128 1.00 91.25 299 SER A C 1
ATOM 2354 O O . SER A 1 299 ? -61.606 -17.652 96.032 1.00 91.25 299 SER A O 1
ATOM 2356 N N . ALA A 1 300 ? -61.318 -17.949 98.235 1.00 90.38 300 ALA A N 1
ATOM 2357 C CA . ALA A 1 300 ? -59.892 -17.631 98.232 1.00 90.38 300 ALA A CA 1
ATOM 2358 C C . ALA A 1 300 ? -59.100 -18.636 97.383 1.00 90.38 300 ALA A C 1
ATOM 2360 O O . ALA A 1 300 ? -58.289 -18.225 96.559 1.00 90.38 300 ALA A O 1
ATOM 2361 N N . GLN A 1 301 ? -59.393 -19.935 97.494 1.00 89.44 301 GLN A N 1
ATOM 2362 C CA . GLN A 1 301 ? -58.764 -20.965 96.666 1.00 89.44 301 GLN A CA 1
ATOM 2363 C C . GLN A 1 301 ? -59.087 -20.798 95.172 1.00 89.44 301 GLN A C 1
ATOM 2365 O O . GLN A 1 301 ? -58.219 -20.991 94.320 1.00 89.44 301 GLN A O 1
ATOM 2370 N N . GLU A 1 302 ? -60.323 -20.425 94.834 1.00 91.81 302 GLU A N 1
ATOM 2371 C CA . GLU A 1 302 ? -60.714 -20.154 93.448 1.00 91.81 302 GLU A CA 1
ATOM 2372 C C . GLU A 1 302 ? -59.944 -18.953 92.874 1.00 91.81 302 GLU A C 1
ATOM 2374 O O . GLU A 1 302 ? -59.389 -19.040 91.776 1.00 91.81 302 GLU A O 1
ATOM 2379 N N . VAL A 1 303 ? -59.809 -17.866 93.644 1.00 91.62 303 VAL A N 1
ATOM 2380 C CA . VAL A 1 303 ? -58.989 -16.710 93.251 1.00 91.62 303 VAL A CA 1
ATOM 2381 C C . VAL A 1 303 ? -57.505 -17.083 93.157 1.00 91.62 303 VAL A C 1
ATOM 2383 O O . VAL A 1 303 ? -56.843 -16.668 92.205 1.00 9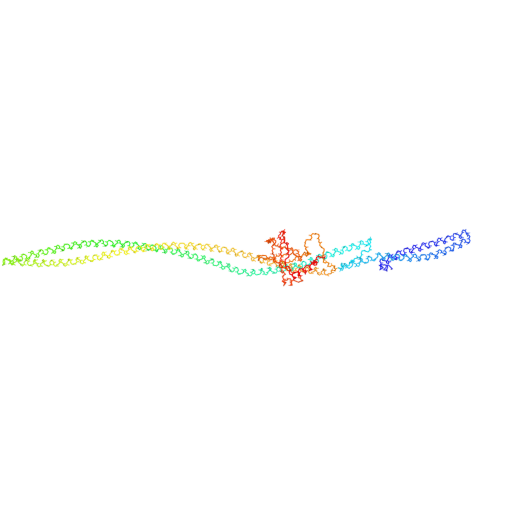1.62 303 VAL A O 1
ATOM 2386 N N . ALA A 1 304 ? -56.979 -17.906 94.069 1.00 89.62 304 ALA A N 1
ATOM 2387 C CA . ALA A 1 304 ? -55.597 -18.387 94.017 1.00 89.62 304 ALA A CA 1
ATOM 2388 C C . ALA A 1 304 ? -55.309 -19.123 92.698 1.00 89.62 304 ALA A C 1
ATOM 2390 O O . ALA A 1 304 ? -54.304 -18.840 92.042 1.00 89.62 304 ALA A O 1
ATOM 2391 N N . ASN A 1 305 ? -56.231 -19.989 92.260 1.00 91.06 305 ASN A N 1
ATOM 2392 C CA . ASN A 1 305 ? -56.128 -20.703 90.986 1.00 91.06 305 ASN A CA 1
ATOM 2393 C C . ASN A 1 305 ? -56.143 -19.742 89.780 1.00 91.06 305 ASN A C 1
ATOM 2395 O O . ASN A 1 305 ? -55.374 -19.928 88.834 1.00 91.06 305 ASN A O 1
ATOM 2399 N N . ILE A 1 306 ? -56.980 -18.695 89.808 1.00 91.38 306 ILE A N 1
ATOM 2400 C CA . ILE A 1 306 ? -57.024 -17.662 88.756 1.00 91.38 306 ILE A CA 1
ATOM 2401 C C . ILE A 1 306 ? -55.692 -16.905 88.683 1.00 91.38 306 ILE A C 1
ATOM 2403 O O . ILE A 1 306 ? -55.145 -16.737 87.593 1.00 91.38 306 ILE A O 1
ATOM 2407 N N . ILE A 1 307 ? -55.142 -16.485 89.826 1.00 91.62 307 ILE A N 1
ATOM 2408 C CA . ILE A 1 307 ? -53.862 -15.764 89.899 1.00 91.62 307 ILE A CA 1
ATOM 2409 C C . ILE A 1 307 ? -52.696 -16.650 89.452 1.00 91.62 307 ILE A C 1
ATOM 2411 O O . ILE A 1 307 ? -51.817 -16.194 88.721 1.00 91.62 307 ILE A O 1
ATOM 2415 N N . GLN A 1 308 ? -52.710 -17.937 89.802 1.00 88.75 308 GLN A N 1
ATOM 2416 C CA . GLN A 1 308 ? -51.723 -18.895 89.308 1.00 88.75 308 GLN A CA 1
ATOM 2417 C C . GLN A 1 308 ? -51.805 -19.049 87.779 1.00 88.75 308 GLN A C 1
ATOM 2419 O O . GLN A 1 308 ? -50.776 -19.017 87.098 1.00 88.75 308 GLN A O 1
ATOM 2424 N N . GLY A 1 309 ? -53.018 -19.161 87.227 1.00 90.44 309 GLY A N 1
ATOM 2425 C CA . GLY A 1 309 ? -53.248 -19.193 85.781 1.00 90.44 309 GLY A CA 1
ATOM 2426 C C . GLY A 1 309 ? -52.798 -17.909 85.074 1.00 90.44 309 GLY A C 1
ATOM 2427 O O . GLY A 1 309 ? -52.204 -17.978 83.996 1.00 90.44 309 GLY A O 1
ATOM 2428 N N . LEU A 1 310 ? -53.015 -16.745 85.696 1.00 91.00 310 LEU A N 1
ATOM 2429 C CA . LEU A 1 310 ? -52.517 -15.454 85.217 1.00 91.00 310 LEU A CA 1
ATOM 2430 C C . LEU A 1 310 ? -50.983 -15.431 85.183 1.00 91.00 310 LEU A C 1
ATOM 2432 O O . LEU A 1 310 ? -50.411 -15.059 84.163 1.00 91.00 310 LEU A O 1
ATOM 2436 N N . GLY A 1 311 ? -50.318 -15.907 86.239 1.00 87.69 311 GLY A N 1
ATOM 2437 C CA . GLY A 1 311 ? -48.856 -15.981 86.301 1.00 87.69 311 GLY A CA 1
ATOM 2438 C C . GLY A 1 311 ? -48.239 -16.870 85.214 1.00 87.69 311 GLY A C 1
ATOM 2439 O O . GLY A 1 311 ? -47.194 -16.534 84.660 1.00 87.69 311 GLY A O 1
ATOM 2440 N N . VAL A 1 312 ? -48.891 -17.982 84.853 1.00 90.44 312 VAL A N 1
ATOM 2441 C CA . VAL A 1 312 ? -48.451 -18.823 83.722 1.00 90.44 312 VAL A CA 1
ATOM 2442 C C . VAL A 1 312 ? -48.548 -18.062 82.398 1.00 90.44 312 VAL A C 1
ATOM 2444 O O . VAL A 1 312 ? -47.576 -18.043 81.646 1.00 90.44 312 VAL A O 1
ATOM 2447 N N . ARG A 1 313 ? -49.678 -17.392 82.131 1.00 90.44 313 ARG A N 1
ATOM 2448 C CA . ARG A 1 313 ? -49.870 -16.599 80.902 1.00 90.44 313 ARG A CA 1
ATOM 2449 C C . ARG A 1 313 ? -48.893 -15.429 80.811 1.00 90.44 313 ARG A C 1
ATOM 2451 O O . ARG A 1 313 ? -48.377 -15.155 79.737 1.00 90.44 313 ARG A O 1
ATOM 2458 N N . VAL A 1 314 ? -48.614 -14.763 81.929 1.00 91.94 314 VAL A N 1
ATOM 2459 C CA . VAL A 1 314 ? -47.630 -13.674 82.003 1.00 91.94 314 VAL A CA 1
ATOM 2460 C C . VAL A 1 314 ? -46.243 -14.161 81.573 1.00 91.94 314 VAL A C 1
ATOM 2462 O O . VAL A 1 314 ? -45.642 -13.544 80.698 1.00 91.94 314 VAL A O 1
ATOM 2465 N N . ARG A 1 315 ? -45.779 -15.308 82.090 1.00 88.19 315 ARG A N 1
ATOM 2466 C CA . ARG A 1 315 ? -44.494 -15.910 81.684 1.00 88.19 315 ARG A CA 1
ATOM 2467 C C . ARG A 1 315 ? -44.449 -16.340 80.217 1.00 88.19 315 ARG A C 1
ATOM 2469 O O . ARG A 1 315 ? -43.407 -16.247 79.576 1.00 88.19 315 ARG A O 1
ATOM 2476 N N . GLU A 1 316 ? -45.563 -16.825 79.679 1.00 91.25 316 GLU A N 1
ATOM 2477 C CA . GLU A 1 316 ? -45.662 -17.171 78.258 1.00 91.25 316 GLU A CA 1
ATOM 2478 C C . GLU A 1 316 ? -45.525 -15.922 77.372 1.00 91.25 316 GLU A C 1
ATOM 2480 O O . GLU A 1 316 ? -44.764 -15.923 76.402 1.00 91.25 316 GLU A O 1
ATOM 2485 N N . VAL A 1 317 ? -46.197 -14.825 77.741 1.00 92.81 317 VAL A N 1
ATOM 2486 C CA . VAL A 1 317 ? -46.121 -13.560 76.998 1.00 92.81 317 VAL A CA 1
ATOM 2487 C C . VAL A 1 317 ? -44.729 -12.933 77.094 1.00 92.81 317 VAL A C 1
ATOM 2489 O O . VAL A 1 317 ? -44.218 -12.482 76.070 1.00 92.81 317 VAL A O 1
ATOM 2492 N N . THR A 1 318 ? -44.072 -12.940 78.261 1.00 89.25 318 THR A N 1
ATOM 2493 C CA . THR A 1 318 ? -42.691 -12.432 78.379 1.00 89.25 318 THR A CA 1
ATOM 2494 C C . THR A 1 318 ? -41.706 -13.250 77.547 1.00 89.25 318 THR A C 1
ATOM 2496 O O . THR A 1 318 ? -40.879 -12.670 76.844 1.00 89.25 318 THR A O 1
ATOM 2499 N N . GLY A 1 319 ? -41.834 -14.582 77.535 1.00 90.19 319 GLY A N 1
ATOM 2500 C CA . GLY A 1 319 ? -41.041 -15.448 76.657 1.00 90.19 319 GLY A CA 1
ATOM 2501 C C . GLY A 1 319 ? -41.252 -15.131 75.171 1.00 90.19 319 GLY A C 1
ATOM 2502 O O . GLY A 1 319 ? -40.289 -15.014 74.414 1.00 90.19 319 GLY A O 1
ATOM 2503 N N . SER A 1 320 ? -42.502 -14.910 74.752 1.00 91.56 320 SER A N 1
ATOM 2504 C CA . SER A 1 320 ? -42.804 -14.498 73.376 1.00 91.56 320 SER A CA 1
ATOM 2505 C C . SER A 1 320 ? -42.232 -13.118 73.037 1.00 91.56 320 SER A C 1
ATOM 2507 O O . SER A 1 320 ? -41.758 -12.925 71.921 1.00 91.56 320 SER A O 1
ATOM 2509 N N . MET A 1 321 ? -42.267 -12.160 73.967 1.00 91.81 321 MET A N 1
ATOM 2510 C CA . MET A 1 321 ? -41.686 -10.827 73.765 1.00 91.81 321 MET A CA 1
ATOM 2511 C C . MET A 1 321 ? -40.166 -10.893 73.602 1.00 91.81 321 MET A C 1
ATOM 2513 O O . MET A 1 321 ? -39.629 -10.239 72.709 1.00 91.81 321 MET A O 1
ATOM 2517 N N . GLN A 1 322 ? -39.480 -11.725 74.391 1.00 88.88 322 GLN A N 1
ATOM 2518 C CA . GLN A 1 322 ? -38.039 -11.938 74.253 1.00 88.88 322 GLN A CA 1
ATOM 2519 C C . GLN A 1 322 ? -37.677 -12.491 72.866 1.00 88.88 322 GLN A C 1
ATOM 2521 O O . GLN A 1 322 ? -36.756 -11.983 72.227 1.00 88.88 322 GLN A O 1
ATOM 2526 N N . ASN A 1 323 ? -38.445 -13.464 72.365 1.00 91.38 323 ASN A N 1
ATOM 2527 C CA . ASN A 1 323 ? -38.249 -14.009 71.018 1.00 91.38 323 ASN A CA 1
ATOM 2528 C C . ASN A 1 323 ? -38.445 -12.944 69.927 1.00 91.38 323 ASN A C 1
ATOM 2530 O O . ASN A 1 323 ? -37.706 -12.924 68.947 1.00 91.38 323 ASN A O 1
ATOM 2534 N N . VAL A 1 324 ? -39.423 -12.042 70.083 1.00 93.19 324 VAL A N 1
ATOM 2535 C CA . VAL A 1 324 ? -39.633 -10.935 69.132 1.00 93.19 324 VAL A CA 1
ATOM 2536 C C . VAL A 1 324 ? -38.436 -9.982 69.130 1.00 93.19 324 VAL A C 1
ATOM 2538 O O . VAL A 1 324 ? -38.001 -9.570 68.059 1.00 93.19 324 VAL A O 1
ATOM 2541 N N . VAL A 1 325 ? -37.868 -9.655 70.295 1.00 91.31 325 VAL A N 1
ATOM 2542 C CA . VAL A 1 325 ? -36.664 -8.806 70.382 1.00 91.31 325 VAL A CA 1
ATOM 2543 C C . VAL A 1 325 ? -35.478 -9.447 69.656 1.00 91.31 325 VAL A C 1
ATOM 2545 O O . VAL A 1 325 ? -34.788 -8.761 68.904 1.00 91.31 325 VAL A O 1
ATOM 2548 N N . GLU A 1 326 ? -35.266 -10.753 69.832 1.00 92.25 326 GLU A N 1
ATOM 2549 C CA . GLU A 1 326 ? -34.207 -11.498 69.140 1.00 92.25 326 GLU A CA 1
ATOM 2550 C C . GLU A 1 326 ? -34.423 -11.509 67.616 1.00 92.25 326 GLU A C 1
ATOM 2552 O O . GLU A 1 326 ? -33.522 -11.150 66.861 1.00 92.25 326 GLU A O 1
ATOM 2557 N N . GLN A 1 327 ? -35.647 -11.783 67.154 1.00 92.69 327 GLN A N 1
ATOM 2558 C CA . GLN A 1 327 ? -35.989 -11.740 65.726 1.00 92.69 327 GLN A CA 1
ATOM 2559 C C . GLN A 1 327 ? -35.810 -10.350 65.104 1.00 92.69 327 GLN A C 1
ATOM 2561 O O . GLN A 1 327 ? -35.392 -10.233 63.951 1.00 92.69 327 GLN A O 1
ATOM 2566 N N . VAL A 1 328 ? -36.119 -9.284 65.846 1.00 95.06 328 VAL A N 1
ATOM 2567 C CA . VAL A 1 328 ? -35.888 -7.908 65.390 1.00 95.06 328 VAL A CA 1
ATOM 2568 C C . VAL A 1 328 ? -34.388 -7.611 65.304 1.00 95.06 328 VAL A C 1
ATOM 2570 O O . VAL A 1 328 ? -33.956 -6.974 64.344 1.00 95.06 328 VAL A O 1
ATOM 2573 N N . ALA A 1 329 ? -33.580 -8.091 66.254 1.00 91.81 329 ALA A N 1
ATOM 2574 C CA . ALA A 1 329 ? -32.126 -7.944 66.208 1.00 91.81 329 ALA A CA 1
ATOM 2575 C C . ALA A 1 329 ? -31.516 -8.653 64.984 1.00 91.81 329 ALA A C 1
ATOM 2577 O O . ALA A 1 329 ? -30.747 -8.036 64.240 1.00 91.81 329 ALA A O 1
ATOM 2578 N N . ASP A 1 330 ? -31.933 -9.891 64.713 1.00 94.19 330 ASP A N 1
ATOM 2579 C CA . ASP A 1 330 ? -31.534 -10.635 63.513 1.00 94.19 330 ASP A CA 1
ATOM 2580 C C . ASP A 1 330 ? -31.977 -9.913 62.232 1.00 94.19 330 ASP A C 1
ATOM 2582 O O . ASP A 1 330 ? -31.189 -9.722 61.299 1.00 94.19 330 ASP A O 1
ATOM 2586 N N . GLY A 1 331 ? -33.226 -9.434 62.197 1.00 94.62 331 GLY A N 1
ATOM 2587 C CA . GLY A 1 331 ? -33.770 -8.655 61.085 1.00 94.62 331 GLY A CA 1
ATOM 2588 C C . GLY A 1 331 ? -32.951 -7.397 60.790 1.00 94.62 331 GLY A C 1
ATOM 2589 O O . GLY A 1 331 ? -32.668 -7.100 59.625 1.00 94.62 331 GLY A O 1
ATOM 2590 N N . ARG A 1 332 ? -32.486 -6.697 61.832 1.00 94.88 332 ARG A N 1
ATOM 2591 C CA . ARG A 1 332 ? -31.595 -5.536 61.694 1.00 94.88 332 ARG A CA 1
ATOM 2592 C C . ARG A 1 332 ? -30.235 -5.912 61.126 1.00 94.88 332 ARG A C 1
ATOM 2594 O O . ARG A 1 332 ? -29.724 -5.186 60.275 1.00 94.88 332 ARG A O 1
ATOM 2601 N N . GLN A 1 333 ? -29.640 -7.021 61.562 1.00 94.81 333 GLN A N 1
ATOM 2602 C CA . GLN A 1 333 ? -28.360 -7.479 61.018 1.00 94.81 333 GLN A CA 1
ATOM 2603 C C . GLN A 1 333 ? -28.473 -7.775 59.515 1.00 94.81 333 GLN A C 1
ATOM 2605 O O . GLN A 1 333 ? -27.626 -7.340 58.731 1.00 94.81 333 GLN A O 1
ATOM 2610 N N . VAL A 1 334 ? -29.546 -8.452 59.098 1.00 95.94 334 VAL A N 1
ATOM 2611 C CA . VAL A 1 334 ? -29.822 -8.731 57.680 1.00 95.94 334 VAL A CA 1
ATOM 2612 C C . VAL A 1 334 ? -30.058 -7.438 56.892 1.00 95.94 334 VAL A C 1
ATOM 2614 O O . VAL A 1 334 ? -29.523 -7.278 55.791 1.00 95.94 334 VAL A O 1
ATOM 2617 N N . ALA A 1 335 ? -30.808 -6.485 57.451 1.00 96.12 335 ALA A N 1
ATOM 2618 C CA . ALA A 1 335 ? -31.048 -5.190 56.820 1.00 96.12 335 ALA A CA 1
ATOM 2619 C C . ALA A 1 335 ? -29.750 -4.380 56.646 1.00 96.12 335 ALA A C 1
ATOM 2621 O O . ALA A 1 335 ? -29.492 -3.875 55.556 1.00 96.12 335 ALA A O 1
ATOM 2622 N N . ASN A 1 336 ? -28.883 -4.327 57.663 1.00 95.56 336 ASN A N 1
ATOM 2623 C CA . ASN A 1 336 ? -27.569 -3.681 57.563 1.00 95.56 336 ASN A CA 1
ATOM 2624 C C . ASN A 1 336 ? -26.698 -4.327 56.482 1.00 95.56 336 ASN A C 1
ATOM 2626 O O . ASN A 1 336 ? -26.126 -3.629 55.648 1.00 95.56 336 ASN A O 1
ATOM 2630 N N . ARG A 1 337 ? -26.659 -5.664 56.423 1.00 96.50 337 ARG A N 1
ATOM 2631 C CA . ARG A 1 337 ? -25.924 -6.363 55.364 1.00 96.50 337 ARG A CA 1
ATOM 2632 C C . ARG A 1 337 ? -26.480 -6.054 53.972 1.00 96.50 337 ARG A C 1
ATOM 2634 O O . ARG A 1 337 ? -25.724 -5.978 53.009 1.00 96.50 337 ARG A O 1
ATOM 2641 N N . THR A 1 338 ? -27.792 -5.859 53.863 1.00 96.44 338 THR A N 1
ATOM 2642 C CA . THR A 1 338 ? -28.439 -5.457 52.607 1.00 96.44 338 THR A CA 1
ATOM 2643 C C . THR A 1 338 ? -27.989 -4.059 52.176 1.00 96.44 338 THR A C 1
ATOM 2645 O O . THR A 1 338 ? -27.710 -3.863 50.996 1.00 96.44 338 THR A O 1
ATOM 2648 N N . VAL A 1 339 ? -27.847 -3.112 53.114 1.00 97.38 339 VAL A N 1
ATOM 2649 C CA . VAL A 1 339 ? -27.285 -1.777 52.829 1.00 97.38 339 VAL A CA 1
ATOM 2650 C C . VAL A 1 339 ? -25.870 -1.891 52.267 1.00 97.38 339 VAL A C 1
ATOM 2652 O O . VAL A 1 339 ? -25.617 -1.343 51.200 1.00 97.38 339 VAL A O 1
ATOM 2655 N N . GLU A 1 340 ? -24.984 -2.655 52.913 1.00 96.94 340 GLU A N 1
ATOM 2656 C CA . GLU A 1 340 ? -23.599 -2.845 52.447 1.00 96.94 340 GLU A CA 1
ATOM 2657 C C . GLU A 1 340 ? -23.532 -3.416 51.020 1.00 96.94 340 GLU A C 1
ATOM 2659 O O . GLU A 1 340 ? -22.701 -3.005 50.211 1.00 96.94 340 GLU A O 1
ATOM 2664 N N . VAL A 1 341 ? -24.419 -4.362 50.688 1.00 97.56 341 VAL A N 1
ATOM 2665 C CA . VAL A 1 341 ? -24.495 -4.945 49.340 1.00 97.56 341 VAL A CA 1
ATOM 2666 C C . VAL A 1 341 ? -24.952 -3.909 48.314 1.00 97.56 341 VAL A C 1
ATOM 2668 O O . VAL A 1 341 ? -24.362 -3.830 47.238 1.00 97.56 341 VAL A O 1
ATOM 2671 N N . ILE A 1 342 ? -25.972 -3.103 48.629 1.00 96.75 342 ILE A N 1
ATOM 2672 C CA . ILE A 1 342 ? -26.454 -2.063 47.709 1.00 96.75 342 ILE A CA 1
ATOM 2673 C C . ILE A 1 342 ? -25.397 -0.963 47.536 1.00 96.75 342 ILE A C 1
ATOM 2675 O O . ILE A 1 342 ? -25.177 -0.518 46.413 1.00 96.75 342 ILE A O 1
ATOM 2679 N N . GLU A 1 343 ? -24.699 -0.563 48.601 1.00 97.00 343 GLU A N 1
ATOM 2680 C CA . GLU A 1 343 ? -23.576 0.385 48.526 1.00 97.00 343 GLU A CA 1
ATOM 2681 C C . GLU A 1 343 ? -22.455 -0.147 47.616 1.00 97.00 343 GLU A C 1
ATOM 2683 O O . GLU A 1 343 ? -21.955 0.585 46.759 1.00 97.00 343 GLU A O 1
ATOM 2688 N N . GLY A 1 344 ? -22.121 -1.438 47.723 1.00 97.31 344 GLY A N 1
ATOM 2689 C CA . GLY A 1 344 ? -21.190 -2.101 46.807 1.00 97.31 344 GLY A CA 1
ATOM 2690 C C . GLY A 1 344 ? -21.655 -2.062 45.347 1.00 97.31 344 GLY A C 1
ATOM 2691 O O . GLY A 1 344 ? -20.881 -1.694 44.465 1.00 97.31 344 GLY A O 1
ATOM 2692 N N . MET A 1 345 ? -22.933 -2.358 45.086 1.00 96.81 345 MET A N 1
ATOM 2693 C CA . MET A 1 345 ? -23.510 -2.289 43.735 1.00 96.81 345 MET A CA 1
ATOM 2694 C C . MET A 1 345 ? -23.462 -0.871 43.154 1.00 96.81 345 MET A C 1
ATOM 2696 O O . MET A 1 345 ? -23.112 -0.700 41.990 1.00 96.81 345 MET A O 1
ATOM 2700 N N . VAL A 1 346 ? -23.787 0.148 43.955 1.00 97.31 346 VAL A N 1
ATOM 2701 C CA . VAL A 1 346 ? -23.714 1.565 43.556 1.00 97.31 346 VAL A CA 1
ATOM 2702 C C . VAL A 1 346 ? -22.289 1.934 43.135 1.00 97.31 346 VAL A C 1
ATOM 2704 O O . VAL A 1 346 ? -22.095 2.554 42.087 1.00 97.31 346 VAL A O 1
ATOM 2707 N N . GLN A 1 347 ? -21.283 1.486 43.889 1.00 96.50 347 GLN A N 1
ATOM 2708 C CA . GLN A 1 347 ? -19.881 1.710 43.541 1.00 96.50 347 GLN A CA 1
ATOM 2709 C C . GLN A 1 347 ? -19.485 1.007 42.230 1.00 96.50 347 GLN A C 1
ATOM 2711 O O . GLN A 1 347 ? -18.823 1.609 41.385 1.00 96.50 347 GLN A O 1
ATOM 2716 N N . GLU A 1 348 ? -19.899 -0.247 42.029 1.00 96.88 348 GLU A N 1
ATOM 2717 C CA . GLU A 1 348 ? -19.641 -0.989 40.785 1.00 96.88 348 GLU A CA 1
ATOM 2718 C C . GLU A 1 348 ? -20.307 -0.331 39.565 1.00 96.88 348 GLU A C 1
ATOM 2720 O O . GLU A 1 348 ? -19.698 -0.242 38.495 1.00 96.88 348 GLU A O 1
ATOM 2725 N N . ILE A 1 349 ? -21.527 0.192 39.726 1.00 96.75 349 ILE A N 1
ATOM 2726 C CA . ILE A 1 349 ? -22.245 0.945 38.686 1.00 96.75 349 ILE A CA 1
ATOM 2727 C C . ILE A 1 349 ? -21.479 2.216 38.299 1.00 96.75 349 ILE A C 1
ATOM 2729 O O . ILE A 1 349 ? -21.375 2.528 37.110 1.00 96.75 349 ILE A O 1
ATOM 2733 N N . SER A 1 350 ? -20.914 2.927 39.278 1.00 95.56 350 SER A N 1
ATOM 2734 C CA . SER A 1 350 ? -20.101 4.125 39.037 1.00 95.56 350 SER A CA 1
ATOM 2735 C C . SER A 1 350 ? -18.861 3.806 38.191 1.00 95.56 350 SER A C 1
ATOM 2737 O O . SER A 1 350 ? -18.629 4.435 37.156 1.00 95.56 350 SER A O 1
ATOM 2739 N N . VAL A 1 351 ? -18.138 2.733 38.529 1.00 96.31 351 VAL A N 1
ATOM 2740 C CA . VAL A 1 351 ? -16.996 2.249 37.732 1.00 96.31 351 VAL A CA 1
ATOM 2741 C C . VAL A 1 351 ? -17.427 1.854 36.311 1.00 96.31 351 VAL A C 1
ATOM 2743 O O . VAL A 1 351 ? -16.742 2.171 35.336 1.00 96.31 351 VAL A O 1
ATOM 2746 N N . ALA A 1 352 ? -18.584 1.204 36.153 1.00 94.94 352 ALA A N 1
ATOM 2747 C CA . ALA A 1 352 ? -19.121 0.862 34.834 1.00 94.94 352 ALA A CA 1
ATOM 2748 C C . ALA A 1 352 ? -19.485 2.108 33.999 1.00 94.94 352 ALA A C 1
ATOM 2750 O O . ALA A 1 352 ? -19.302 2.114 32.775 1.00 94.94 352 ALA A O 1
ATOM 2751 N N . ALA A 1 353 ? -19.967 3.177 34.641 1.00 96.12 353 ALA A N 1
ATOM 2752 C CA . ALA A 1 353 ? -20.240 4.457 33.989 1.00 96.12 353 ALA A CA 1
ATOM 2753 C C . ALA A 1 353 ? -18.948 5.128 33.494 1.00 96.12 353 ALA A C 1
ATOM 2755 O O . ALA A 1 353 ? -18.902 5.615 32.363 1.00 96.12 353 ALA A O 1
ATOM 2756 N N . GLU A 1 354 ? -17.883 5.110 34.300 1.00 95.88 354 GLU A N 1
ATOM 2757 C CA . GLU A 1 354 ? -16.560 5.605 33.899 1.00 95.88 354 GLU A CA 1
ATOM 2758 C C . GLU A 1 354 ? -15.989 4.815 32.717 1.00 95.88 354 GLU A C 1
ATOM 2760 O O . GLU A 1 354 ? -15.532 5.411 31.739 1.00 95.88 354 GLU A O 1
ATOM 2765 N N . GLY A 1 355 ? -16.085 3.481 32.752 1.00 95.88 355 GLY A N 1
ATOM 2766 C CA . GLY A 1 355 ? -15.675 2.627 31.635 1.00 95.88 355 GLY A CA 1
ATOM 2767 C C . GLY A 1 355 ? -16.449 2.934 30.350 1.00 95.88 355 GLY A C 1
ATOM 2768 O O . GLY A 1 355 ? -15.860 3.033 29.274 1.00 95.88 355 GLY A O 1
ATOM 2769 N N . SER A 1 356 ? -17.759 3.164 30.461 1.00 96.81 356 SER A N 1
ATOM 2770 C CA . SER A 1 356 ? -18.597 3.560 29.323 1.00 96.81 356 SER A CA 1
ATOM 2771 C C . SER A 1 356 ? -18.192 4.929 28.768 1.00 96.81 356 SER A C 1
ATOM 2773 O O . SER A 1 356 ? -18.103 5.090 27.553 1.00 96.81 356 SER A O 1
ATOM 2775 N N . ARG A 1 357 ? -17.853 5.897 29.629 1.00 96.25 357 ARG A N 1
ATOM 2776 C CA . ARG A 1 357 ? -17.340 7.211 29.206 1.00 96.25 357 ARG A CA 1
ATOM 2777 C C . ARG A 1 357 ? -16.041 7.089 28.412 1.00 96.25 357 ARG A C 1
ATOM 2779 O O . ARG A 1 357 ? -15.949 7.651 27.323 1.00 96.25 357 ARG A O 1
ATOM 2786 N N . ALA A 1 358 ? -15.091 6.291 28.896 1.00 96.75 358 ALA A N 1
ATOM 2787 C CA . ALA A 1 358 ? -13.837 6.039 28.189 1.00 96.75 358 ALA A CA 1
ATOM 2788 C C . ALA A 1 358 ? -14.059 5.382 26.810 1.00 96.75 358 ALA A C 1
ATOM 2790 O O . ALA A 1 358 ? -13.384 5.727 25.841 1.00 96.75 358 ALA A O 1
ATOM 2791 N N . ILE A 1 359 ? -15.034 4.469 26.690 1.00 96.69 359 ILE A N 1
ATOM 2792 C CA . ILE A 1 359 ? -15.423 3.869 25.400 1.00 96.69 359 ILE A CA 1
ATOM 2793 C C . ILE A 1 359 ? -15.992 4.928 24.443 1.00 96.69 359 ILE A C 1
ATOM 2795 O O . ILE A 1 359 ? -15.661 4.915 23.254 1.00 96.69 359 ILE A O 1
ATOM 2799 N N . GLY A 1 360 ? -16.821 5.850 24.941 1.00 95.38 360 GLY A N 1
ATOM 2800 C CA . GLY A 1 360 ? -17.360 6.962 24.152 1.00 95.38 360 GLY A CA 1
ATOM 2801 C C . GLY A 1 360 ? -16.258 7.873 23.602 1.00 95.38 360 GLY A C 1
ATOM 2802 O O . GLY A 1 360 ? -16.189 8.101 22.396 1.00 95.38 360 GLY A O 1
ATOM 2803 N N . GLU A 1 361 ? -15.334 8.311 24.461 1.00 94.75 361 GLU A N 1
ATOM 2804 C CA . GLU A 1 361 ? -14.176 9.136 24.076 1.00 94.75 361 GLU A CA 1
ATOM 2805 C C . GLU A 1 361 ? -13.256 8.421 23.067 1.00 94.75 361 GLU A C 1
ATOM 2807 O O . GLU A 1 361 ? -12.810 9.006 22.071 1.00 94.75 361 GLU A O 1
ATOM 2812 N N . GLY A 1 362 ? -13.007 7.124 23.282 1.00 95.81 362 GLY A N 1
ATOM 2813 C CA . GLY A 1 362 ? -12.249 6.287 22.352 1.00 95.81 362 GLY A CA 1
ATOM 2814 C C . GLY A 1 362 ? -12.922 6.175 20.981 1.00 95.81 362 GLY A C 1
ATOM 2815 O O . GLY A 1 362 ? -12.252 6.283 19.953 1.00 95.81 362 GLY A O 1
ATOM 2816 N N . SER A 1 363 ? -14.250 6.041 20.956 1.00 94.88 363 SER A N 1
ATOM 2817 C CA . SER A 1 363 ? -15.036 5.986 19.716 1.00 94.88 363 SER A CA 1
ATOM 2818 C C . SER A 1 363 ? -14.985 7.310 18.952 1.00 94.88 363 SER A C 1
ATOM 2820 O O . SER A 1 363 ? -14.792 7.310 17.737 1.00 94.88 363 SER A O 1
ATOM 2822 N N . GLN A 1 364 ? -15.058 8.446 19.651 1.00 92.69 364 GLN A N 1
ATOM 2823 C CA . GLN A 1 364 ? -14.930 9.771 19.036 1.00 92.69 364 GLN A CA 1
ATOM 2824 C C . GLN A 1 364 ? -13.551 9.970 18.386 1.00 92.69 364 GLN A C 1
ATOM 2826 O O . GLN A 1 364 ? -13.444 10.469 17.263 1.00 92.69 364 GLN A O 1
ATOM 2831 N N . THR A 1 365 ? -12.491 9.518 19.061 1.00 94.69 365 THR A N 1
ATOM 2832 C CA . THR A 1 365 ? -11.127 9.526 18.508 1.00 94.69 365 THR A CA 1
ATOM 2833 C C . THR A 1 365 ? -11.029 8.632 17.269 1.00 94.69 365 THR A C 1
ATOM 2835 O O . THR A 1 365 ? -10.444 9.025 16.260 1.00 94.69 365 THR A O 1
ATOM 2838 N N . GLN A 1 366 ? -11.649 7.449 17.305 1.00 93.44 366 GLN A N 1
ATOM 2839 C CA . GLN A 1 366 ? -11.676 6.525 16.173 1.00 93.44 366 GLN A CA 1
ATOM 2840 C C . GLN A 1 366 ? -12.364 7.135 14.942 1.00 93.44 366 GLN A C 1
ATOM 2842 O O . GLN A 1 366 ? -11.846 6.993 13.836 1.00 93.44 366 GLN A O 1
ATOM 2847 N N . VAL A 1 367 ? -13.475 7.860 15.116 1.00 93.44 367 VAL A N 1
ATOM 2848 C CA . VAL A 1 367 ? -14.146 8.587 14.020 1.00 93.44 367 VAL A CA 1
ATOM 2849 C C . VAL A 1 367 ? -13.213 9.629 13.395 1.00 93.44 367 VAL A C 1
ATOM 2851 O O . VAL A 1 367 ? -13.115 9.712 12.169 1.00 93.44 367 VAL A O 1
ATOM 2854 N N . ALA A 1 368 ? -12.480 10.394 14.209 1.00 92.25 368 ALA A N 1
ATOM 2855 C CA . ALA A 1 368 ? -11.534 11.391 13.706 1.00 92.25 368 ALA A CA 1
ATOM 2856 C C . ALA A 1 368 ? -10.395 10.756 12.881 1.00 92.25 368 ALA A C 1
ATOM 2858 O O . ALA A 1 368 ? -10.063 11.242 11.795 1.00 92.25 368 ALA A O 1
ATOM 2859 N N . GLU A 1 369 ? -9.828 9.643 13.354 1.00 94.44 369 GLU A N 1
ATOM 2860 C CA . GLU A 1 369 ? -8.785 8.908 12.628 1.00 94.44 369 GLU A CA 1
ATOM 2861 C C . GLU A 1 369 ? -9.307 8.254 11.343 1.00 94.44 369 GLU A C 1
ATOM 2863 O O . GLU A 1 369 ? -8.624 8.275 10.318 1.00 94.44 369 GLU A O 1
ATOM 2868 N N . LEU A 1 370 ? -10.542 7.746 11.341 1.00 93.38 370 LEU A N 1
ATOM 2869 C CA . LEU A 1 370 ? -11.185 7.233 10.127 1.00 93.38 370 LEU A CA 1
ATOM 2870 C C . LEU A 1 370 ? -11.402 8.339 9.085 1.00 93.38 370 LEU A C 1
ATOM 2872 O O . LEU A 1 370 ? -11.176 8.106 7.896 1.00 93.38 370 LEU A O 1
ATOM 2876 N N . GLY A 1 371 ? -11.745 9.558 9.513 1.00 90.75 371 GLY A N 1
ATOM 2877 C CA . GLY A 1 371 ? -11.802 10.727 8.629 1.00 90.75 371 GLY A CA 1
ATOM 2878 C C . GLY A 1 371 ? -10.442 11.060 8.000 1.00 90.75 371 GLY A C 1
ATOM 2879 O O . GLY A 1 371 ? -10.343 11.290 6.792 1.00 90.75 371 GLY A O 1
ATOM 2880 N N . ARG A 1 372 ? -9.358 11.011 8.788 1.00 92.50 372 ARG A N 1
ATOM 2881 C CA . ARG A 1 372 ? -7.982 11.188 8.278 1.00 92.50 372 ARG A CA 1
ATOM 2882 C C . ARG A 1 372 ? -7.581 10.081 7.302 1.00 92.50 372 ARG A C 1
ATOM 2884 O O . ARG A 1 372 ? -6.957 10.362 6.273 1.00 92.50 372 ARG A O 1
ATOM 2891 N N . LEU A 1 373 ? -7.941 8.834 7.607 1.00 91.06 373 LEU A N 1
ATOM 2892 C CA . LEU A 1 373 ? -7.707 7.686 6.736 1.00 91.06 373 LEU A CA 1
ATOM 2893 C C . LEU A 1 373 ? -8.419 7.875 5.395 1.00 91.06 373 LEU A C 1
ATOM 2895 O O . LEU A 1 373 ? -7.799 7.678 4.353 1.00 91.06 373 LEU A O 1
ATOM 2899 N N . GLN A 1 374 ? -9.678 8.320 5.405 1.00 90.12 374 GLN A N 1
ATOM 2900 C CA . GLN A 1 374 ? -10.430 8.582 4.182 1.00 90.12 374 GLN A CA 1
ATOM 2901 C C . GLN A 1 374 ? -9.729 9.614 3.287 1.00 90.12 374 GLN A C 1
ATOM 2903 O O . GLN A 1 374 ? -9.519 9.339 2.107 1.00 90.12 374 GLN A O 1
ATOM 2908 N N . HIS A 1 375 ? -9.291 10.750 3.836 1.00 89.75 375 HIS A N 1
ATOM 2909 C CA . HIS A 1 375 ? -8.552 11.753 3.058 1.00 89.75 375 HIS A CA 1
ATOM 2910 C C . HIS A 1 375 ? -7.218 11.230 2.514 1.00 89.75 375 HIS A C 1
ATOM 2912 O O . HIS A 1 375 ? -6.833 11.537 1.386 1.00 89.75 375 HIS A O 1
ATOM 2918 N N . THR A 1 376 ? -6.513 10.414 3.298 1.00 90.75 376 THR A N 1
ATOM 2919 C CA . THR A 1 376 ? -5.249 9.799 2.867 1.00 90.75 376 THR A CA 1
ATOM 2920 C C . THR A 1 376 ? -5.478 8.828 1.708 1.00 90.75 376 THR A C 1
ATOM 2922 O O . THR A 1 376 ? -4.699 8.805 0.756 1.00 90.75 376 THR A O 1
ATOM 2925 N N . LEU A 1 377 ? -6.569 8.061 1.752 1.00 89.56 377 LEU A N 1
ATOM 2926 C CA . LEU A 1 377 ? -6.969 7.159 0.676 1.00 89.56 377 LEU A CA 1
ATOM 2927 C C . LEU A 1 377 ? -7.380 7.918 -0.588 1.00 89.56 377 LEU A C 1
ATOM 2929 O O . LEU A 1 377 ? -6.946 7.554 -1.675 1.00 89.56 377 LEU A O 1
ATOM 2933 N N . GLU A 1 378 ? -8.152 8.998 -0.463 1.00 88.56 378 GLU A N 1
ATOM 2934 C CA . GLU A 1 378 ? -8.508 9.862 -1.598 1.00 88.56 378 GLU A CA 1
ATOM 2935 C C . GLU A 1 378 ? -7.251 10.413 -2.293 1.00 88.56 378 GLU A C 1
ATOM 2937 O O . GLU A 1 378 ? -7.126 10.330 -3.517 1.00 88.56 378 GLU A O 1
ATOM 2942 N N . ALA A 1 379 ? -6.274 10.896 -1.518 1.00 91.25 379 ALA A N 1
ATOM 2943 C CA . ALA A 1 379 ? -4.995 11.367 -2.045 1.00 91.25 379 ALA A CA 1
ATOM 2944 C C . ALA A 1 379 ? -4.173 10.243 -2.705 1.00 91.25 379 ALA A C 1
ATOM 2946 O O . ALA A 1 379 ? -3.574 10.446 -3.768 1.00 91.25 379 ALA A O 1
ATOM 2947 N N . LEU A 1 380 ? -4.163 9.045 -2.110 1.00 90.50 380 LEU A N 1
ATOM 2948 C CA . LEU A 1 380 ? -3.504 7.866 -2.674 1.00 90.50 380 LEU A CA 1
ATOM 2949 C C . LEU A 1 380 ? -4.099 7.500 -4.038 1.00 90.50 380 LEU A C 1
ATOM 2951 O O . LEU A 1 380 ? -3.351 7.319 -4.998 1.00 90.50 380 LEU A O 1
ATOM 2955 N N . PHE A 1 381 ? -5.426 7.425 -4.150 1.00 88.19 381 PHE A N 1
ATOM 2956 C CA . PHE A 1 381 ? -6.086 7.067 -5.406 1.00 88.19 381 PHE A CA 1
ATOM 2957 C C . PHE A 1 381 ? -5.952 8.154 -6.470 1.00 88.19 381 PHE A C 1
ATOM 2959 O O . PHE A 1 381 ? -5.725 7.823 -7.633 1.00 88.19 381 PHE A O 1
ATOM 2966 N N . ALA A 1 382 ? -5.971 9.435 -6.091 1.00 88.81 382 ALA A N 1
ATOM 2967 C CA . ALA A 1 382 ? -5.637 10.524 -7.009 1.00 88.81 382 ALA A CA 1
ATOM 2968 C C . ALA A 1 382 ? -4.210 10.372 -7.571 1.00 88.81 382 ALA A C 1
ATOM 2970 O O . ALA A 1 382 ? -3.998 10.478 -8.780 1.00 88.81 382 ALA A O 1
ATOM 2971 N N . THR A 1 383 ? -3.245 10.032 -6.712 1.00 90.31 383 THR A N 1
ATOM 2972 C CA . THR A 1 383 ? -1.851 9.790 -7.116 1.00 90.31 383 THR A CA 1
ATOM 2973 C C . THR A 1 383 ? -1.723 8.547 -8.004 1.00 90.31 383 THR A C 1
ATOM 2975 O O . THR A 1 383 ? -0.978 8.561 -8.984 1.00 90.31 383 THR A O 1
ATOM 2978 N N . LEU A 1 384 ? -2.457 7.469 -7.707 1.00 88.62 384 LEU A N 1
ATOM 2979 C CA . LEU A 1 384 ? -2.495 6.260 -8.539 1.00 88.62 384 LEU A CA 1
ATOM 2980 C C . LEU A 1 384 ? -3.093 6.537 -9.921 1.00 88.62 384 LEU A C 1
ATOM 2982 O O . LEU A 1 384 ? -2.558 6.051 -10.918 1.00 88.62 384 LEU A O 1
ATOM 2986 N N . HIS A 1 385 ? -4.149 7.346 -9.992 1.00 86.31 385 HIS A N 1
ATOM 2987 C CA . HIS A 1 385 ? -4.757 7.765 -11.250 1.00 86.31 385 HIS A CA 1
ATOM 2988 C C . HIS A 1 385 ? -3.784 8.608 -12.087 1.00 86.31 385 HIS A C 1
ATOM 2990 O O . HIS A 1 385 ? -3.556 8.327 -13.267 1.00 86.31 385 HIS A O 1
ATOM 2996 N N . GLU A 1 386 ? -3.128 9.594 -11.464 1.00 88.81 386 GLU A N 1
ATOM 2997 C CA . GLU A 1 386 ? -2.085 10.391 -12.116 1.00 88.81 386 GLU A CA 1
ATOM 2998 C C . GLU A 1 386 ? -0.932 9.499 -12.604 1.00 88.81 386 GLU A C 1
ATOM 3000 O O . GLU A 1 386 ? -0.487 9.625 -13.748 1.00 88.81 386 GLU A O 1
ATOM 3005 N N . SER A 1 387 ? -0.486 8.549 -11.780 1.00 88.56 387 SER A N 1
ATOM 3006 C CA . SER A 1 387 ? 0.534 7.564 -12.146 1.00 88.56 387 SER A CA 1
ATOM 3007 C C . SER A 1 387 ? 0.108 6.735 -13.362 1.00 88.56 387 SER A C 1
ATOM 3009 O O . SER A 1 387 ? 0.877 6.610 -14.313 1.00 88.56 387 SER A O 1
ATOM 3011 N N . GLY A 1 388 ? -1.142 6.266 -13.412 1.00 89.19 388 GLY A N 1
ATOM 3012 C CA . GLY A 1 388 ? -1.694 5.555 -14.569 1.00 89.19 388 GLY A CA 1
ATOM 3013 C C . GLY A 1 388 ? -1.631 6.371 -15.869 1.00 89.19 388 GLY A C 1
ATOM 3014 O O . GLY A 1 388 ? -1.272 5.838 -16.926 1.00 89.19 388 GLY A O 1
ATOM 3015 N N . SER A 1 389 ? -1.898 7.680 -15.797 1.00 87.31 389 SER A N 1
ATOM 3016 C CA . SER A 1 389 ? -1.768 8.580 -16.953 1.00 87.31 389 SER A CA 1
ATOM 3017 C C . SER A 1 389 ? -0.311 8.724 -17.419 1.00 87.31 389 SER A C 1
ATOM 3019 O O . SER A 1 389 ? -0.024 8.596 -18.613 1.00 87.31 389 SER A O 1
ATOM 3021 N N . LYS A 1 390 ? 0.632 8.886 -16.478 1.00 92.12 390 LYS A N 1
ATOM 3022 C CA . LYS A 1 390 ? 2.074 8.975 -16.761 1.00 92.12 390 LYS A CA 1
ATOM 3023 C C . LYS A 1 390 ? 2.593 7.687 -17.384 1.00 92.12 390 LYS A C 1
ATOM 3025 O O . LYS A 1 390 ? 3.312 7.728 -18.374 1.00 92.12 390 LYS A O 1
ATOM 3030 N N . VAL A 1 391 ? 2.167 6.547 -16.857 1.00 92.75 391 VAL A N 1
ATOM 3031 C CA . VAL A 1 391 ? 2.513 5.219 -17.363 1.00 92.75 391 VAL A CA 1
ATOM 3032 C C . VAL A 1 391 ? 2.008 5.015 -18.792 1.00 92.75 391 VAL A C 1
ATOM 3034 O O . VAL A 1 391 ? 2.735 4.486 -19.632 1.00 92.75 391 VAL A O 1
ATOM 3037 N N . THR A 1 392 ? 0.799 5.487 -19.104 1.00 89.56 392 THR A N 1
ATOM 3038 C CA . THR A 1 392 ? 0.264 5.455 -20.475 1.00 89.56 392 THR A CA 1
ATOM 3039 C C . THR A 1 392 ? 1.121 6.300 -21.422 1.00 89.56 392 THR A C 1
ATOM 3041 O O . THR A 1 392 ? 1.476 5.840 -22.508 1.00 89.56 392 THR A O 1
ATOM 3044 N N . ALA A 1 393 ? 1.535 7.498 -20.996 1.00 91.44 393 ALA A N 1
ATOM 3045 C CA . ALA A 1 393 ? 2.462 8.327 -21.764 1.00 91.44 393 ALA A CA 1
ATOM 3046 C C . ALA A 1 393 ? 3.834 7.648 -21.946 1.00 91.44 393 ALA A C 1
ATOM 3048 O O . ALA A 1 393 ? 4.384 7.657 -23.045 1.00 91.44 393 ALA A O 1
ATOM 3049 N N . THR A 1 394 ? 4.371 6.994 -20.911 1.00 93.56 394 THR A N 1
ATOM 3050 C CA . THR A 1 394 ? 5.615 6.213 -20.994 1.00 93.56 394 THR A CA 1
ATOM 3051 C C . THR A 1 394 ? 5.503 5.056 -21.990 1.00 93.56 394 THR A C 1
ATOM 3053 O O . THR A 1 394 ? 6.435 4.830 -22.761 1.00 93.56 394 THR A O 1
ATOM 3056 N N . ALA A 1 395 ? 4.368 4.353 -22.029 1.00 90.75 395 ALA A N 1
ATOM 3057 C CA . ALA A 1 395 ? 4.126 3.297 -23.010 1.00 90.75 395 ALA A CA 1
ATOM 3058 C C . ALA A 1 395 ? 4.141 3.840 -24.450 1.00 90.75 395 ALA A C 1
ATOM 3060 O O . ALA A 1 395 ? 4.794 3.244 -25.308 1.00 90.75 395 ALA A O 1
ATOM 3061 N N . ALA A 1 396 ? 3.494 4.988 -24.688 1.00 90.38 396 ALA A N 1
ATOM 3062 C CA . ALA A 1 396 ? 3.472 5.662 -25.989 1.00 90.38 396 ALA A CA 1
ATOM 3063 C C . ALA A 1 396 ? 4.863 6.172 -26.417 1.00 90.38 396 ALA A C 1
ATOM 3065 O O . ALA A 1 396 ? 5.245 6.059 -27.584 1.00 90.38 396 ALA A O 1
ATOM 3066 N N . ILE A 1 397 ? 5.664 6.679 -25.471 1.00 92.81 397 ILE A N 1
ATOM 3067 C CA . ILE A 1 397 ? 7.071 7.029 -25.723 1.00 92.81 397 ILE A CA 1
ATOM 3068 C C . ILE A 1 397 ? 7.862 5.777 -26.116 1.00 92.81 397 ILE A C 1
ATOM 3070 O O . ILE A 1 397 ? 8.617 5.819 -27.084 1.00 92.81 397 ILE A O 1
ATOM 3074 N N . GLY A 1 398 ? 7.671 4.655 -25.414 1.00 92.25 398 GLY A N 1
ATOM 3075 C CA . GLY A 1 398 ? 8.294 3.377 -25.766 1.00 92.25 398 GLY A CA 1
ATOM 3076 C C . GLY A 1 398 ? 7.955 2.933 -27.193 1.00 92.25 398 GLY A C 1
ATOM 3077 O O . GLY A 1 398 ? 8.852 2.565 -27.947 1.00 92.25 398 GLY A O 1
ATOM 3078 N N . GLU A 1 399 ? 6.691 3.051 -27.601 1.00 90.06 399 GLU A N 1
ATOM 3079 C CA . GLU A 1 399 ? 6.247 2.749 -28.969 1.00 90.06 399 GLU A CA 1
ATOM 3080 C C . GLU A 1 399 ? 6.883 3.685 -30.011 1.00 90.06 399 GLU A C 1
ATOM 3082 O O . GLU A 1 399 ? 7.406 3.224 -31.023 1.00 90.06 399 GLU A O 1
ATOM 3087 N N . THR A 1 400 ? 6.980 4.984 -29.713 1.00 92.75 400 THR A N 1
ATOM 3088 C CA . THR A 1 400 ? 7.669 5.953 -30.585 1.00 92.75 400 THR A CA 1
ATOM 3089 C C . THR A 1 400 ? 9.162 5.626 -30.736 1.00 92.75 400 THR A C 1
ATOM 3091 O O . THR A 1 400 ? 9.718 5.701 -31.833 1.00 92.75 400 THR A O 1
ATOM 3094 N N . ILE A 1 401 ? 9.840 5.237 -29.648 1.00 94.06 401 ILE A N 1
ATOM 3095 C CA . ILE A 1 401 ? 11.251 4.814 -29.684 1.00 94.06 401 ILE A CA 1
ATOM 3096 C C . ILE A 1 401 ? 11.408 3.558 -30.549 1.00 94.06 401 ILE A C 1
ATOM 3098 O O . ILE A 1 401 ? 12.372 3.459 -31.315 1.00 94.06 401 ILE A O 1
ATOM 3102 N N . PHE A 1 402 ? 10.464 2.618 -30.460 1.00 90.25 402 PHE A N 1
ATOM 3103 C CA . PHE A 1 402 ? 10.434 1.434 -31.313 1.00 90.25 402 PHE A CA 1
ATOM 3104 C C . PHE A 1 402 ? 10.307 1.810 -32.796 1.00 90.25 402 PHE A C 1
ATOM 3106 O O . PHE A 1 402 ? 11.142 1.382 -33.589 1.00 90.25 402 PHE A O 1
ATOM 3113 N N . GLU A 1 403 ? 9.353 2.669 -33.167 1.00 90.38 403 GLU A N 1
ATOM 3114 C CA . GLU A 1 403 ? 9.172 3.124 -34.555 1.00 90.38 403 GLU A CA 1
ATOM 3115 C C . GLU A 1 403 ? 10.419 3.827 -35.114 1.00 90.38 403 GLU A C 1
ATOM 3117 O O . GLU A 1 403 ? 10.852 3.568 -36.242 1.00 90.38 403 GLU A O 1
ATOM 3122 N N . VAL A 1 404 ? 11.039 4.706 -34.318 1.00 92.19 404 VAL A N 1
ATOM 3123 C CA . VAL A 1 404 ? 12.276 5.395 -34.710 1.00 92.19 404 VAL A CA 1
ATOM 3124 C C . VAL A 1 404 ? 13.422 4.399 -34.880 1.00 92.19 404 VAL A C 1
ATOM 3126 O O . VAL A 1 404 ? 14.213 4.540 -35.817 1.00 92.19 404 VAL A O 1
ATOM 3129 N N . SER A 1 405 ? 13.507 3.389 -34.012 1.00 90.69 405 SER A N 1
ATOM 3130 C CA . SER A 1 405 ? 14.523 2.341 -34.102 1.00 90.69 405 SER A CA 1
ATOM 3131 C C . SER A 1 405 ? 14.329 1.452 -35.328 1.00 90.69 405 SER A C 1
ATOM 3133 O O . SER A 1 405 ? 15.293 1.169 -36.036 1.00 90.69 405 SER A O 1
ATOM 3135 N N . GLU A 1 406 ? 13.089 1.085 -35.647 1.00 88.94 406 GLU A N 1
ATOM 3136 C CA . GLU A 1 406 ? 12.754 0.349 -36.868 1.00 88.94 406 GLU A CA 1
ATOM 3137 C C . GLU A 1 406 ? 13.143 1.136 -38.121 1.00 88.94 406 GLU A C 1
ATOM 3139 O O . GLU A 1 406 ? 13.831 0.613 -39.000 1.00 88.94 406 GLU A O 1
ATOM 3144 N N . ARG A 1 407 ? 12.810 2.430 -38.184 1.00 91.06 407 ARG A N 1
ATOM 3145 C CA . ARG A 1 407 ? 13.214 3.295 -39.302 1.00 91.06 407 ARG A CA 1
ATOM 3146 C C . ARG A 1 407 ? 14.736 3.433 -39.412 1.00 91.06 407 ARG A C 1
ATOM 3148 O O . ARG A 1 407 ? 15.278 3.455 -40.522 1.00 91.06 407 ARG A O 1
ATOM 3155 N N . LEU A 1 408 ? 15.439 3.519 -38.280 1.00 91.56 408 LEU A N 1
ATOM 3156 C CA . LEU A 1 408 ? 16.902 3.524 -38.249 1.00 91.56 408 LEU A CA 1
ATOM 3157 C C . LEU A 1 408 ? 17.456 2.201 -38.789 1.00 91.56 408 LEU A C 1
ATOM 3159 O O . LEU A 1 408 ? 18.328 2.221 -39.651 1.00 91.56 408 LEU A O 1
ATOM 3163 N N . ASN A 1 409 ? 16.918 1.064 -38.347 1.00 87.75 409 ASN A N 1
ATOM 3164 C CA . ASN A 1 409 ? 17.333 -0.264 -38.791 1.00 87.75 409 ASN A CA 1
ATOM 3165 C C . ASN A 1 409 ? 17.087 -0.468 -40.297 1.00 87.75 409 ASN A C 1
ATOM 3167 O O . ASN A 1 409 ? 17.964 -0.953 -41.008 1.00 87.75 409 ASN A O 1
ATOM 3171 N N . GLN A 1 410 ? 15.947 -0.002 -40.819 1.00 88.81 410 GLN A N 1
ATOM 3172 C CA . GLN A 1 410 ? 15.652 0.007 -42.258 1.00 88.81 410 GLN A CA 1
ATOM 3173 C C . GLN A 1 410 ? 16.658 0.856 -43.046 1.00 88.81 410 GLN A C 1
ATOM 3175 O O . GLN A 1 410 ? 17.160 0.419 -44.081 1.00 88.81 410 GLN A O 1
ATOM 3180 N N . THR A 1 411 ? 17.006 2.041 -42.534 1.00 89.50 411 THR A N 1
ATOM 3181 C CA . THR A 1 411 ? 18.025 2.913 -43.142 1.00 89.50 411 THR A CA 1
ATOM 3182 C C . THR A 1 411 ? 19.396 2.233 -43.138 1.00 89.50 411 THR A C 1
ATOM 3184 O O . THR A 1 411 ? 20.102 2.239 -44.146 1.00 89.50 411 THR A O 1
ATOM 3187 N N . MET A 1 412 ? 19.751 1.581 -42.028 1.00 89.25 412 MET A N 1
ATOM 3188 C CA . MET A 1 412 ? 20.986 0.811 -41.878 1.00 89.25 412 MET A CA 1
ATOM 3189 C C . MET A 1 412 ? 21.035 -0.416 -42.795 1.00 89.25 412 MET A C 1
ATOM 3191 O O . MET A 1 412 ? 22.112 -0.771 -43.269 1.00 89.25 412 MET A O 1
ATOM 3195 N N . GLY A 1 413 ? 19.886 -1.020 -43.109 1.00 86.00 413 GLY A N 1
ATOM 3196 C CA . GLY A 1 413 ? 19.764 -2.124 -44.063 1.00 86.00 413 GLY A CA 1
ATOM 3197 C C . GLY A 1 413 ? 20.218 -1.774 -45.485 1.00 86.00 413 GLY A C 1
ATOM 3198 O O . GLY A 1 413 ? 20.622 -2.666 -46.228 1.00 86.00 413 GLY A O 1
ATOM 3199 N N . GLY A 1 414 ? 20.220 -0.486 -45.851 1.00 86.50 414 GLY A N 1
ATOM 3200 C CA . GLY A 1 414 ? 20.761 0.006 -47.122 1.00 86.50 414 GLY A CA 1
ATOM 3201 C C . GLY A 1 414 ? 22.293 0.046 -47.192 1.00 86.50 414 GLY A C 1
ATOM 3202 O O . GLY A 1 414 ? 22.844 0.228 -48.276 1.00 86.50 414 GLY A O 1
ATOM 3203 N N . PHE A 1 415 ? 22.992 -0.136 -46.067 1.00 90.19 415 PHE A N 1
ATOM 3204 C CA . PHE A 1 415 ? 24.452 -0.140 -46.010 1.00 90.19 415 PHE A CA 1
ATOM 3205 C C . PHE A 1 415 ? 24.999 -1.566 -45.907 1.00 90.19 415 PHE A C 1
ATOM 3207 O O . PHE A 1 415 ? 24.604 -2.363 -45.056 1.00 90.19 415 PHE A O 1
ATOM 3214 N N . ASN A 1 416 ? 25.981 -1.874 -46.746 1.00 88.31 416 ASN A N 1
ATOM 3215 C CA . ASN A 1 416 ? 26.726 -3.118 -46.715 1.00 88.31 416 ASN A CA 1
ATOM 3216 C C . ASN A 1 416 ? 28.140 -2.862 -46.187 1.00 88.31 416 ASN A C 1
ATOM 3218 O O . ASN A 1 416 ? 28.958 -2.198 -46.820 1.00 88.31 416 ASN A O 1
ATOM 3222 N N . PHE A 1 417 ? 28.444 -3.404 -45.016 1.00 86.62 417 PHE A N 1
ATOM 3223 C CA . PHE A 1 417 ? 29.767 -3.348 -44.410 1.00 86.62 417 PHE A CA 1
ATOM 3224 C C . PHE A 1 417 ? 30.057 -4.660 -43.689 1.00 86.62 417 PHE A C 1
ATOM 3226 O O . PHE A 1 417 ? 29.157 -5.413 -43.310 1.00 86.62 417 PHE A O 1
ATOM 3233 N N . ARG A 1 418 ? 31.344 -4.945 -43.476 1.00 79.19 418 ARG A N 1
ATOM 3234 C CA . ARG A 1 418 ? 31.745 -6.132 -42.723 1.00 79.19 418 ARG A CA 1
ATOM 3235 C C . ARG A 1 418 ? 31.338 -5.970 -41.257 1.00 79.19 418 ARG A C 1
ATOM 3237 O O . ARG A 1 418 ? 31.872 -5.114 -40.547 1.00 79.19 418 ARG A O 1
ATOM 3244 N N . ARG A 1 419 ? 30.414 -6.819 -40.811 1.00 74.31 419 ARG A N 1
ATOM 3245 C CA . ARG A 1 419 ? 30.065 -7.018 -39.400 1.00 74.31 419 ARG A CA 1
ATOM 3246 C C . ARG A 1 419 ? 31.108 -7.945 -38.773 1.00 74.31 419 ARG A C 1
ATOM 3248 O O . ARG A 1 419 ? 30.842 -9.113 -38.518 1.00 74.31 419 ARG A O 1
ATOM 3255 N N . GLU A 1 420 ? 32.344 -7.469 -38.649 1.00 65.62 420 GLU A N 1
ATOM 3256 C CA . GLU A 1 420 ? 33.370 -8.215 -37.916 1.00 65.62 420 GLU A CA 1
ATOM 3257 C C . GLU A 1 420 ? 33.011 -8.189 -36.429 1.00 65.62 420 GLU A C 1
ATOM 3259 O O . GLU A 1 420 ? 32.864 -7.120 -35.835 1.00 65.62 420 GLU A O 1
ATOM 3264 N N . LEU A 1 421 ? 32.845 -9.372 -35.835 1.00 65.50 421 LEU A N 1
ATOM 3265 C CA . LEU A 1 421 ? 32.710 -9.507 -34.391 1.00 65.50 421 LEU A CA 1
ATOM 3266 C C . LEU A 1 421 ? 34.047 -9.069 -33.781 1.00 65.50 421 LEU A C 1
ATOM 3268 O O . LEU A 1 421 ? 35.079 -9.662 -34.080 1.00 65.50 421 LEU A O 1
ATOM 3272 N N . GLN A 1 422 ? 34.052 -8.004 -32.978 1.00 62.06 422 GLN A N 1
ATOM 3273 C CA . GLN A 1 422 ? 35.276 -7.541 -32.317 1.00 62.06 422 GLN A CA 1
ATOM 3274 C C . GLN A 1 422 ? 35.821 -8.644 -31.399 1.00 62.06 422 GLN A C 1
ATOM 3276 O O . GLN A 1 422 ? 35.124 -9.076 -30.481 1.00 62.06 422 GLN A O 1
ATOM 3281 N N . THR A 1 423 ? 37.058 -9.082 -31.641 1.00 61.56 423 THR A N 1
ATOM 3282 C CA . THR A 1 423 ? 37.689 -10.216 -30.939 1.00 61.56 423 THR A CA 1
ATOM 3283 C C . THR A 1 423 ? 38.915 -9.825 -30.115 1.00 61.56 423 THR A C 1
ATOM 3285 O O . THR A 1 423 ? 39.411 -10.644 -29.347 1.00 61.56 423 THR A O 1
ATOM 3288 N N . SER A 1 424 ? 39.392 -8.578 -30.212 1.00 58.81 424 SER A N 1
ATOM 3289 C CA . SER A 1 424 ? 40.613 -8.138 -29.529 1.00 58.81 424 SER A CA 1
ATOM 3290 C C . SER A 1 424 ? 40.366 -7.759 -28.068 1.00 58.81 424 SER A C 1
ATOM 3292 O O . SER A 1 424 ? 39.536 -6.901 -27.760 1.00 58.81 424 SER A O 1
ATOM 3294 N N . ARG A 1 425 ? 41.136 -8.363 -27.159 1.00 64.62 425 ARG A N 1
ATOM 3295 C CA . ARG A 1 425 ? 41.168 -8.009 -25.735 1.00 64.62 425 ARG A CA 1
ATOM 3296 C C . ARG A 1 425 ? 41.921 -6.688 -25.537 1.00 64.62 425 ARG A C 1
ATOM 3298 O O . ARG A 1 425 ? 43.048 -6.550 -26.006 1.00 64.62 425 ARG A O 1
ATOM 3305 N N . THR A 1 426 ? 41.320 -5.724 -24.841 1.00 64.31 426 THR A N 1
ATOM 3306 C CA . THR A 1 426 ? 42.014 -4.490 -24.438 1.00 64.31 426 THR A CA 1
ATOM 3307 C C . THR A 1 426 ? 42.926 -4.761 -23.238 1.00 64.31 426 THR A C 1
ATOM 3309 O O . THR A 1 426 ? 42.679 -5.675 -22.450 1.00 64.31 426 THR A O 1
ATOM 3312 N N . THR A 1 427 ? 43.988 -3.969 -23.079 1.00 62.16 427 THR A N 1
ATOM 3313 C CA . THR A 1 427 ? 45.025 -4.169 -22.048 1.00 62.16 427 THR A CA 1
ATOM 3314 C C . THR A 1 427 ? 44.479 -4.121 -20.612 1.00 62.16 427 THR A C 1
ATOM 3316 O O . THR A 1 427 ? 45.060 -4.717 -19.710 1.00 62.16 427 THR A O 1
ATOM 3319 N N . GLU A 1 428 ? 43.339 -3.457 -20.396 1.00 66.56 428 GLU A N 1
ATOM 3320 C CA . GLU A 1 428 ? 42.690 -3.297 -19.086 1.00 66.56 428 GLU A CA 1
ATOM 3321 C C . GLU A 1 428 ? 41.565 -4.320 -18.816 1.00 66.56 428 GLU A C 1
ATOM 3323 O O . GLU A 1 428 ? 40.999 -4.361 -17.719 1.00 66.56 428 GLU A O 1
ATOM 3328 N N . GLU A 1 429 ? 41.232 -5.181 -19.784 1.00 74.62 429 GLU A N 1
ATOM 3329 C CA . GLU A 1 429 ? 40.116 -6.121 -19.670 1.00 74.62 429 GLU A CA 1
ATOM 3330 C C . GLU A 1 429 ? 40.489 -7.377 -18.863 1.00 74.62 429 GLU A C 1
ATOM 3332 O O . GLU A 1 429 ? 41.282 -8.232 -19.278 1.00 74.62 429 GLU A O 1
ATOM 3337 N N . LYS A 1 430 ? 39.872 -7.506 -17.683 1.00 72.56 430 LYS A N 1
ATOM 3338 C CA . LYS A 1 430 ? 40.101 -8.593 -16.719 1.00 72.56 430 LYS A CA 1
ATOM 3339 C C . LYS A 1 430 ? 39.109 -9.760 -16.841 1.00 72.56 430 LYS A C 1
ATOM 3341 O O . LYS A 1 430 ? 39.368 -10.812 -16.255 1.00 72.56 430 LYS A O 1
ATOM 3346 N N . ARG A 1 431 ? 37.989 -9.623 -17.564 1.00 75.44 431 ARG A N 1
ATOM 3347 C CA . ARG A 1 431 ? 37.037 -10.729 -17.786 1.00 75.44 431 ARG A CA 1
ATOM 3348 C C . ARG A 1 431 ? 37.595 -11.752 -18.774 1.00 75.44 431 ARG A C 1
ATOM 3350 O O . ARG A 1 431 ? 38.382 -11.438 -19.660 1.00 75.44 431 ARG A O 1
ATOM 3357 N N . ARG A 1 432 ? 37.151 -13.002 -18.607 1.00 81.81 432 ARG A N 1
ATOM 3358 C CA . ARG A 1 432 ? 37.532 -14.139 -19.465 1.00 81.81 432 ARG A CA 1
ATOM 3359 C C . ARG A 1 432 ? 36.841 -14.129 -20.831 1.00 81.81 432 ARG A C 1
ATOM 3361 O O . ARG A 1 432 ? 37.333 -14.776 -21.743 1.00 81.81 432 ARG A O 1
ATOM 3368 N N . PHE A 1 433 ? 35.726 -13.410 -20.958 1.00 85.38 433 PHE A N 1
ATOM 3369 C CA . PHE A 1 433 ? 34.908 -13.349 -22.169 1.00 85.38 433 PHE A CA 1
ATOM 3370 C C . PHE A 1 433 ? 34.625 -11.891 -22.557 1.00 85.38 433 PHE A C 1
ATOM 3372 O O . PHE A 1 433 ? 34.466 -11.070 -21.641 1.00 85.38 433 PHE A O 1
ATOM 3379 N N . PRO A 1 434 ? 34.501 -11.581 -23.864 1.00 84.88 434 PRO A N 1
ATOM 3380 C CA . PRO A 1 434 ? 34.091 -10.264 -24.340 1.00 84.88 434 PRO A CA 1
ATOM 3381 C C . PRO A 1 434 ? 32.752 -9.825 -23.745 1.00 84.88 434 PRO A C 1
ATOM 3383 O O . PRO A 1 434 ? 31.894 -10.649 -23.417 1.00 84.88 434 PRO A O 1
ATOM 3386 N N . ARG A 1 435 ? 32.573 -8.510 -23.611 1.00 85.44 435 ARG A N 1
ATOM 3387 C CA . ARG A 1 435 ? 31.354 -7.907 -23.066 1.00 85.44 435 ARG A CA 1
ATOM 3388 C C . ARG A 1 435 ? 30.536 -7.269 -24.182 1.00 85.44 435 ARG A C 1
ATOM 3390 O O . ARG A 1 435 ? 31.077 -6.531 -25.006 1.00 85.44 435 ARG A O 1
ATOM 3397 N N . ALA A 1 436 ? 29.236 -7.525 -24.171 1.00 87.56 436 ALA A N 1
ATOM 3398 C CA . ALA A 1 436 ? 28.265 -6.690 -24.861 1.00 87.56 436 ALA A CA 1
ATOM 3399 C C . ALA A 1 436 ? 27.812 -5.590 -23.897 1.00 87.56 436 ALA A C 1
ATOM 3401 O O . ALA A 1 436 ? 27.312 -5.892 -22.816 1.00 87.56 436 ALA A O 1
ATOM 3402 N N . GLU A 1 437 ? 28.028 -4.328 -24.260 1.00 85.44 437 GLU A N 1
ATOM 3403 C CA . GLU A 1 437 ? 27.680 -3.147 -23.453 1.00 85.44 437 GLU A CA 1
ATOM 3404 C C . GLU A 1 437 ? 26.229 -2.742 -23.718 1.00 85.44 437 GLU A C 1
ATOM 3406 O O . GLU A 1 437 ? 25.930 -1.662 -24.218 1.00 85.44 437 GLU A O 1
ATOM 3411 N N . ASN A 1 438 ? 25.328 -3.684 -23.455 1.00 88.06 438 ASN A N 1
ATOM 3412 C CA . ASN A 1 438 ? 23.917 -3.575 -23.772 1.00 88.06 438 ASN A CA 1
ATOM 3413 C C . ASN A 1 438 ? 23.071 -3.812 -22.523 1.00 88.06 438 ASN A C 1
ATOM 3415 O O . ASN A 1 438 ? 23.390 -4.660 -21.678 1.00 88.06 438 ASN A O 1
ATOM 3419 N N . SER A 1 439 ? 21.977 -3.060 -22.422 1.00 90.50 439 SER A N 1
ATOM 3420 C CA . SER A 1 439 ? 21.058 -3.134 -21.295 1.00 90.50 439 SER A CA 1
ATOM 3421 C C . SER A 1 439 ? 19.924 -4.105 -21.556 1.00 90.50 439 SER A C 1
ATOM 3423 O O . SER A 1 439 ? 19.144 -3.950 -22.499 1.00 90.50 439 SER A O 1
ATOM 3425 N N . LEU A 1 440 ? 19.839 -5.097 -20.679 1.00 92.38 440 LEU A N 1
ATOM 3426 C CA . LEU A 1 440 ? 18.795 -6.102 -20.613 1.00 92.38 440 LEU A CA 1
ATOM 3427 C C . LEU A 1 440 ? 18.081 -5.973 -19.272 1.00 92.38 440 LEU A C 1
ATOM 3429 O O . LEU A 1 440 ? 18.717 -5.709 -18.251 1.00 92.38 440 LEU A O 1
ATOM 3433 N N . ARG A 1 441 ? 16.770 -6.209 -19.271 1.00 94.12 441 ARG A N 1
ATOM 3434 C CA . ARG A 1 441 ? 15.976 -6.292 -18.044 1.00 94.12 441 ARG A CA 1
ATOM 3435 C C . ARG A 1 441 ? 16.392 -7.527 -17.248 1.00 94.12 441 ARG A C 1
ATOM 3437 O O . ARG A 1 441 ? 16.505 -8.627 -17.800 1.00 94.12 441 ARG A O 1
ATOM 3444 N N . VAL A 1 442 ? 16.594 -7.343 -15.949 1.00 94.38 442 VAL A N 1
ATOM 3445 C CA . VAL A 1 442 ? 16.986 -8.392 -15.010 1.00 94.38 442 VAL A CA 1
ATOM 3446 C C . VAL A 1 442 ? 16.066 -8.338 -13.797 1.00 94.38 442 VAL A C 1
ATOM 3448 O O . VAL A 1 442 ? 16.021 -7.330 -13.102 1.00 94.38 442 VAL A O 1
ATOM 3451 N N . HIS A 1 443 ? 15.375 -9.437 -13.500 1.00 93.81 443 HIS A N 1
ATOM 3452 C CA . HIS A 1 443 ? 14.775 -9.627 -12.178 1.00 93.81 443 HIS A CA 1
ATOM 3453 C C . HIS A 1 443 ? 15.797 -10.254 -11.251 1.00 93.81 443 HIS A C 1
ATOM 3455 O O . HIS A 1 443 ? 16.344 -11.312 -11.555 1.00 93.81 443 HIS A O 1
ATOM 3461 N N . VAL A 1 444 ? 16.031 -9.631 -10.109 1.00 93.81 444 VAL A N 1
ATOM 3462 C CA . VAL A 1 444 ? 16.959 -10.114 -9.089 1.00 93.81 444 VAL A CA 1
ATOM 3463 C C . VAL A 1 444 ? 16.155 -10.646 -7.920 1.00 93.81 444 VAL A C 1
ATOM 3465 O O . VAL A 1 444 ? 15.214 -10.000 -7.481 1.00 93.81 444 VAL A O 1
ATOM 3468 N N . VAL A 1 445 ? 16.519 -11.814 -7.408 1.00 92.69 445 VAL A N 1
ATOM 3469 C CA . VAL A 1 445 ? 15.877 -12.458 -6.263 1.00 92.69 445 VAL A CA 1
ATOM 3470 C C . VAL A 1 445 ? 16.931 -12.732 -5.195 1.00 92.69 445 VAL A C 1
ATOM 3472 O O . VAL A 1 445 ? 17.942 -13.381 -5.476 1.00 92.69 445 VAL A O 1
ATOM 3475 N N . HIS A 1 446 ? 16.696 -12.250 -3.976 1.00 91.25 446 HIS A N 1
ATOM 3476 C CA . HIS A 1 446 ? 17.567 -12.448 -2.818 1.00 91.25 446 HIS A CA 1
ATOM 3477 C C . HIS A 1 446 ? 16.739 -12.469 -1.526 1.00 91.25 446 HIS A C 1
ATOM 3479 O O . HIS A 1 446 ? 15.969 -11.542 -1.301 1.00 91.25 446 HIS A O 1
ATOM 3485 N N . GLU A 1 447 ? 16.891 -13.514 -0.700 1.00 81.31 447 GLU A N 1
ATOM 3486 C CA . GLU A 1 447 ? 16.237 -13.650 0.622 1.00 81.31 447 GLU A CA 1
ATOM 3487 C C . GLU A 1 447 ? 14.745 -13.255 0.607 1.00 81.31 447 GLU A C 1
ATOM 3489 O O . GLU A 1 447 ? 14.302 -12.375 1.336 1.00 81.31 447 GLU A O 1
ATOM 3494 N N . GLU A 1 448 ? 13.983 -13.878 -0.303 1.00 81.81 448 GLU A N 1
ATOM 3495 C CA . GLU A 1 448 ? 12.540 -13.658 -0.543 1.00 81.81 448 GLU A CA 1
ATOM 3496 C C . GLU A 1 448 ? 12.142 -12.304 -1.148 1.00 81.81 448 GLU A C 1
ATOM 3498 O O . GLU A 1 448 ? 10.983 -12.103 -1.512 1.00 81.81 448 GLU A O 1
ATOM 3503 N N . ARG A 1 449 ? 13.091 -11.389 -1.353 1.00 86.31 449 ARG A N 1
ATOM 3504 C CA . ARG A 1 449 ? 12.847 -10.116 -2.035 1.00 86.31 449 ARG A CA 1
ATOM 3505 C C . ARG A 1 449 ? 13.152 -10.236 -3.520 1.00 86.31 449 ARG A C 1
ATOM 3507 O O . ARG A 1 449 ? 14.158 -10.826 -3.916 1.00 86.31 449 ARG A O 1
ATOM 3514 N N . ALA A 1 450 ? 12.277 -9.657 -4.337 1.00 88.06 450 ALA A N 1
ATOM 3515 C CA . ALA A 1 450 ? 12.456 -9.543 -5.776 1.00 88.06 450 ALA A CA 1
ATOM 3516 C C . ALA A 1 450 ? 12.621 -8.075 -6.167 1.00 88.06 450 ALA A C 1
ATOM 3518 O O . ALA A 1 450 ? 11.936 -7.198 -5.641 1.00 88.06 450 ALA A O 1
ATOM 3519 N N . PHE A 1 451 ? 13.521 -7.825 -7.106 1.00 87.94 451 PHE A N 1
ATOM 3520 C CA . PHE A 1 451 ? 13.902 -6.493 -7.526 1.00 87.94 451 PHE A CA 1
ATOM 3521 C C . PHE A 1 451 ? 14.000 -6.395 -9.045 1.00 87.94 451 PHE A C 1
ATOM 3523 O O . PHE A 1 451 ? 14.436 -7.334 -9.711 1.00 87.94 451 PHE A O 1
ATOM 3530 N N . GLU A 1 452 ? 13.652 -5.231 -9.584 1.00 90.06 452 GLU A N 1
ATOM 3531 C CA . GLU A 1 452 ? 13.897 -4.880 -10.982 1.00 90.06 452 GLU A CA 1
ATOM 3532 C C . GLU A 1 452 ? 15.264 -4.217 -11.126 1.00 90.06 452 GLU A C 1
ATOM 3534 O O . GLU A 1 452 ? 15.614 -3.306 -10.372 1.00 90.06 452 GLU A O 1
ATOM 3539 N N . GLY A 1 453 ? 16.022 -4.658 -12.122 1.00 91.50 453 GLY A N 1
ATOM 3540 C CA . GLY A 1 453 ? 17.308 -4.090 -12.480 1.00 91.50 453 GLY A CA 1
ATOM 3541 C C . GLY A 1 453 ? 17.552 -4.125 -13.978 1.00 91.50 453 GLY A C 1
ATOM 3542 O O . GLY A 1 453 ? 16.845 -4.783 -14.745 1.00 91.50 453 GLY A O 1
ATOM 3543 N N . ILE A 1 454 ? 18.604 -3.430 -14.391 1.00 93.06 454 ILE A N 1
ATOM 3544 C CA . ILE A 1 454 ? 19.091 -3.456 -15.771 1.00 93.06 454 ILE A CA 1
ATOM 3545 C C . ILE A 1 454 ? 20.550 -3.886 -15.797 1.00 93.06 454 ILE A C 1
ATOM 3547 O O . ILE A 1 454 ? 21.338 -3.512 -14.926 1.00 93.06 454 ILE A O 1
ATOM 3551 N N . SER A 1 455 ? 20.941 -4.660 -16.805 1.00 94.19 455 SER A N 1
ATOM 3552 C CA . SER A 1 455 ? 22.361 -4.843 -17.084 1.00 94.19 455 SER A CA 1
ATOM 3553 C C . SER A 1 455 ? 22.950 -3.569 -17.700 1.00 94.19 455 SER A C 1
ATOM 3555 O O . SER A 1 455 ? 22.277 -2.835 -18.419 1.00 94.19 455 SER A O 1
ATOM 3557 N N . LEU A 1 456 ? 24.225 -3.303 -17.440 1.00 91.12 456 LEU A N 1
ATOM 3558 C CA . LEU A 1 456 ? 25.028 -2.313 -18.171 1.00 91.12 456 LEU A CA 1
ATOM 3559 C C . LEU A 1 456 ? 25.999 -2.988 -19.141 1.00 91.12 456 LEU A C 1
ATOM 3561 O O . LEU A 1 456 ? 26.452 -2.393 -20.111 1.00 91.12 456 LEU A O 1
ATOM 3565 N N . ASP A 1 457 ? 26.347 -4.240 -18.855 1.00 91.69 457 ASP A N 1
ATOM 3566 C CA . ASP A 1 457 ? 27.016 -5.125 -19.791 1.00 91.69 457 ASP A CA 1
ATOM 3567 C C . ASP A 1 457 ? 26.647 -6.580 -19.506 1.00 91.69 457 ASP A C 1
ATOM 3569 O O . ASP A 1 457 ? 26.153 -6.897 -18.423 1.00 91.69 457 ASP A O 1
ATOM 3573 N N . ILE A 1 458 ? 26.928 -7.470 -20.454 1.00 91.69 458 ILE A N 1
ATOM 3574 C CA . ILE A 1 458 ? 26.775 -8.913 -20.286 1.00 91.69 458 ILE A CA 1
ATOM 3575 C C . ILE A 1 458 ? 27.900 -9.674 -20.992 1.00 91.69 458 ILE A C 1
ATOM 3577 O O . ILE A 1 458 ? 28.348 -9.300 -22.076 1.00 91.69 458 ILE A O 1
ATOM 3581 N N . SER A 1 459 ? 28.382 -10.743 -20.365 1.00 91.62 459 SER A N 1
ATOM 3582 C CA . SER A 1 459 ? 29.303 -11.717 -20.955 1.00 91.62 459 SER A CA 1
ATOM 3583 C C . SER A 1 459 ? 28.945 -13.133 -20.504 1.00 91.62 459 SER A C 1
ATOM 3585 O O . SER A 1 459 ? 28.105 -13.321 -19.629 1.00 91.62 459 SER A O 1
ATOM 3587 N N . LEU A 1 460 ? 29.618 -14.154 -21.043 1.00 90.75 460 LEU A N 1
ATOM 3588 C CA . LEU A 1 460 ? 29.389 -15.545 -20.621 1.00 90.75 460 LEU A CA 1
ATOM 3589 C C . LEU A 1 460 ? 29.768 -15.828 -19.155 1.00 90.75 460 LEU A C 1
ATOM 3591 O O . LEU A 1 460 ? 29.377 -16.860 -18.622 1.00 90.75 460 LEU A O 1
ATOM 3595 N N . SER A 1 461 ? 30.526 -14.944 -18.495 1.00 90.81 461 SER A N 1
ATOM 3596 C CA . SER A 1 461 ? 30.952 -15.118 -17.097 1.00 90.81 461 SER A CA 1
ATOM 3597 C C . SER A 1 461 ? 30.190 -14.262 -16.089 1.00 90.81 461 SER A C 1
ATOM 3599 O O . SER A 1 461 ? 30.373 -14.459 -14.890 1.00 90.81 461 SER A O 1
ATOM 3601 N N . GLY A 1 462 ? 29.425 -13.265 -16.529 1.00 92.69 462 GLY A N 1
ATOM 3602 C CA . GLY A 1 462 ? 28.796 -12.320 -15.613 1.00 92.69 462 GLY A CA 1
ATOM 3603 C C . GLY A 1 462 ? 28.254 -11.069 -16.288 1.00 92.69 462 GLY A C 1
ATOM 3604 O O . GLY A 1 462 ? 28.312 -10.923 -17.509 1.00 92.69 462 GLY A O 1
ATOM 3605 N N . LEU A 1 463 ? 27.766 -10.141 -15.472 1.00 94.25 463 LEU A N 1
ATOM 3606 C CA . LEU A 1 463 ? 27.197 -8.870 -15.911 1.00 94.25 463 LEU A CA 1
ATOM 3607 C C . LEU A 1 463 ? 27.514 -7.745 -14.924 1.00 94.25 463 LEU A C 1
ATOM 3609 O O . LEU A 1 463 ? 27.858 -7.987 -13.764 1.00 94.25 463 LEU A O 1
ATOM 3613 N N . ARG A 1 464 ? 27.404 -6.502 -15.386 1.00 93.62 464 ARG A N 1
ATOM 3614 C CA . ARG A 1 464 ? 27.222 -5.338 -14.513 1.00 93.62 464 ARG A CA 1
ATOM 3615 C C . ARG A 1 464 ? 25.732 -5.100 -14.363 1.00 93.62 464 ARG A C 1
ATOM 3617 O O . ARG A 1 464 ? 25.054 -4.956 -15.370 1.00 93.62 464 ARG A O 1
ATOM 3624 N N . LEU A 1 465 ? 25.249 -5.055 -13.134 1.00 93.50 465 LEU A N 1
ATOM 3625 C CA . LEU A 1 465 ? 23.852 -4.833 -12.787 1.00 93.50 465 LEU A CA 1
ATOM 3626 C C . LEU A 1 465 ? 23.703 -3.437 -12.188 1.00 93.50 465 LEU A C 1
ATOM 3628 O O . LEU A 1 465 ? 24.505 -3.058 -11.341 1.00 93.50 465 LEU A O 1
ATOM 3632 N N . SER A 1 466 ? 22.677 -2.704 -12.595 1.00 92.94 466 SER A N 1
ATOM 3633 C CA . SER A 1 466 ? 22.242 -1.471 -11.948 1.00 92.94 466 SER A CA 1
ATOM 3634 C C . SER A 1 466 ? 20.916 -1.720 -11.236 1.00 92.94 466 SER A C 1
ATOM 3636 O O . SER A 1 466 ? 19.978 -2.238 -11.850 1.00 92.94 466 SER A O 1
ATOM 3638 N N . LEU A 1 467 ? 20.858 -1.368 -9.952 1.00 91.25 467 LEU A N 1
ATOM 3639 C CA . LEU A 1 467 ? 19.648 -1.384 -9.126 1.00 91.25 467 LEU A CA 1
ATOM 3640 C C . LEU A 1 467 ? 19.359 0.017 -8.579 1.00 91.25 467 LEU A C 1
ATOM 3642 O O . LEU A 1 467 ? 20.253 0.866 -8.508 1.00 91.25 467 LEU A O 1
ATOM 3646 N N . GLY A 1 468 ? 18.103 0.256 -8.198 1.00 83.56 468 GLY A N 1
ATOM 3647 C CA . GLY A 1 468 ? 17.670 1.507 -7.567 1.00 83.56 468 GLY A CA 1
ATOM 3648 C C . GLY A 1 468 ? 18.312 1.765 -6.194 1.00 83.56 468 GLY A C 1
ATOM 3649 O O . GLY A 1 468 ? 18.888 0.864 -5.580 1.00 83.56 468 GLY A O 1
ATOM 3650 N N . GLN A 1 469 ? 18.196 3.008 -5.721 1.00 68.12 469 GLN A N 1
ATOM 3651 C CA . GLN A 1 469 ? 18.925 3.576 -4.578 1.00 68.12 469 GLN A CA 1
ATOM 3652 C C . GLN A 1 469 ? 18.799 2.795 -3.257 1.00 68.12 469 GLN A C 1
ATOM 3654 O O . GLN A 1 469 ? 19.777 2.689 -2.515 1.00 68.12 469 GLN A O 1
ATOM 3659 N N . ASP A 1 470 ? 17.632 2.207 -2.983 1.00 66.62 470 ASP A N 1
ATOM 3660 C CA . ASP A 1 470 ? 17.302 1.629 -1.669 1.00 66.62 470 ASP A CA 1
ATOM 3661 C C . ASP A 1 470 ? 17.649 0.143 -1.521 1.00 66.62 470 ASP A C 1
ATOM 3663 O O . ASP A 1 470 ? 17.339 -0.494 -0.513 1.00 66.62 470 ASP A O 1
ATOM 3667 N N . GLN A 1 471 ? 18.303 -0.441 -2.524 1.00 71.69 471 GLN A N 1
ATOM 3668 C CA . GLN A 1 471 ? 18.604 -1.865 -2.540 1.00 71.69 471 GLN A CA 1
ATOM 3669 C C . GLN A 1 471 ? 20.091 -2.103 -2.334 1.00 71.69 471 GLN A C 1
ATOM 3671 O O . GLN A 1 471 ? 20.890 -1.984 -3.264 1.00 71.69 471 GLN A O 1
ATOM 3676 N N . ILE A 1 472 ? 20.459 -2.459 -1.102 1.00 76.81 472 ILE A N 1
ATOM 3677 C CA . ILE A 1 472 ? 21.826 -2.832 -0.738 1.00 76.81 472 ILE A CA 1
ATOM 3678 C C . ILE A 1 472 ? 21.910 -4.354 -0.679 1.00 76.81 472 ILE A C 1
ATOM 3680 O O . ILE A 1 472 ? 21.362 -4.978 0.227 1.00 76.81 472 ILE A O 1
ATOM 3684 N N . LEU A 1 473 ? 22.611 -4.945 -1.645 1.00 84.38 473 LEU A N 1
ATOM 3685 C CA . LEU A 1 473 ? 22.935 -6.369 -1.634 1.00 84.38 473 LEU A CA 1
ATOM 3686 C C . LEU A 1 473 ? 24.291 -6.585 -0.943 1.00 84.38 473 LEU A C 1
ATOM 3688 O O . LEU A 1 473 ? 25.235 -5.838 -1.227 1.00 84.38 473 LEU A O 1
ATOM 3692 N N . PRO A 1 474 ? 24.427 -7.596 -0.064 1.00 84.50 474 PRO A N 1
ATOM 3693 C CA . PRO A 1 474 ? 25.699 -7.888 0.583 1.00 84.50 474 PRO A CA 1
ATOM 3694 C C . PRO A 1 474 ? 26.787 -8.240 -0.438 1.00 84.50 474 PRO A C 1
ATOM 3696 O O . PRO A 1 474 ? 26.540 -8.899 -1.453 1.00 84.50 474 PRO A O 1
ATOM 3699 N N . SER A 1 475 ? 28.032 -7.868 -0.139 1.00 85.31 475 SER A N 1
ATOM 3700 C CA . SER A 1 475 ? 29.191 -8.399 -0.864 1.00 85.31 475 SER A CA 1
ATOM 3701 C C . SER A 1 475 ? 29.203 -9.926 -0.772 1.00 85.31 475 SER A C 1
ATOM 3703 O O . SER A 1 475 ? 28.948 -10.478 0.294 1.00 85.31 475 SER A O 1
ATOM 3705 N N . GLN A 1 476 ? 29.527 -10.612 -1.872 1.00 89.94 476 GLN A N 1
ATOM 3706 C CA . GLN A 1 476 ? 29.518 -12.079 -1.975 1.00 89.94 476 GLN A CA 1
ATOM 3707 C C . GLN A 1 476 ? 28.138 -12.744 -1.826 1.00 89.94 476 GLN A C 1
ATOM 3709 O O . GLN A 1 476 ? 28.074 -13.974 -1.813 1.00 89.94 476 GLN A O 1
ATOM 3714 N N . ALA A 1 477 ? 27.040 -11.978 -1.780 1.00 90.56 477 ALA A N 1
ATOM 3715 C CA . ALA A 1 477 ? 25.696 -12.544 -1.769 1.00 90.56 477 ALA A CA 1
ATOM 3716 C C . ALA A 1 477 ? 25.424 -13.361 -3.037 1.00 90.56 477 ALA A C 1
ATOM 3718 O O . ALA A 1 477 ? 25.806 -12.963 -4.145 1.00 90.56 477 ALA A O 1
ATOM 3719 N N . LEU A 1 478 ? 24.742 -14.493 -2.858 1.00 92.25 478 LEU A N 1
ATOM 3720 C CA . LEU A 1 478 ? 24.217 -15.298 -3.951 1.00 92.25 478 LEU A CA 1
ATOM 3721 C C . LEU A 1 478 ? 22.836 -14.766 -4.346 1.00 92.25 478 LEU A C 1
ATOM 3723 O O . LEU A 1 478 ? 21.955 -14.589 -3.502 1.00 92.25 478 LEU A O 1
ATOM 3727 N N . LEU A 1 479 ? 22.665 -14.515 -5.637 1.00 94.00 479 LEU A N 1
ATOM 3728 C CA . LEU A 1 479 ? 21.466 -13.948 -6.233 1.00 94.00 479 LEU A CA 1
ATOM 3729 C C . LEU A 1 479 ? 20.873 -14.937 -7.233 1.00 94.00 479 LEU A C 1
ATOM 3731 O O . LEU A 1 479 ? 21.595 -15.519 -8.048 1.00 94.00 479 LEU A O 1
ATOM 3735 N N . GLY A 1 480 ? 19.550 -15.071 -7.217 1.00 94.25 480 GLY A N 1
ATOM 3736 C CA . GLY A 1 480 ? 18.809 -15.569 -8.369 1.00 94.25 480 GLY A CA 1
ATOM 3737 C C . GLY A 1 480 ? 18.616 -14.429 -9.365 1.00 94.25 480 GLY A C 1
ATOM 3738 O O . GLY A 1 480 ? 18.189 -13.346 -8.982 1.00 94.25 480 GLY A O 1
ATOM 3739 N N . LEU A 1 481 ? 18.926 -14.644 -10.636 1.00 94.88 481 LEU A N 1
ATOM 3740 C CA . LEU A 1 481 ? 18.745 -13.656 -11.697 1.00 94.88 481 LEU A CA 1
ATOM 3741 C C . LEU A 1 481 ? 17.828 -14.242 -12.765 1.00 94.88 481 LEU A C 1
ATOM 3743 O O . LEU A 1 481 ? 18.103 -15.327 -13.270 1.00 94.88 481 LEU A O 1
ATOM 3747 N N . LYS A 1 482 ? 16.776 -13.524 -13.154 1.00 95.06 482 LYS A N 1
ATOM 3748 C CA . LYS A 1 482 ? 15.984 -13.845 -14.343 1.00 95.06 482 LYS A CA 1
ATOM 3749 C C . LYS A 1 482 ? 16.251 -12.800 -15.416 1.00 95.06 482 LYS A C 1
ATOM 3751 O O . LYS A 1 482 ? 15.890 -11.639 -15.246 1.00 95.06 482 LYS A O 1
ATOM 3756 N N . LEU A 1 483 ? 16.918 -13.198 -16.495 1.00 94.12 483 LEU A N 1
ATOM 3757 C CA . LEU A 1 483 ? 17.305 -12.289 -17.575 1.00 94.12 483 LEU A CA 1
ATOM 3758 C C . LEU A 1 483 ? 16.318 -12.398 -18.732 1.00 94.12 483 LEU A C 1
ATOM 3760 O O . LEU A 1 483 ? 16.080 -13.492 -19.253 1.00 94.12 483 LEU A O 1
ATOM 3764 N N . TYR A 1 484 ? 15.804 -11.252 -19.166 1.00 94.12 484 TYR A N 1
ATOM 3765 C CA . TYR A 1 484 ? 14.984 -11.145 -20.367 1.00 94.12 484 TYR A CA 1
ATOM 3766 C C . TYR A 1 484 ? 15.899 -10.984 -21.577 1.00 94.12 484 TYR A C 1
ATOM 3768 O O . TYR A 1 484 ? 16.722 -10.069 -21.642 1.00 94.12 484 TYR A O 1
ATOM 3776 N N . MET A 1 485 ? 15.777 -11.909 -22.522 1.00 93.56 485 MET A N 1
ATOM 3777 C CA . MET A 1 485 ? 16.646 -11.979 -23.688 1.00 93.56 485 MET A CA 1
ATOM 3778 C C . MET A 1 485 ? 16.160 -11.047 -24.796 1.00 93.56 485 MET A C 1
ATOM 3780 O O . MET A 1 485 ? 14.955 -10.787 -24.891 1.00 93.56 485 MET A O 1
ATOM 3784 N N . PRO A 1 486 ? 17.074 -10.549 -25.649 1.00 92.81 486 PRO A N 1
ATOM 3785 C CA . PRO A 1 486 ? 16.680 -9.736 -26.785 1.00 92.81 486 PRO A CA 1
ATOM 3786 C C . PRO A 1 486 ? 15.808 -10.545 -27.754 1.00 92.81 486 PRO A C 1
ATOM 3788 O O . PRO A 1 486 ? 16.104 -11.706 -28.047 1.00 92.81 486 PRO A O 1
ATOM 3791 N N . ARG A 1 487 ? 14.729 -9.929 -28.248 1.00 91.69 487 ARG A N 1
ATOM 3792 C CA . ARG A 1 487 ? 13.780 -10.524 -29.209 1.00 91.69 487 ARG A CA 1
ATOM 3793 C C . ARG A 1 487 ? 13.571 -9.626 -30.416 1.00 91.69 487 ARG A C 1
ATOM 3795 O O . ARG A 1 487 ? 13.825 -8.431 -30.336 1.00 91.69 487 ARG A O 1
ATOM 3802 N N . SER A 1 488 ? 13.084 -10.198 -31.510 1.00 86.25 488 SER A N 1
ATOM 3803 C CA . SER A 1 488 ? 12.853 -9.458 -32.758 1.00 86.25 488 SER A CA 1
ATOM 3804 C C . SER A 1 488 ? 11.491 -8.759 -32.796 1.00 86.25 488 SER A C 1
ATOM 3806 O O . SER A 1 488 ? 11.275 -7.894 -33.635 1.00 86.25 488 SER A O 1
ATOM 3808 N N . SER A 1 489 ? 10.563 -9.135 -31.909 1.00 89.00 489 SER A N 1
ATOM 3809 C CA . SER A 1 489 ? 9.227 -8.547 -31.818 1.00 89.00 489 SER A CA 1
ATOM 3810 C C . SER A 1 489 ? 8.818 -8.294 -30.365 1.00 89.00 489 SER A C 1
ATOM 3812 O O . SER A 1 489 ? 9.253 -8.988 -29.439 1.00 89.00 489 SER A O 1
ATOM 3814 N N . LEU A 1 490 ? 7.949 -7.298 -30.164 1.00 87.12 490 LEU A N 1
ATOM 3815 C CA . LEU A 1 490 ? 7.430 -6.941 -28.841 1.00 87.12 490 LEU A CA 1
ATOM 3816 C C . LEU A 1 490 ? 6.621 -8.089 -28.225 1.00 87.12 490 LEU A C 1
ATOM 3818 O O . LEU A 1 490 ? 6.663 -8.304 -27.017 1.00 87.12 490 LEU A O 1
ATOM 3822 N N . GLU A 1 491 ? 5.877 -8.824 -29.049 1.00 89.00 491 GLU A N 1
ATOM 3823 C CA . GLU A 1 491 ? 5.064 -9.953 -28.600 1.00 89.00 491 GLU A CA 1
ATOM 3824 C C . GLU A 1 491 ? 5.934 -11.113 -28.103 1.00 89.00 491 GLU A C 1
ATOM 3826 O O . GLU A 1 491 ? 5.702 -11.624 -27.007 1.00 89.00 491 GLU A O 1
ATOM 3831 N N . GLU A 1 492 ? 7.000 -11.462 -28.832 1.00 91.44 492 GLU A N 1
ATOM 3832 C CA . GLU A 1 492 ? 7.992 -12.432 -28.357 1.00 91.44 492 GLU A CA 1
ATOM 3833 C C . GLU A 1 492 ? 8.673 -11.963 -27.072 1.00 91.44 492 GLU A C 1
ATOM 3835 O O . GLU A 1 492 ? 8.895 -12.769 -26.170 1.00 91.44 492 GLU A O 1
ATOM 3840 N N . PHE A 1 493 ? 9.009 -10.671 -26.969 1.00 90.81 493 PHE A N 1
ATOM 3841 C CA . PHE A 1 493 ? 9.637 -10.125 -25.766 1.00 90.81 493 PHE A CA 1
ATOM 3842 C C . PHE A 1 493 ? 8.723 -10.229 -24.544 1.00 90.81 493 PHE A C 1
ATOM 3844 O O . PHE A 1 493 ? 9.205 -10.531 -23.455 1.00 90.81 493 PHE A O 1
ATOM 3851 N N . ARG A 1 494 ? 7.419 -10.006 -24.721 1.00 88.44 494 ARG A N 1
ATOM 3852 C CA . ARG A 1 494 ? 6.413 -10.091 -23.653 1.00 88.44 494 ARG A CA 1
ATOM 3853 C C . ARG A 1 494 ? 6.133 -11.523 -23.220 1.00 88.44 494 ARG A C 1
ATOM 3855 O O . ARG A 1 494 ? 6.020 -11.784 -22.030 1.00 88.44 494 ARG A O 1
ATOM 3862 N N . ASN A 1 495 ? 6.036 -12.439 -24.179 1.00 90.31 495 ASN A N 1
ATOM 3863 C CA . ASN A 1 495 ? 5.656 -13.829 -23.925 1.00 90.31 495 ASN A CA 1
ATOM 3864 C C . ASN A 1 495 ? 6.857 -14.737 -23.617 1.00 90.31 495 ASN A C 1
ATOM 3866 O O . ASN A 1 495 ? 6.689 -15.941 -23.415 1.00 90.31 495 ASN A O 1
ATOM 3870 N N . GLN A 1 496 ? 8.079 -14.196 -23.598 1.00 92.31 496 GLN A N 1
ATOM 3871 C CA . GLN A 1 496 ? 9.259 -14.992 -23.292 1.00 92.31 496 GLN A CA 1
ATOM 3872 C C . GLN A 1 496 ? 9.258 -15.472 -21.840 1.00 92.31 496 GLN A C 1
ATOM 3874 O O . GLN A 1 496 ? 8.891 -14.749 -20.916 1.00 92.31 496 GLN A O 1
ATOM 3879 N N . GLN A 1 497 ? 9.804 -16.665 -21.629 1.00 91.69 497 GLN A N 1
ATOM 3880 C CA . GLN A 1 497 ? 10.269 -17.065 -20.309 1.00 91.69 497 GLN A CA 1
ATOM 3881 C C . GLN A 1 497 ? 11.707 -16.560 -20.124 1.00 91.69 497 GLN A C 1
ATOM 3883 O O . GLN A 1 497 ? 12.570 -16.900 -20.943 1.00 91.69 497 GLN A O 1
ATOM 3888 N N . PRO A 1 498 ? 11.988 -15.736 -19.097 1.00 92.62 498 PRO A N 1
ATOM 3889 C CA . PRO A 1 498 ? 13.339 -15.259 -18.844 1.00 92.62 498 PRO A CA 1
ATOM 3890 C C . PRO A 1 498 ? 14.233 -16.422 -18.405 1.00 92.62 498 PRO A C 1
ATOM 3892 O O . PRO A 1 498 ? 13.783 -17.356 -17.734 1.00 92.62 498 PRO A O 1
ATOM 3895 N N . ILE A 1 499 ? 15.518 -16.365 -18.755 1.00 94.12 499 ILE A N 1
ATOM 3896 C CA . ILE A 1 499 ? 16.450 -17.407 -18.320 1.00 94.12 499 ILE A CA 1
ATOM 3897 C C . ILE A 1 499 ? 16.763 -17.227 -16.838 1.00 94.12 499 ILE A C 1
ATOM 3899 O O . ILE A 1 499 ? 17.028 -16.113 -16.395 1.00 94.12 499 ILE A O 1
ATOM 3903 N N . SER A 1 500 ? 16.755 -18.317 -16.074 1.00 93.38 500 SER A N 1
ATOM 390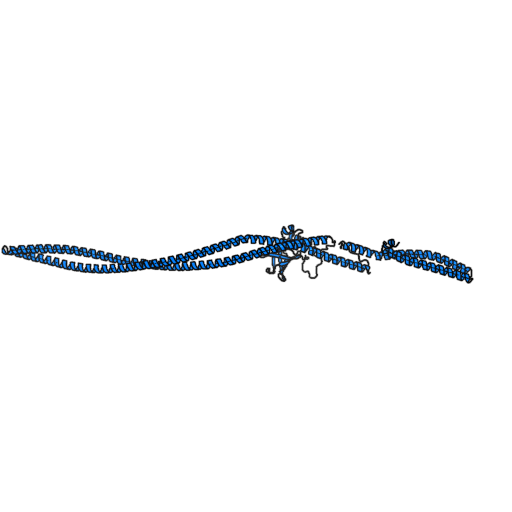4 C CA . SER A 1 500 ? 17.132 -18.291 -14.659 1.00 93.38 500 SER A CA 1
ATOM 3905 C C . SER A 1 500 ? 18.617 -18.616 -14.501 1.00 93.38 500 SER A C 1
ATOM 3907 O O . SER A 1 500 ? 19.089 -19.647 -14.984 1.00 93.38 500 SER A O 1
ATOM 3909 N N . LEU A 1 501 ? 19.348 -17.739 -13.821 1.00 94.25 501 LEU A N 1
ATOM 3910 C CA . LEU A 1 501 ? 20.770 -17.851 -13.513 1.00 94.25 501 LEU A CA 1
ATOM 3911 C C . LEU A 1 501 ? 20.998 -17.691 -12.009 1.00 94.25 501 LEU A C 1
ATOM 3913 O O . LEU A 1 501 ? 20.242 -16.998 -11.331 1.00 94.25 501 LEU A O 1
ATOM 3917 N N . SER A 1 502 ? 22.088 -18.261 -11.505 1.00 93.69 502 SER A N 1
ATOM 3918 C CA . SER A 1 502 ? 22.643 -17.893 -10.203 1.00 93.69 502 SER A CA 1
ATOM 3919 C C . SER A 1 502 ? 23.862 -17.005 -10.415 1.00 93.69 502 SER A C 1
ATOM 3921 O O . SER A 1 502 ? 24.672 -17.255 -11.310 1.00 93.69 502 SER A O 1
ATOM 3923 N N . GLY A 1 503 ? 23.995 -15.953 -9.615 1.00 94.06 503 GLY A N 1
ATOM 3924 C CA . GLY A 1 503 ? 25.130 -15.044 -9.694 1.00 94.06 503 GLY A CA 1
ATOM 3925 C C . GLY A 1 503 ? 25.593 -14.579 -8.324 1.00 94.06 503 GLY A C 1
ATOM 3926 O O . GLY A 1 503 ? 24.781 -14.383 -7.428 1.00 94.06 503 GLY A O 1
ATOM 3927 N N . ARG A 1 504 ? 26.900 -14.388 -8.164 1.00 94.75 504 ARG A N 1
ATOM 3928 C CA . ARG A 1 504 ? 27.519 -13.878 -6.942 1.00 94.75 504 ARG A CA 1
ATOM 3929 C C . ARG A 1 504 ? 27.939 -12.424 -7.102 1.00 94.75 504 ARG A C 1
ATOM 3931 O O . ARG A 1 504 ? 28.553 -12.060 -8.109 1.00 94.75 504 ARG A O 1
ATOM 3938 N N . VAL A 1 505 ? 27.657 -11.604 -6.092 1.00 94.31 505 VAL A N 1
ATOM 3939 C CA . VAL A 1 505 ? 28.136 -10.216 -6.021 1.00 94.31 505 VAL A CA 1
ATOM 3940 C C . VAL A 1 505 ? 29.646 -10.190 -5.781 1.00 94.31 505 VAL A C 1
ATOM 3942 O O . VAL A 1 505 ? 30.126 -10.582 -4.719 1.00 94.31 505 VAL A O 1
ATOM 3945 N N . MET A 1 506 ? 30.407 -9.682 -6.746 1.00 92.81 506 MET A N 1
ATOM 3946 C CA . MET A 1 506 ? 31.868 -9.580 -6.669 1.00 92.81 506 MET A CA 1
ATOM 3947 C C . MET A 1 506 ? 32.336 -8.224 -6.153 1.00 92.81 506 MET A C 1
ATOM 3949 O O . MET A 1 506 ? 33.321 -8.143 -5.425 1.00 92.81 506 MET A O 1
ATOM 3953 N N . TRP A 1 507 ? 31.641 -7.162 -6.544 1.00 91.19 507 TRP A N 1
ATOM 3954 C CA . TRP A 1 507 ? 31.893 -5.799 -6.093 1.00 91.19 507 TRP A CA 1
ATOM 3955 C C . TRP A 1 507 ? 30.611 -4.980 -6.202 1.00 91.19 507 TRP A C 1
ATOM 3957 O O . TRP A 1 507 ? 29.721 -5.316 -6.986 1.00 91.19 507 TRP A O 1
ATOM 3967 N N . LEU A 1 508 ? 30.550 -3.887 -5.448 1.00 91.00 508 LEU A N 1
ATOM 3968 C CA . LEU A 1 508 ? 29.508 -2.876 -5.567 1.00 91.00 508 LEU A CA 1
ATOM 3969 C C . LEU A 1 508 ? 30.134 -1.483 -5.635 1.00 91.00 508 LEU A C 1
ATOM 3971 O O . LEU A 1 508 ? 31.212 -1.250 -5.084 1.00 91.00 508 LEU A O 1
ATOM 3975 N N . ARG A 1 509 ? 29.469 -0.563 -6.327 1.00 89.31 509 ARG A N 1
ATOM 3976 C CA . ARG A 1 509 ? 29.863 0.840 -6.449 1.00 89.31 509 ARG A CA 1
ATOM 3977 C C . ARG A 1 509 ? 28.606 1.700 -6.503 1.00 89.31 509 ARG A C 1
ATOM 3979 O O . ARG A 1 509 ? 27.732 1.439 -7.320 1.00 89.31 509 ARG A O 1
ATOM 3986 N N . LYS A 1 510 ? 28.527 2.733 -5.667 1.00 85.06 510 LYS A N 1
ATOM 3987 C CA . LYS A 1 510 ? 27.463 3.741 -5.770 1.00 85.06 510 LYS A CA 1
ATOM 3988 C C . LYS A 1 510 ? 27.750 4.690 -6.933 1.00 85.06 510 LYS A C 1
ATOM 3990 O O . LYS A 1 510 ? 28.890 5.137 -7.077 1.00 85.06 510 LYS A O 1
ATOM 3995 N N . ASP A 1 511 ? 26.729 4.972 -7.732 1.00 82.19 511 ASP A N 1
ATOM 3996 C CA . ASP A 1 511 ? 26.777 5.855 -8.896 1.00 82.19 511 ASP A CA 1
ATOM 3997 C C . ASP A 1 511 ? 25.502 6.716 -8.940 1.00 82.19 511 ASP A C 1
ATOM 3999 O O . ASP A 1 511 ? 24.475 6.326 -9.493 1.00 82.19 511 ASP A O 1
ATOM 4003 N N . GLY A 1 512 ? 25.541 7.866 -8.258 1.00 83.44 512 GLY A N 1
ATOM 4004 C CA . GLY A 1 512 ? 24.371 8.733 -8.085 1.00 83.44 512 GLY A CA 1
ATOM 4005 C C . GLY A 1 512 ? 23.227 8.038 -7.336 1.00 83.44 512 GLY A C 1
ATOM 4006 O O . GLY A 1 512 ? 23.423 7.538 -6.227 1.00 83.44 512 GLY A O 1
ATOM 4007 N N . GLU A 1 513 ? 22.044 8.014 -7.954 1.00 80.25 513 GLU A N 1
ATOM 4008 C CA . GLU A 1 513 ? 20.831 7.351 -7.442 1.00 80.25 513 GLU A CA 1
ATOM 4009 C C . GLU A 1 513 ? 20.812 5.833 -7.694 1.00 80.25 513 GLU A C 1
ATOM 4011 O O . GLU A 1 513 ? 19.916 5.129 -7.233 1.00 80.25 513 GLU A O 1
ATOM 4016 N N . HIS A 1 514 ? 21.809 5.293 -8.399 1.00 84.56 514 HIS A N 1
ATOM 4017 C CA . HIS A 1 514 ? 21.901 3.868 -8.692 1.00 84.56 514 HIS A CA 1
ATOM 4018 C C . HIS A 1 514 ? 23.047 3.206 -7.930 1.00 84.56 514 HIS A C 1
ATOM 4020 O O . HIS A 1 514 ? 24.106 3.792 -7.684 1.00 84.56 514 HIS A O 1
ATOM 4026 N N . THR A 1 515 ? 22.858 1.931 -7.591 1.00 89.00 515 THR A N 1
ATOM 4027 C CA . THR A 1 515 ? 23.951 1.087 -7.102 1.00 89.00 515 THR A CA 1
ATOM 4028 C C . THR A 1 515 ? 24.330 0.080 -8.175 1.00 89.00 515 THR A C 1
ATOM 4030 O O . THR A 1 515 ? 23.503 -0.706 -8.641 1.00 89.00 515 THR A O 1
ATOM 4033 N N . LEU A 1 516 ? 25.601 0.112 -8.570 1.00 91.69 516 LEU A N 1
ATOM 4034 C CA . LEU A 1 516 ? 26.181 -0.785 -9.554 1.00 91.69 516 LEU A CA 1
ATOM 4035 C C . LEU A 1 516 ? 26.783 -2.001 -8.866 1.00 91.69 516 LEU A C 1
ATOM 4037 O O . LEU A 1 516 ? 27.574 -1.864 -7.934 1.00 91.69 516 LEU A O 1
ATOM 4041 N N . TYR A 1 517 ? 26.487 -3.180 -9.389 1.00 92.75 517 TYR A N 1
ATOM 4042 C CA . TYR A 1 517 ? 27.002 -4.449 -8.902 1.00 92.75 517 TYR A CA 1
ATOM 4043 C C . TYR A 1 517 ? 27.724 -5.194 -10.019 1.00 92.75 517 TYR A C 1
ATOM 4045 O O . TYR A 1 517 ? 27.206 -5.364 -11.123 1.00 92.75 517 TYR A O 1
ATOM 4053 N N . GLY A 1 518 ? 28.926 -5.679 -9.731 1.00 93.44 518 GLY A N 1
ATOM 4054 C CA . GLY A 1 518 ? 29.598 -6.655 -10.575 1.00 93.44 518 GLY A CA 1
ATOM 4055 C C . GLY A 1 518 ? 29.161 -8.051 -10.186 1.00 93.44 518 GLY A C 1
ATOM 4056 O O . GLY A 1 518 ? 29.513 -8.505 -9.101 1.00 93.44 518 GLY A O 1
ATOM 4057 N N . ILE A 1 519 ? 28.438 -8.738 -11.063 1.00 93.88 519 ILE A N 1
ATOM 4058 C CA . ILE A 1 519 ? 27.926 -10.080 -10.798 1.00 93.88 519 ILE A CA 1
ATOM 4059 C C . ILE A 1 519 ? 28.703 -11.109 -11.613 1.00 93.88 519 ILE A C 1
ATOM 4061 O O . ILE A 1 519 ? 28.873 -10.949 -12.823 1.00 93.88 519 ILE A O 1
ATOM 4065 N N . GLN A 1 520 ? 29.155 -12.176 -10.959 1.00 94.19 520 GLN A N 1
ATOM 4066 C CA . GLN A 1 520 ? 29.744 -13.347 -11.605 1.00 94.19 520 GLN A CA 1
ATOM 4067 C C . GLN A 1 520 ? 28.726 -14.485 -11.630 1.00 94.19 520 GLN A C 1
ATOM 4069 O O . GLN A 1 520 ? 28.162 -14.815 -10.595 1.00 94.19 520 GLN A O 1
ATOM 4074 N N . PHE A 1 521 ? 28.494 -15.097 -12.789 1.00 94.31 521 PHE A N 1
ATOM 4075 C CA . PHE A 1 521 ? 27.571 -16.226 -12.902 1.00 94.31 521 PHE A CA 1
ATOM 4076 C C . PHE A 1 521 ? 28.162 -17.504 -12.292 1.00 94.31 521 PHE A C 1
ATOM 4078 O O . PHE A 1 521 ? 29.344 -17.801 -12.476 1.00 94.31 521 PHE A O 1
ATOM 4085 N N . GLU A 1 522 ? 27.317 -18.282 -11.618 1.00 90.94 522 GLU A N 1
ATOM 4086 C CA . GLU A 1 522 ? 27.640 -19.585 -11.033 1.00 90.94 522 GLU A CA 1
ATOM 4087 C C . GLU A 1 522 ? 26.764 -20.684 -11.647 1.00 90.94 522 GLU A C 1
ATOM 4089 O O . GLU A 1 522 ? 25.601 -20.454 -11.972 1.00 90.94 522 GLU A O 1
ATOM 4094 N N . ASN A 1 523 ? 27.325 -21.890 -11.801 1.00 85.19 523 ASN A N 1
ATOM 4095 C CA . ASN A 1 523 ? 26.603 -23.099 -12.228 1.00 85.19 523 ASN A CA 1
ATOM 4096 C C . ASN A 1 523 ? 25.756 -22.934 -13.509 1.00 85.19 523 ASN A C 1
ATOM 4098 O O . ASN A 1 523 ? 24.626 -23.414 -13.596 1.00 85.19 523 ASN A O 1
ATOM 4102 N N . LEU A 1 524 ? 26.310 -22.266 -14.527 1.00 87.19 524 LEU A N 1
ATOM 4103 C CA . LEU A 1 524 ? 25.668 -22.112 -15.836 1.00 87.19 524 LEU A CA 1
ATOM 4104 C C . LEU A 1 524 ? 25.437 -23.472 -16.508 1.00 87.19 524 LEU A C 1
ATOM 4106 O O . LEU A 1 524 ? 26.394 -24.145 -16.897 1.00 87.19 524 LEU A O 1
ATOM 4110 N N . ASN A 1 525 ? 24.168 -23.837 -16.697 1.00 90.50 525 ASN A N 1
ATOM 4111 C CA . ASN A 1 525 ? 23.791 -24.963 -17.547 1.00 90.50 525 ASN A CA 1
ATOM 4112 C C . ASN A 1 525 ? 23.983 -24.619 -19.042 1.00 90.50 525 ASN A C 1
ATOM 4114 O O . ASN A 1 525 ? 24.165 -23.456 -19.420 1.00 90.50 525 ASN A O 1
ATOM 4118 N N . GLU A 1 526 ? 23.945 -25.636 -19.905 1.00 90.25 526 GLU A N 1
ATOM 4119 C CA . GLU A 1 526 ? 24.245 -25.453 -21.331 1.00 90.25 526 GLU A CA 1
ATOM 4120 C C . GLU A 1 526 ? 23.192 -24.599 -22.057 1.00 90.25 526 GLU A C 1
ATOM 4122 O O . GLU A 1 526 ? 23.545 -23.767 -22.891 1.00 90.25 526 GLU A O 1
ATOM 4127 N N . ALA A 1 527 ? 21.915 -24.708 -21.674 1.00 89.69 527 ALA A N 1
ATOM 4128 C CA . ALA A 1 527 ? 20.839 -23.892 -22.239 1.00 89.69 527 ALA A CA 1
ATOM 4129 C C . ALA A 1 527 ? 21.035 -22.392 -21.942 1.00 89.69 527 ALA A C 1
ATOM 4131 O O . ALA A 1 527 ? 20.963 -21.555 -22.842 1.00 89.69 527 ALA A O 1
ATOM 4132 N N . SER A 1 528 ? 21.362 -22.049 -20.695 1.00 91.12 528 SER A N 1
ATOM 4133 C CA . SER A 1 528 ? 21.678 -20.688 -20.263 1.00 91.12 528 SER A CA 1
ATOM 4134 C C . SER A 1 528 ? 22.939 -20.161 -20.944 1.00 91.12 528 SER A C 1
ATOM 4136 O O . SER A 1 528 ? 22.971 -19.008 -21.371 1.00 91.12 528 SER A O 1
ATOM 4138 N N . ARG A 1 529 ? 23.968 -21.001 -21.118 1.00 91.44 529 ARG A N 1
ATOM 4139 C CA . ARG A 1 529 ? 25.176 -20.633 -21.869 1.00 91.44 529 ARG A CA 1
ATOM 4140 C C . ARG A 1 529 ? 24.854 -20.328 -23.333 1.00 91.44 529 ARG A C 1
ATOM 4142 O O . ARG A 1 529 ? 25.335 -19.323 -23.856 1.00 91.44 529 ARG A O 1
ATOM 4149 N N . GLN A 1 530 ? 24.035 -21.150 -23.985 1.00 91.94 530 GLN A N 1
ATOM 4150 C CA . GLN A 1 530 ? 23.606 -20.925 -25.365 1.00 91.94 530 GLN A CA 1
ATOM 4151 C C . GLN A 1 530 ? 22.779 -19.639 -25.497 1.00 91.94 530 GLN A C 1
ATOM 4153 O O . GLN A 1 530 ? 23.028 -18.853 -26.411 1.00 91.94 530 GLN A O 1
ATOM 4158 N N . ALA A 1 531 ? 21.863 -19.377 -24.564 1.00 91.12 531 ALA A N 1
ATOM 4159 C CA . ALA A 1 531 ? 21.072 -18.149 -24.546 1.00 91.12 531 ALA A CA 1
ATOM 4160 C C . ALA A 1 531 ? 21.953 -16.897 -24.373 1.00 91.12 531 ALA A C 1
ATOM 4162 O O . ALA A 1 531 ? 21.788 -15.919 -25.100 1.00 91.12 531 ALA A O 1
ATOM 4163 N N . LEU A 1 532 ? 22.953 -16.940 -23.483 1.00 92.25 532 LEU A N 1
ATOM 4164 C CA . LEU A 1 532 ? 23.927 -15.853 -23.337 1.00 92.25 532 LEU A CA 1
ATOM 4165 C C . LEU A 1 532 ? 24.772 -15.660 -24.608 1.00 92.25 532 LEU A C 1
ATOM 4167 O O . LEU A 1 532 ? 24.998 -14.522 -25.018 1.00 92.25 532 LEU A O 1
ATOM 4171 N N . ARG A 1 533 ? 25.202 -16.746 -25.275 1.00 92.19 533 ARG A N 1
ATOM 4172 C CA . ARG A 1 533 ? 25.900 -16.657 -26.574 1.00 92.19 533 ARG A CA 1
ATOM 4173 C C . ARG A 1 533 ? 25.026 -15.974 -27.624 1.00 92.19 533 ARG A C 1
ATOM 4175 O O . ARG A 1 533 ? 25.517 -15.104 -28.343 1.00 92.19 533 ARG A O 1
ATOM 4182 N N . GLN A 1 534 ? 23.747 -16.340 -27.703 1.00 90.69 534 GLN A N 1
ATOM 4183 C CA . GLN A 1 534 ? 22.787 -15.722 -28.619 1.00 90.69 534 GLN A CA 1
ATOM 4184 C C . GLN A 1 534 ? 22.600 -14.233 -28.313 1.00 90.69 534 GLN A C 1
ATOM 4186 O O . GLN A 1 534 ? 22.657 -13.426 -29.236 1.00 90.69 534 GLN A O 1
ATOM 4191 N N . ALA A 1 535 ? 22.473 -13.852 -27.040 1.00 90.25 535 ALA A N 1
ATOM 4192 C CA . ALA A 1 535 ? 22.335 -12.453 -26.637 1.00 90.25 535 ALA A CA 1
ATOM 4193 C C . ALA A 1 535 ? 23.568 -11.607 -26.991 1.00 90.25 535 ALA A C 1
ATOM 4195 O O . ALA A 1 535 ? 23.431 -10.529 -27.561 1.00 90.25 535 ALA A O 1
ATOM 4196 N N . VAL A 1 536 ? 24.781 -12.099 -26.720 1.00 89.25 536 VAL A N 1
ATOM 4197 C CA . VAL A 1 536 ? 26.024 -11.386 -27.074 1.00 89.25 536 VAL A CA 1
ATOM 4198 C C . VAL A 1 536 ? 26.177 -11.275 -28.599 1.00 89.25 536 VAL A C 1
ATOM 4200 O O . VAL A 1 536 ? 26.543 -10.217 -29.113 1.00 89.25 536 VAL A O 1
ATOM 4203 N N . THR A 1 537 ? 25.817 -12.332 -29.334 1.00 88.75 537 THR A N 1
ATOM 4204 C CA . THR A 1 537 ? 25.863 -12.347 -30.807 1.00 88.75 537 THR A CA 1
ATOM 4205 C C . THR A 1 537 ? 24.828 -11.399 -31.418 1.00 88.75 537 THR A C 1
ATOM 4207 O O . THR A 1 537 ? 25.127 -10.731 -32.406 1.00 88.75 537 THR A O 1
ATOM 4210 N N . TYR A 1 538 ? 23.638 -11.283 -30.817 1.00 88.94 538 TYR A N 1
ATOM 4211 C CA . TYR A 1 538 ? 22.594 -10.349 -31.248 1.00 88.94 538 TYR A CA 1
ATOM 4212 C C . TYR A 1 538 ? 23.132 -8.911 -31.332 1.00 88.94 538 TYR A C 1
ATOM 4214 O O . TYR A 1 538 ? 22.878 -8.214 -32.316 1.00 88.94 538 TYR A O 1
ATOM 4222 N N . PHE A 1 539 ? 23.969 -8.503 -30.373 1.00 86.44 539 PHE A N 1
ATOM 4223 C CA . PHE A 1 539 ? 24.625 -7.190 -30.335 1.00 86.44 539 PHE A CA 1
ATOM 4224 C C . PHE A 1 539 ? 25.954 -7.113 -31.109 1.00 86.44 539 PHE A C 1
ATOM 4226 O O . PHE A 1 539 ? 26.787 -6.251 -30.834 1.00 86.44 539 PHE A O 1
ATOM 4233 N N . ASN A 1 540 ? 26.170 -7.999 -32.088 1.00 84.75 540 ASN A N 1
ATOM 4234 C CA . ASN A 1 540 ? 27.360 -8.016 -32.947 1.00 84.75 540 ASN A CA 1
ATOM 4235 C C . ASN A 1 540 ? 28.693 -8.118 -32.165 1.00 84.75 540 ASN A C 1
ATOM 4237 O O . ASN A 1 540 ? 29.717 -7.570 -32.589 1.00 84.75 540 ASN A O 1
ATOM 4241 N N . LYS A 1 541 ? 28.709 -8.821 -31.024 1.00 84.25 541 LYS A N 1
ATOM 4242 C CA . LYS A 1 541 ? 29.920 -9.081 -30.227 1.00 84.25 541 LYS A CA 1
ATOM 4243 C C . LYS A 1 541 ? 30.287 -10.562 -30.264 1.00 84.25 541 LYS A C 1
ATOM 4245 O O . LYS A 1 541 ? 29.416 -11.429 -30.305 1.00 84.25 541 LYS A O 1
ATOM 4250 N N . ALA A 1 542 ? 31.587 -10.859 -30.271 1.00 85.12 542 ALA A N 1
ATOM 4251 C CA . ALA A 1 542 ? 32.056 -12.238 -30.196 1.00 85.12 542 ALA A CA 1
ATOM 4252 C C . ALA A 1 542 ? 31.769 -12.801 -28.791 1.00 85.12 542 ALA A C 1
ATOM 4254 O O . ALA A 1 542 ? 32.040 -12.116 -27.807 1.00 85.12 542 ALA A O 1
ATOM 4255 N N . PRO A 1 543 ? 31.249 -14.032 -28.656 1.00 83.69 543 PRO A N 1
ATOM 4256 C CA . PRO A 1 543 ? 31.029 -14.636 -27.342 1.00 83.69 543 PRO A CA 1
ATOM 4257 C C . PRO A 1 543 ? 32.339 -15.033 -26.641 1.00 83.69 543 PRO A C 1
ATOM 4259 O O . PRO A 1 543 ? 32.367 -15.162 -25.418 1.00 83.69 543 PRO A O 1
ATOM 4262 N N . GLU A 1 544 ? 33.419 -15.224 -27.402 1.00 84.94 544 GLU A N 1
ATOM 4263 C CA . GLU A 1 544 ? 34.736 -15.672 -26.942 1.00 84.94 544 GLU A CA 1
ATOM 4264 C C . GLU A 1 544 ? 35.832 -14.840 -27.628 1.00 84.94 544 GLU A C 1
ATOM 4266 O O . GLU A 1 544 ? 35.642 -14.368 -28.752 1.00 84.94 544 GLU A O 1
ATOM 4271 N N . TYR A 1 545 ? 36.959 -14.624 -26.943 1.00 80.75 545 TYR A N 1
ATOM 4272 C CA . TYR A 1 545 ? 38.151 -14.042 -27.570 1.00 80.75 545 TYR A CA 1
ATOM 4273 C C . TYR A 1 545 ? 38.736 -15.044 -28.576 1.00 80.75 545 TYR A C 1
ATOM 4275 O O . TYR A 1 545 ? 38.663 -16.251 -28.337 1.00 80.75 545 TYR A O 1
ATOM 4283 N N . GLN A 1 546 ? 39.280 -14.540 -29.687 1.00 64.00 546 GLN A N 1
ATOM 4284 C CA . GLN A 1 546 ? 40.002 -15.357 -30.672 1.00 64.00 546 GLN A CA 1
ATOM 4285 C C . GLN A 1 546 ? 41.437 -15.633 -30.244 1.00 64.00 546 GLN A C 1
ATOM 4287 O O . GLN A 1 546 ? 42.036 -14.742 -29.596 1.00 64.00 546 GLN A O 1
#

InterPro domains:
  IPR003660 HAMP domain [PF00672] (85-134)
  IPR003660 HAMP domain [PS50885] (88-140)
  IPR003660 HAMP domain [SM00304] (88-140)
  IPR004089 Methyl-accepting chemotaxis protein (MCP) signalling domain [PF00015] (225-370)
  IPR004089 Methyl-accepting chemotaxis protein (MCP) signalling domain [PS50111] (145-381)
  IPR004089 Methyl-accepting chemotaxis protein (MCP) signalling domain [SM00283] (155-416)
  IPR004090 Chemotaxis methyl-accepting receptor [PR00260] (172-201)
  IPR004090 Chemotaxis methyl-accepting receptor [PR00260] (253-280)
  IPR004090 Chemotaxis methyl-accepting receptor [PR00260] (282-311)
  IPR009875 PilZ domain [PF07238] (429-536)

Sequence (546 aa):
MFSWFLRMSIRWKLQLGFFVVTMITTIFNRLLATHELSKMIEIARADQVPAAVLAQMMDNRSTYIFNSFWESGLEFMVQFMVIGFVARQLVRPIQELRDAMQAMSRGDLVHRLQETARDELGELQASFNLMRRRFADILREIENSGKQMHQSAFQVTTIAREIAEVSRKEESRSVEVHQVTRSLSDIAHQVEQRAQAAIEQSTLLENRGLEGIDSVRRNIQMMDETATGVAAASTSIGELEAESARIHAIIDTIHDIAGQTNLLALNAAIEAARAGELGRGFAVVADEVRKLAERSSASAQEVANIIQGLGVRVREVTGSMQNVVEQVADGRQVANRTVEVIEGMVQEISVAAEGSRAIGEGSQTQVAELGRLQHTLEALFATLHESGSKVTATAAIGETIFEVSERLNQTMGGFNFRRELQTSRTTEEKRRFPRAENSLRVHVVHEERAFEGISLDISLSGLRLSLGQDQILPSQALLGLKLYMPRSSLEEFRNQQPISLSGRVMWLRKDGEHTLYGIQFENLNEASRQALRQAVTYFNKAPEYQ

Secondary structure (DSSP, 8-state):
-HHHHHHS-HHHHHHHHHHHHHHHHHHHHHHHHHHHHHHHHHHHHHTT--HHHHHHHHHHHHHHHHHHHHHHHHHHHHHHHHHHHHHHHHHHHHHHHHHHHHHHHTTB--PPPP---SSHHHHHHHHHHHHHHHHHHHHHHHHHHHHHHHHHHHHHHHHHHHHHHHHHHHHHHHHHHHHHHHHHHHHHHHHHHHHHHHHHHHHHHHHHHHHHHHHHHHHHHHHHHHHHHHHHHHHHHHHHHHHHHHHHHHHHHHHHHHHHHHHHHHHHHHHHHHTGGGGHHHHHHHHHHHHHHHHHHHHHHHHHHHHHHHHHHHHHHHHHHHHHHHHHHHHHHHHHHHHHHHHHHHHHHHHHHHHHHHHHHHHHHHHHHHHHHHHHHHHHHHHHHHHHHHHHHHHHHHHHHHHHHHHHHHHHHT-B---PPB-PPPTT--SSS--B----EEEEEETTEEEEEEEEEEETTEEEEEEETT--PPTT-EEEEEEPPP-SSHHHHHHPPPEEEEEEEEEEEEETTEEEEEEEEES--HHHHHHHHHHHHHTTB-SS--

Radius of gyration: 74.87 Å; chains: 1; bounding box: 163×59×236 Å

Foldseek 3Di:
DCPVLVPDDPLVNQLCVVLVVVLVVLVVVLVVVLVVLVVVLVVCVVVVPDPVVSVVSVVVSVVSNVVSVVVSVVVSVVSSVVSNVVSCVVVVLVVVVVVQVVCVVLQELADQDDLPDPDPSSVVSVVVNVVSVVVLVVLLVLLLVLLQLQQVLLVLLLVLVVLLVVLVVVLVCLVVVVVVLVVLLVVLVVLLVVLVVLLVVLVVLLVVLVVVLVVLVVVLVVLVVVLVVLVVVLVVLVVVLVVLVVVLVVLVVQLVVLVVQLVVLVVQLVVLVVVPPVSVVSNVVSVVSNVVSVVSNVVSVVVNVVSVVVNVVSVVSSVVSVVSSVVSVVVSVVSVVVSVVSVVVSVVSVVSSVVSVVSNVVSVVSSVVSVVVNVVSVVVSVVSVVSSVVSVVSSVVSVVSNVVSVVSVVVSVSHDDDLQADQDDDPPDPDQWDKDQHWWWKWKDAPNDIFIWIFRIDALFWTKIKGFQPDDDDAFGKIWIFTQARDPDSVCSNPDGTDIWIWTFHDWDDDPRIIITTITTDDDDPVNSVRSCVRCVSSSHHNGHD

Organism: NCBI:txid1054498

pLDDT: mean 88.69, std 6.58, range [53.06, 97.56]